Protein 1WVT (pdb70)

Sequence (438 aa):
KDSEIVKALGDLDELNSVLGVVSSLYPELSEVIQKLQNDIFSISSEIAGFDNFSDEKVKGIEELITNYSKELEPLRNFVLPGGHIASSFLHLARAVCRRAERSVVTLLKESKAKEVHAKYLNRLSSLLFVLALVVNKRTNNPNVIWRDSEIVKALGDLDELNSVLGVVSSLYPELSEVIQKLQNDIFSISSEIAGFDNFSDEKVKGIEELITNYSKELEPLRNFVLPGGHIASSFLHLARAVCRRAERSVVTLLKESKAKEVHAKYLNRLSSLLFVLALVVNKRTNNPNVIWRDSEIVKALGDLDELNSVLGVVSSLYPELSEVIQKLQNDIFSISSEIAGFDNFSDEKVKGIEELITNYSKELEPLRNFVLPGGHIASSFLHLARAVCRRAERSVVTLLKESKAKEVHAKYLNRLSSLLFVLALVVNKRTNNPNVIW

Nearest PDB structures (foldseek):
  1wvt-assembly1_C  TM=1.005E+00  e=2.723E-21  Sulfurisphaera tokodaii str. 7
  7ruu-assembly1_A  TM=9.583E-01  e=1.433E-10  Homo sapiens
  7ruu-assembly2_B-4  TM=9.432E-01  e=1.887E-10  Homo sapiens
  7ruu-assembly2_C  TM=9.432E-01  e=2.226E-10  Homo sapiens
  2idx-assembly1_A  TM=9.501E-01  e=3.460E-10  Homo sapiens

Radius of gyration: 20.82 Å; Cα contacts (8 Å, |Δi|>4): 671; chains: 3; bounding box: 57×56×57 Å

B-factor: mean 42.44, std 13.14, range [20.64, 98.21]

InterPro domains:
  IPR016030 Cobalamin adenosyltransferase-like [PF01923] (3-156)
  IPR029499 Corrinoid adenosyltransferase, PduO-type [PTHR12213] (2-169)
  IPR029499 Corrinoid adenosyltransferase, PduO-type [TIGR00636] (3-169)
  IPR036451 Cobalamin adenosyltransferase-like superfamily [G3DSA:1.20.1200.10] (22-172)
  IPR036451 Cobalamin adenosyltransferase-like superfamily [SSF89028] (2-169)

Secondary structure (DSSP, 8-state):
--HHHHHHHHHHHHHHHHHHHHHHH-GGGHHHHHHHHHHHHHHHHHHTT-----THHHHHHHHHHHHHHTTSPPP-S-EES-SSHHHHHHHHHHHHHHHHHHHHHHHHGGGSS-HHHHHHHHHHHHHHHHHHHHHHHHTT-PPEE--/-HHHHHHHHHHHHHHHHHHHHHHH-GGGHHHHHHHHHHHHHHHHHHTT-----HHHHHHHHHHHHHHHTTS----S-EES-SSHHHHHHHHHHHHHHHHHHHHHHHHTTTSS-HHHHHHHHHHHHHHHHHHHHHHHHHT-PPEE--/-HHHHHHHHHHHHHHHHHHHHHHH-GGGHHHHHHHHHHHHHHHHHHTT-----THHHHHHHHHHHHHHTT-----S-EES-SSHHHHHHHHHHHHHHHHHHHHHHHHTTTSS-HHHHHHHHHHHHHHHHHHHHHHHHTT-PPEE-

Foldseek 3Di:
DPVLLVVLLVLLVVLLVLLVVLCVQPVVCVVVSVVVSVLSVQQNCVLVPNHCNDLVLLVVLVVLLVVLCVLPDDDDFAFDQDWRPSLNSLLVSLVSLVVSLVSQVVCVVVPSGDPSSNSNSVSSSSSSNSVSVSVCVVVVTDTHGDD/DVLLVVLLVLLVVLLVLLVVLCVQPVVCVVVSVVVSVVSVQQNVVLVPDDPDDCVLLVVLVVLLVVLCVLDDDDDFAFDQDWRPSLNSLLVSLVSLVVSLVSQVVCVVVVSHDPSSNSSSVSSSSSSNSVSVSVCVVVVTDTHGDD/DVLLVVLLVLLVVLLVLLVVLCVQPVVCVVVSVVVSVVSVQQNVVLVPDDPDDCVLQVVLVVLLVVLCVLPDDPPADFDQDWRPSLNSLLVSLVSLVVSLVSQVVCVVVPSHDPSSSSSSVSSSSSSNSVSRSVCSVVVTDTDGD

Solvent-accessible surface area: 19934 Å² total

CATH classification: 1.20.1200.10

Structure (mmCIF, N/CA/C/O backbone):
data_1WVT
#
_entry.id   1WVT
#
_cell.length_a   117.577
_cell.length_b   117.577
_cell.length_c   79.049
_cell.angle_alpha   90.00
_cell.angle_beta   90.00
_cell.angle_gamma   90.00
#
_symmetry.space_group_name_H-M   'P 41 21 2'
#
loop_
_entity.id
_entity.type
_entity.pdbx_description
1 polymer 'hypothetical protein ST2180'
2 water water
#
loop_
_atom_site.group_PDB
_atom_site.id
_atom_site.type_symbol
_atom_site.label_atom_id
_atom_site.label_alt_id
_atom_site.label_comp_id
_atom_site.label_asym_id
_atom_site.label_entity_id
_atom_site.label_seq_id
_atom_site.pdbx_PDB_ins_code
_atom_site.Cartn_x
_atom_site.Cartn_y
_atom_site.Cartn_z
_atom_site.occupancy
_atom_site.B_iso_or_equiv
_atom_site.auth_seq_id
_atom_site.auth_comp_id
_atom_site.auth_asym_id
_atom_site.auth_atom_id
_atom_site.pdbx_PDB_model_num
ATOM 1 N N . LYS A 1 22 ? -6.141 90.989 -10.262 1.00 81.41 22 LYS A N 1
ATOM 2 C CA . LYS A 1 22 ? -6.518 90.072 -9.156 1.00 81.71 22 LYS A CA 1
ATOM 3 C C . LYS A 1 22 ? -6.893 88.676 -9.629 1.00 80.87 22 LYS A C 1
ATOM 4 O O . LYS A 1 22 ? -8.055 88.296 -9.763 1.00 80.93 22 LYS A O 1
ATOM 10 N N . ASP A 1 23 ? -5.837 87.944 -9.936 1.00 79.10 23 ASP A N 1
ATOM 11 C CA . ASP A 1 23 ? -5.864 86.562 -10.367 1.00 76.13 23 ASP A CA 1
ATOM 12 C C . ASP A 1 23 ? -5.040 86.059 -9.176 1.00 73.81 23 ASP A C 1
ATOM 13 O O . ASP A 1 23 ? -3.861 86.377 -9.054 1.00 72.54 23 ASP A O 1
ATOM 18 N N . SER A 1 24 ? -5.675 85.320 -8.274 1.00 71.19 24 SER A N 1
ATOM 19 C CA . SER A 1 24 ? -4.993 84.859 -7.068 1.00 68.99 24 SER A CA 1
ATOM 20 C C . SER A 1 24 ? -3.505 84.474 -7.172 1.00 66.26 24 SER A C 1
ATOM 21 O O . SER A 1 24 ? -2.741 84.727 -6.251 1.00 65.24 24 SER A O 1
ATOM 24 N N . GLU A 1 25 ? -3.089 83.875 -8.281 1.00 63.93 25 GLU A N 1
ATOM 25 C CA . GLU A 1 25 ? -1.691 83.485 -8.421 1.00 61.84 25 GLU A CA 1
ATOM 26 C C . GLU A 1 25 ? -0.776 84.687 -8.610 1.00 59.62 25 GLU A C 1
ATOM 27 O O . GLU A 1 25 ? 0.390 84.656 -8.215 1.00 57.61 25 GLU A O 1
ATOM 33 N N . ILE A 1 26 ? -1.307 85.744 -9.220 1.00 57.67 26 ILE A N 1
ATOM 34 C CA . ILE A 1 26 ? -0.533 86.958 -9.453 1.00 55.53 26 ILE A CA 1
ATOM 35 C C . ILE A 1 26 ? -0.454 87.800 -8.190 1.00 53.12 26 ILE A C 1
ATOM 36 O O . ILE A 1 26 ? 0.611 88.298 -7.846 1.00 51.29 26 ILE A O 1
ATOM 41 N N . VAL A 1 27 ? -1.580 87.961 -7.500 1.00 51.62 27 VAL A N 1
ATOM 42 C CA . VAL A 1 27 ? -1.576 88.755 -6.281 1.00 51.51 27 VAL A CA 1
ATOM 43 C C . VAL A 1 27 ? -0.734 88.055 -5.214 1.00 50.65 27 VAL A C 1
ATOM 44 O O . VAL A 1 27 ? -0.131 88.710 -4.359 1.00 50.23 27 VAL A O 1
ATOM 48 N N . LYS A 1 28 ? -0.670 86.729 -5.282 1.00 48.97 28 LYS A N 1
ATOM 49 C CA . LYS A 1 28 ? 0.116 85.975 -4.319 1.00 48.37 28 LYS A CA 1
ATOM 50 C C . LYS A 1 28 ? 1.600 86.242 -4.552 1.00 47.55 28 LYS A C 1
ATOM 51 O O . LYS A 1 28 ? 2.354 86.480 -3.602 1.00 46.69 28 LYS A O 1
ATOM 57 N N . ALA A 1 29 ? 2.008 86.196 -5.820 1.00 46.11 29 ALA A N 1
ATOM 58 C CA . ALA A 1 29 ? 3.397 86.438 -6.194 1.00 44.67 29 ALA A CA 1
ATOM 59 C C . ALA A 1 29 ? 3.764 87.859 -5.789 1.00 43.91 29 ALA A C 1
ATOM 60 O O . ALA A 1 29 ? 4.858 88.111 -5.279 1.00 42.84 29 ALA A O 1
ATOM 62 N N . LEU A 1 30 ? 2.840 88.787 -6.022 1.00 43.30 30 LEU A N 1
ATOM 63 C CA . LEU A 1 30 ? 3.064 90.183 -5.679 1.00 43.99 30 LEU A CA 1
ATOM 64 C C . LEU A 1 30 ? 3.125 90.398 -4.161 1.00 41.64 30 LEU A C 1
ATOM 65 O O . LEU A 1 30 ? 3.793 91.321 -3.694 1.00 41.32 30 LEU A O 1
ATOM 70 N N . GLY A 1 31 ? 2.424 89.552 -3.405 1.00 40.10 31 GLY A N 1
ATOM 71 C CA . GLY A 1 31 ? 2.417 89.670 -1.954 1.00 37.89 31 GLY A CA 1
ATOM 72 C C . GLY A 1 31 ? 3.779 89.256 -1.421 1.00 37.73 31 GLY A C 1
ATOM 73 O O . GLY A 1 31 ? 4.399 89.962 -0.616 1.00 35.52 31 GLY A O 1
ATOM 74 N N . ASP A 1 32 ? 4.259 88.112 -1.899 1.00 37.40 32 ASP A N 1
ATOM 75 C CA . ASP A 1 32 ? 5.566 87.613 -1.493 1.00 38.43 32 ASP A CA 1
ATOM 76 C C . ASP A 1 32 ? 6.665 88.637 -1.795 1.00 38.76 32 ASP A C 1
ATOM 77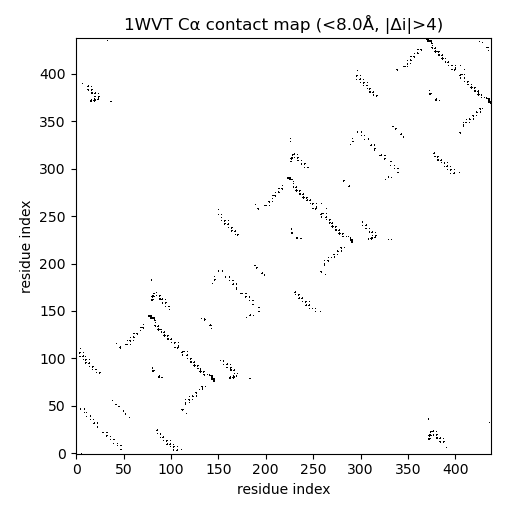 O O . ASP A 1 32 ? 7.605 88.803 -1.000 1.00 37.53 32 ASP A O 1
ATOM 82 N N . LEU A 1 33 ? 6.545 89.311 -2.944 1.00 38.13 33 LEU A N 1
ATOM 83 C CA . LEU A 1 33 ? 7.523 90.314 -3.359 1.00 37.22 33 LEU A CA 1
ATOM 84 C C . LEU A 1 33 ? 7.513 91.515 -2.414 1.00 36.65 33 LEU A C 1
ATOM 85 O O . LEU A 1 33 ? 8.571 92.048 -2.074 1.00 35.20 33 LEU A O 1
ATOM 90 N N . ASP A 1 34 ? 6.319 91.919 -1.986 1.00 36.49 34 ASP A N 1
ATOM 91 C CA . ASP A 1 34 ? 6.160 93.036 -1.056 1.00 37.95 34 ASP A CA 1
ATOM 92 C C . ASP A 1 34 ? 6.821 92.698 0.291 1.00 36.92 34 ASP A C 1
ATOM 93 O O . ASP A 1 34 ? 7.512 93.536 0.876 1.00 36.38 34 ASP A O 1
ATOM 98 N N . GLU A 1 35 ? 6.627 91.462 0.757 1.00 34.98 35 GLU A N 1
ATOM 99 C CA . GLU A 1 35 ? 7.204 91.000 2.016 1.00 35.92 35 GLU A CA 1
ATOM 100 C C . GLU A 1 35 ? 8.723 91.006 1.910 1.00 35.62 35 GLU A C 1
ATOM 101 O O . GLU A 1 35 ? 9.429 91.386 2.853 1.00 31.46 35 GLU A O 1
ATOM 107 N N . LEU A 1 36 ? 9.216 90.573 0.751 1.00 35.49 36 LEU A N 1
ATOM 108 C CA . LEU A 1 36 ? 10.647 90.537 0.498 1.00 35.03 36 LEU A CA 1
ATOM 109 C C . LEU A 1 36 ? 11.223 91.947 0.580 1.00 34.86 36 LEU A C 1
ATOM 110 O O . LEU A 1 36 ? 12.223 92.169 1.248 1.00 35.38 36 LEU A O 1
ATOM 115 N N . ASN A 1 37 ? 10.583 92.907 -0.081 1.00 34.68 37 ASN A N 1
ATOM 116 C CA . ASN A 1 37 ? 11.092 94.270 -0.042 1.00 35.97 37 ASN A CA 1
ATOM 117 C C . ASN A 1 37 ? 11.027 94.836 1.374 1.00 36.13 37 ASN A C 1
ATOM 118 O O . ASN A 1 37 ? 11.885 95.643 1.753 1.00 36.21 37 ASN A O 1
ATOM 123 N N . SER A 1 38 ? 10.020 94.423 2.155 1.00 34.45 38 SER A N 1
ATOM 124 C CA . SER A 1 38 ? 9.913 94.901 3.538 1.00 33.70 38 SER A CA 1
ATOM 125 C C . SER A 1 38 ? 11.043 94.329 4.414 1.00 31.34 38 SER A C 1
ATOM 126 O O . SER A 1 38 ? 11.639 95.065 5.200 1.00 30.98 38 SER A O 1
ATOM 129 N N . VAL A 1 39 ? 11.353 93.040 4.268 1.00 29.55 39 VAL A N 1
ATOM 130 C CA . VAL A 1 39 ? 12.440 92.435 5.055 1.00 30.99 39 VAL A CA 1
ATOM 131 C C . VAL A 1 39 ? 13.772 93.091 4.655 1.00 31.56 39 VAL A C 1
ATOM 132 O O . VAL A 1 39 ? 14.625 93.376 5.507 1.00 31.57 39 VAL A O 1
ATOM 136 N N . LEU A 1 40 ? 13.943 93.355 3.359 1.00 31.69 40 LEU A N 1
ATOM 137 C CA . LEU A 1 40 ? 15.161 94.020 2.885 1.00 31.15 40 LEU A CA 1
ATOM 138 C C . LEU A 1 40 ? 15.307 95.412 3.549 1.00 30.22 40 LEU A C 1
ATOM 139 O O . LEU A 1 40 ? 16.422 95.852 3.861 1.00 30.01 40 LEU A O 1
ATOM 144 N N . GLY A 1 41 ? 14.177 96.094 3.759 1.00 29.79 41 GLY A N 1
ATOM 145 C CA . GLY A 1 41 ? 14.188 97.395 4.402 1.00 26.26 41 GLY A CA 1
ATOM 146 C C . GLY A 1 41 ? 14.632 97.226 5.847 1.00 29.01 41 GLY A C 1
ATOM 147 O O . GLY A 1 41 ? 15.363 98.063 6.389 1.00 28.56 41 GLY A O 1
ATOM 148 N N . VAL A 1 42 ? 14.198 96.142 6.487 1.00 27.98 42 VAL A N 1
ATOM 149 C CA . VAL A 1 42 ? 14.616 95.889 7.860 1.00 29.05 42 VAL A CA 1
ATOM 150 C C . VAL A 1 42 ? 16.140 95.698 7.882 1.00 29.64 42 VAL A C 1
ATOM 151 O O . VAL A 1 42 ? 16.836 96.208 8.763 1.00 30.58 42 VAL A O 1
ATOM 155 N N . VAL A 1 43 ? 16.667 94.963 6.915 1.00 28.03 43 VAL A N 1
ATOM 156 C CA . VAL A 1 43 ? 18.096 94.767 6.891 1.00 28.11 43 VAL A CA 1
ATOM 157 C C . VAL A 1 43 ? 18.806 96.105 6.746 1.00 30.83 43 VAL A C 1
ATOM 158 O O . VAL A 1 43 ? 19.777 96.391 7.464 1.00 31.40 43 VAL A O 1
ATOM 162 N N . SER A 1 44 ? 18.320 96.926 5.823 1.00 30.55 44 SER A N 1
ATOM 163 C CA . SER A 1 44 ? 18.940 98.222 5.591 1.00 31.86 44 SER A CA 1
ATOM 164 C C . SER A 1 44 ? 18.939 99.074 6.859 1.00 31.05 44 SER A C 1
ATOM 165 O O . SER A 1 44 ? 19.902 99.793 7.128 1.00 31.62 44 SER A O 1
ATOM 168 N N . SER A 1 45 ? 17.859 98.993 7.635 1.00 32.69 45 SER A N 1
ATOM 169 C CA . SER A 1 45 ? 17.757 99.744 8.894 1.00 32.95 45 SER A CA 1
ATOM 170 C C . SER A 1 45 ? 18.822 99.253 9.870 1.00 33.08 45 SER A C 1
ATOM 171 O O . SER A 1 45 ? 19.426 100.031 10.592 1.00 34.36 45 SER A O 1
ATOM 174 N N . LEU A 1 46 ? 19.055 97.948 9.879 1.00 33.71 46 LEU A N 1
ATOM 175 C CA . LEU A 1 46 ? 19.990 97.356 10.822 1.00 33.23 46 LEU A CA 1
ATOM 176 C C . LEU A 1 46 ? 21.447 97.430 10.417 1.00 34.81 46 LEU A C 1
ATOM 177 O O . LEU A 1 46 ? 22.344 97.411 11.272 1.00 33.82 46 LEU A O 1
ATOM 182 N N . TYR A 1 47 ? 21.687 97.504 9.110 1.00 35.24 47 TYR A N 1
ATOM 183 C CA . TYR A 1 47 ? 23.049 97.560 8.609 1.00 35.00 47 TYR A CA 1
ATOM 184 C C . TYR A 1 47 ? 23.125 98.601 7.492 1.00 36.47 47 TYR A C 1
ATOM 185 O O . TYR A 1 47 ? 23.265 98.259 6.312 1.00 34.00 47 TYR A O 1
ATOM 194 N N . PRO A 1 48 ? 23.044 99.901 7.863 1.00 38.63 48 PRO A N 1
ATOM 195 C CA . PRO A 1 48 ? 23.089 101.025 6.915 1.00 37.92 48 PRO A CA 1
ATOM 196 C C . PRO A 1 48 ? 24.272 101.037 5.957 1.00 38.28 48 PRO A C 1
ATOM 197 O O . PRO A 1 48 ? 24.234 101.696 4.916 1.00 37.80 48 PRO A O 1
ATOM 201 N N . GLU A 1 49 ? 25.320 100.299 6.285 1.00 39.37 49 GLU A N 1
ATOM 202 C CA . GLU A 1 49 ? 26.473 100.262 5.402 1.00 41.31 49 GLU A CA 1
ATOM 203 C C . GLU A 1 49 ? 26.183 99.516 4.108 1.00 40.21 49 GLU A C 1
ATOM 204 O O . GLU A 1 49 ? 26.981 99.547 3.177 1.00 42.26 49 GLU A O 1
ATOM 210 N N . LEU A 1 50 ? 25.037 98.849 4.044 1.00 38.56 50 LEU A N 1
ATOM 211 C CA . LEU A 1 50 ? 24.648 98.127 2.837 1.00 36.26 50 LEU A CA 1
ATOM 212 C C . LEU A 1 50 ? 23.365 98.689 2.216 1.00 35.46 50 LEU A C 1
ATOM 213 O O . LEU A 1 50 ? 22.819 98.102 1.285 1.00 34.64 50 LEU A O 1
ATOM 218 N N . SER A 1 51 ? 22.905 99.835 2.721 1.00 35.94 51 SER A N 1
ATOM 219 C CA . SER A 1 51 ? 21.685 100.480 2.227 1.00 37.72 51 SER A CA 1
ATOM 220 C C . SER A 1 51 ? 21.704 100.764 0.728 1.00 39.05 51 SER A C 1
ATOM 221 O O . SER A 1 51 ? 20.697 100.549 0.037 1.00 40.46 51 SER A O 1
ATOM 224 N N . GLU A 1 52 ? 22.840 101.252 0.233 1.00 38.76 52 GLU A N 1
ATOM 225 C CA . GLU A 1 52 ? 22.989 101.580 -1.178 1.00 40.65 52 GLU A CA 1
ATOM 226 C C . GLU A 1 52 ? 22.761 100.343 -2.031 1.00 39.92 52 GLU A C 1
ATOM 227 O O . GLU A 1 52 ? 21.998 100.377 -3.003 1.00 40.55 52 GLU A O 1
ATOM 233 N N . VAL A 1 53 ? 23.424 99.249 -1.672 1.00 37.95 53 VAL A N 1
ATOM 234 C CA . VAL A 1 53 ? 23.249 98.001 -2.398 1.00 37.07 53 VAL A CA 1
ATOM 235 C C . VAL A 1 53 ? 21.824 97.485 -2.204 1.00 36.09 53 VAL A C 1
ATOM 236 O O . VAL A 1 53 ? 21.175 97.045 -3.156 1.00 36.78 53 VAL A O 1
ATOM 240 N N . ILE A 1 54 ? 21.324 97.548 -0.974 1.00 34.16 54 ILE A N 1
ATOM 241 C CA . ILE A 1 54 ? 19.982 97.046 -0.715 1.00 34.44 54 ILE A CA 1
ATOM 242 C C . ILE A 1 54 ? 18.881 97.821 -1.443 1.00 32.62 54 ILE A C 1
ATOM 243 O O . ILE A 1 54 ? 17.967 97.216 -2.006 1.00 31.18 54 ILE A O 1
ATOM 248 N N . GLN A 1 55 ? 18.961 99.147 -1.441 1.00 33.26 55 GLN A N 1
ATOM 249 C CA . GLN A 1 55 ? 17.947 99.947 -2.141 1.00 36.27 55 GLN A CA 1
ATOM 250 C C . GLN A 1 55 ? 17.904 99.603 -3.646 1.00 37.35 55 GLN A C 1
ATOM 251 O O . GLN A 1 55 ? 16.825 99.543 -4.243 1.00 38.13 55 GLN A O 1
ATOM 257 N N . LYS A 1 56 ? 19.062 99.352 -4.252 1.00 37.48 56 LYS A N 1
ATOM 258 C CA . LYS A 1 56 ? 19.088 98.974 -5.661 1.00 39.73 56 LYS A CA 1
ATOM 259 C C . LYS A 1 56 ? 18.347 97.648 -5.848 1.00 39.65 56 LYS A C 1
ATOM 260 O O . LYS A 1 56 ? 17.628 97.455 -6.843 1.00 40.90 56 LYS A O 1
ATOM 266 N N . LEU A 1 57 ? 18.514 96.732 -4.892 1.00 38.61 57 LEU A N 1
ATOM 267 C CA . LEU A 1 57 ? 17.830 95.447 -4.958 1.00 37.17 57 LEU A CA 1
ATOM 268 C C . LEU A 1 57 ? 16.319 95.701 -4.812 1.00 36.51 57 LEU A C 1
ATOM 269 O O . LEU A 1 57 ? 15.506 95.088 -5.493 1.00 36.30 57 LEU A O 1
ATOM 274 N N . GLN A 1 58 ? 15.953 96.613 -3.925 1.00 35.78 58 GLN A N 1
ATOM 275 C CA . GLN A 1 58 ? 14.550 96.927 -3.701 1.00 36.47 58 GLN A CA 1
ATOM 276 C C . GLN A 1 58 ? 13.952 97.551 -4.951 1.00 38.50 58 GLN A C 1
ATOM 277 O O . GLN A 1 58 ? 12.807 97.261 -5.315 1.00 37.07 58 GLN A O 1
ATOM 283 N N . ASN A 1 59 ? 14.727 98.408 -5.613 1.00 40.75 59 ASN A N 1
ATOM 284 C CA . ASN A 1 59 ? 14.252 99.040 -6.838 1.00 42.70 59 ASN A CA 1
ATOM 285 C C . ASN A 1 59 ? 13.988 97.951 -7.862 1.00 41.79 59 ASN A C 1
ATOM 286 O O . ASN A 1 59 ? 12.965 97.966 -8.547 1.00 43.32 59 ASN A O 1
ATOM 291 N N . ASP A 1 60 ? 14.903 96.998 -7.971 1.00 40.75 60 ASP A N 1
ATOM 292 C CA . ASP A 1 60 ? 14.699 95.921 -8.921 1.00 42.78 60 ASP A CA 1
ATOM 293 C C . ASP A 1 60 ? 13.458 95.090 -8.576 1.00 44.57 60 ASP A C 1
ATOM 294 O O . ASP A 1 60 ? 12.720 94.657 -9.476 1.00 44.92 60 ASP A O 1
ATOM 299 N N . ILE A 1 61 ? 13.213 94.873 -7.280 1.00 43.94 61 ILE A N 1
ATOM 300 C CA . ILE A 1 61 ? 12.047 94.085 -6.876 1.00 42.47 61 ILE A CA 1
ATOM 301 C C . ILE A 1 61 ? 10.772 94.815 -7.263 1.00 42.61 61 ILE A C 1
ATOM 302 O O . ILE A 1 61 ? 9.791 94.197 -7.677 1.00 41.63 61 ILE A O 1
ATOM 307 N N . PHE A 1 62 ? 10.789 96.131 -7.104 1.00 44.19 62 PHE A N 1
ATOM 308 C CA . PHE A 1 62 ? 9.635 96.941 -7.432 1.00 46.63 62 PHE A CA 1
ATOM 309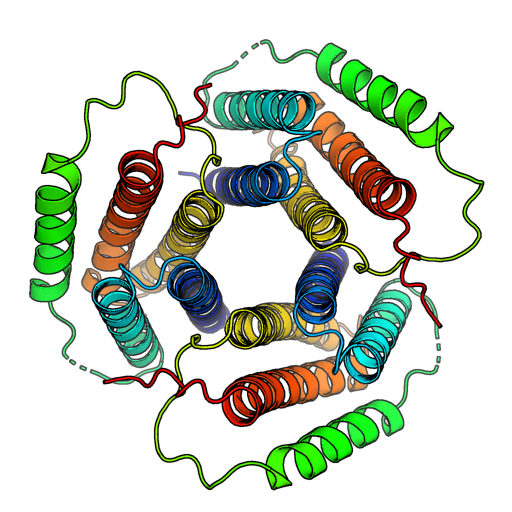 C C . PHE A 1 62 ? 9.394 96.921 -8.942 1.00 47.19 62 PHE A C 1
ATOM 310 O O . PHE A 1 62 ? 8.251 96.857 -9.384 1.00 46.96 62 PHE A O 1
ATOM 318 N N . SER A 1 63 ? 10.462 96.950 -9.736 1.00 48.00 63 SER A N 1
ATOM 319 C CA . SER A 1 63 ? 10.300 96.893 -11.186 1.00 48.08 63 SER A CA 1
ATOM 320 C C . SER A 1 63 ? 9.728 95.537 -11.577 1.00 49.12 63 SER A C 1
ATOM 321 O O . SER A 1 63 ? 8.779 95.466 -12.368 1.00 50.37 63 SER A O 1
ATOM 324 N N . ILE A 1 64 ? 10.297 94.459 -11.031 1.00 48.04 64 ILE A N 1
ATOM 325 C CA . ILE A 1 64 ? 9.798 93.111 -11.329 1.00 48.03 64 ILE A CA 1
ATOM 326 C C . ILE A 1 64 ? 8.311 93.046 -10.987 1.00 49.45 64 ILE A C 1
ATOM 327 O O . ILE A 1 64 ? 7.486 92.623 -11.795 1.00 50.04 64 ILE A O 1
ATOM 332 N N . SER A 1 65 ? 7.990 93.463 -9.767 1.00 50.13 65 SER A N 1
ATOM 333 C CA . SER A 1 65 ? 6.620 93.479 -9.261 1.00 49.99 65 SER A CA 1
ATOM 334 C C . SER A 1 65 ? 5.712 94.252 -10.232 1.00 50.70 65 SER A C 1
ATOM 335 O O . SER A 1 65 ? 4.641 93.789 -10.630 1.00 50.01 65 SER A O 1
ATOM 338 N N . SER A 1 66 ? 6.174 95.436 -10.608 1.00 51.06 66 SER A N 1
ATOM 339 C CA . SER A 1 66 ? 5.468 96.316 -11.512 1.00 51.46 66 SER A CA 1
ATOM 340 C C . SER A 1 66 ? 5.150 95.615 -12.845 1.00 52.90 66 SER A C 1
ATOM 341 O O . SER A 1 66 ? 3.998 95.615 -13.298 1.00 52.80 66 SER A O 1
ATOM 344 N N . GLU A 1 67 ? 6.158 95.005 -13.469 1.00 53.34 67 GLU A N 1
ATOM 345 C CA . GLU A 1 67 ? 5.936 94.299 -14.728 1.00 53.73 67 GLU A CA 1
ATOM 346 C C . GLU A 1 67 ? 4.912 93.189 -14.560 1.00 55.25 67 GLU A C 1
ATOM 347 O O . GLU A 1 67 ? 4.011 93.051 -15.385 1.00 57.01 67 GLU A O 1
ATOM 353 N N . ILE A 1 68 ? 5.039 92.399 -13.494 1.00 55.79 68 ILE A N 1
ATOM 354 C CA . ILE A 1 68 ? 4.100 91.311 -13.247 1.00 56.52 68 ILE A CA 1
ATOM 355 C C . ILE A 1 68 ? 2.684 91.860 -13.103 1.00 57.83 68 ILE A C 1
ATOM 356 O O . ILE A 1 68 ? 1.708 91.161 -13.376 1.00 56.92 68 ILE A O 1
ATOM 361 N N . ALA A 1 69 ? 2.576 93.114 -12.681 1.00 59.73 69 ALA A N 1
ATOM 362 C CA . ALA A 1 69 ? 1.27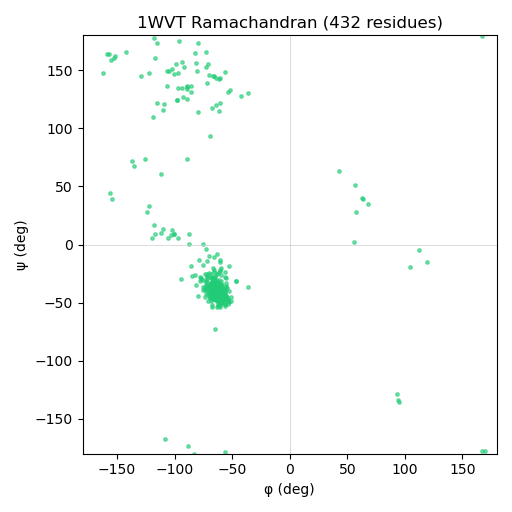7 93.749 -12.508 1.00 62.33 69 ALA A CA 1
ATOM 363 C C . ALA A 1 69 ? 0.785 94.396 -13.811 1.00 64.21 69 ALA A C 1
ATOM 364 O O . ALA A 1 69 ? -0.206 95.138 -13.814 1.00 63.41 69 ALA A O 1
ATOM 366 N N . GLY A 1 70 ? 1.493 94.120 -14.906 1.00 65.93 70 GLY A N 1
ATOM 367 C CA . GLY A 1 70 ? 1.104 94.650 -16.201 1.00 68.64 70 GLY A CA 1
ATOM 368 C C . GLY A 1 70 ? 1.911 95.807 -16.757 1.00 70.34 70 GLY A C 1
ATOM 369 O O . GLY A 1 70 ? 1.879 96.058 -17.962 1.00 70.81 70 GLY A O 1
ATOM 370 N N . PHE A 1 71 ? 2.633 96.512 -15.893 1.00 71.72 71 PHE A N 1
ATOM 371 C CA . PHE A 1 71 ? 3.435 97.657 -16.314 1.00 73.39 71 PHE A CA 1
ATOM 372 C C . PHE A 1 71 ? 4.863 97.279 -16.728 1.00 75.18 71 PHE A C 1
ATOM 373 O O . PHE A 1 71 ? 5.807 97.560 -15.992 1.00 75.30 71 PHE A O 1
ATOM 381 N N . ASP A 1 72 ? 5.033 96.658 -17.896 1.00 77.56 72 ASP A N 1
ATOM 382 C CA . ASP A 1 72 ? 6.376 96.276 -18.348 1.00 79.59 72 ASP A CA 1
ATOM 383 C C . ASP A 1 72 ? 7.304 97.483 -18.395 1.00 79.86 72 ASP A C 1
ATOM 384 O O . ASP A 1 72 ? 6.875 98.597 -18.682 1.00 78.90 72 ASP A O 1
ATOM 397 N N . ASN A 1 74 ? 10.888 96.983 -19.580 1.00 80.03 74 ASN A N 1
ATOM 398 C CA . ASN A 1 74 ? 12.114 96.467 -20.168 1.00 78.75 74 ASN A CA 1
ATOM 399 C C . ASN A 1 74 ? 13.129 96.112 -19.086 1.00 76.44 74 ASN A C 1
ATOM 400 O O . ASN A 1 74 ? 14.218 96.691 -19.017 1.00 76.05 74 ASN A O 1
ATOM 405 N N . PHE A 1 75 ? 12.747 95.174 -18.224 1.00 73.21 75 PHE A N 1
ATOM 406 C CA . PHE A 1 75 ? 13.628 94.708 -17.163 1.00 70.08 75 PHE A CA 1
ATOM 407 C C . PHE A 1 75 ? 14.534 93.735 -17.900 1.00 68.84 75 PHE A C 1
ATOM 408 O O . PHE A 1 75 ? 14.081 92.702 -18.383 1.00 68.11 75 PHE A O 1
ATOM 416 N N . SER A 1 76 ? 15.812 94.074 -17.998 1.00 68.72 76 SER A N 1
ATOM 417 C CA . SER A 1 76 ? 16.757 93.254 -18.748 1.00 69.45 76 SER A CA 1
ATOM 418 C C . SER A 1 76 ? 17.546 92.204 -17.988 1.00 68.77 76 SER A C 1
ATOM 419 O O . SER A 1 76 ? 17.755 92.312 -16.782 1.00 69.28 76 SER A O 1
ATOM 422 N N . ASP A 1 77 ? 18.003 91.196 -18.726 1.00 67.50 77 ASP A N 1
ATOM 423 C CA . ASP A 1 77 ? 18.806 90.119 -18.171 1.00 66.65 77 ASP A CA 1
ATOM 424 C C . ASP A 1 77 ? 20.102 90.707 -17.657 1.00 65.16 77 ASP A C 1
ATOM 425 O O . ASP A 1 77 ? 20.894 90.020 -17.023 1.00 65.81 77 ASP A O 1
ATOM 430 N N . GLU A 1 78 ? 20.319 91.986 -17.948 1.00 63.97 78 GLU A N 1
ATOM 431 C CA . GLU A 1 78 ? 21.513 92.682 -17.490 1.00 62.05 78 GLU A CA 1
ATOM 432 C C . GLU A 1 78 ? 21.410 92.758 -15.973 1.00 59.14 78 GLU A C 1
ATOM 433 O O . GLU A 1 78 ? 22.412 92.813 -15.265 1.00 58.99 78 GLU A O 1
ATOM 439 N N . LYS A 1 79 ? 20.174 92.779 -15.490 1.00 56.10 79 LYS A N 1
ATOM 440 C CA . LYS A 1 79 ? 19.905 92.832 -14.061 1.00 53.57 79 LYS A CA 1
ATOM 441 C C . LYS A 1 79 ? 20.461 91.580 -13.380 1.00 51.74 79 LYS A C 1
ATOM 442 O O . LYS A 1 79 ? 21.079 91.660 -12.317 1.00 50.33 79 LYS A O 1
ATOM 448 N N . VAL A 1 80 ? 20.232 90.427 -13.999 1.00 49.63 80 VAL A N 1
ATOM 449 C CA . VAL A 1 80 ? 20.713 89.179 -13.443 1.00 49.04 80 VAL A CA 1
ATOM 450 C C . VAL A 1 80 ? 22.239 89.210 -13.396 1.00 50.54 80 VAL A C 1
ATOM 451 O O . VAL A 1 80 ? 22.843 88.903 -12.361 1.00 50.19 80 VAL A O 1
ATOM 455 N N . LYS A 1 81 ? 22.860 89.595 -14.511 1.00 51.31 81 LYS A N 1
ATOM 456 C CA . LYS A 1 81 ? 24.313 89.691 -14.571 1.00 51.28 81 LYS A CA 1
ATOM 457 C C . LYS A 1 81 ? 24.784 90.592 -13.432 1.00 49.22 81 LYS A C 1
ATOM 458 O O . LYS A 1 81 ? 25.827 90.353 -12.831 1.00 48.02 81 LYS A O 1
ATOM 464 N N . GLY A 1 82 ? 24.016 91.638 -13.150 1.00 48.34 82 GLY A N 1
ATOM 465 C CA . GLY A 1 82 ? 24.394 92.553 -12.084 1.00 48.20 82 GLY A CA 1
ATOM 466 C C . GLY A 1 82 ? 24.509 91.868 -10.730 1.00 47.44 82 GLY A C 1
ATOM 467 O O . GLY A 1 82 ? 25.402 92.179 -9.941 1.00 47.54 82 GLY A O 1
ATOM 468 N N . ILE A 1 83 ? 23.604 90.928 -10.474 1.00 45.96 83 ILE A N 1
ATOM 469 C CA . ILE A 1 83 ? 23.575 90.186 -9.218 1.00 45.58 83 ILE A CA 1
ATOM 470 C C . ILE A 1 83 ? 24.716 89.174 -9.147 1.00 45.92 83 ILE A C 1
ATOM 471 O O . ILE A 1 83 ? 25.405 89.062 -8.120 1.00 46.02 83 ILE A O 1
ATOM 476 N N . GLU A 1 84 ? 24.922 88.443 -10.240 1.00 45.07 84 GLU A N 1
ATOM 477 C CA . GLU A 1 84 ? 25.984 87.444 -10.286 1.00 45.48 84 GLU A CA 1
ATOM 478 C C . GLU A 1 84 ? 27.304 88.131 -10.026 1.00 45.16 84 GLU A C 1
ATOM 479 O O . GLU A 1 84 ? 28.197 87.568 -9.379 1.00 46.16 84 GLU A O 1
ATOM 485 N N . GLU A 1 85 ? 27.419 89.364 -10.512 1.00 44.55 85 GLU A N 1
ATOM 486 C CA . GLU A 1 85 ? 28.636 90.129 -10.319 1.00 44.82 85 GLU A CA 1
ATOM 487 C C . GLU A 1 85 ? 28.814 90.458 -8.844 1.00 41.84 85 GLU A C 1
ATOM 488 O O . GLU A 1 85 ? 29.914 90.343 -8.306 1.00 40.21 85 GLU A O 1
ATOM 494 N N . LEU A 1 86 ? 27.728 90.882 -8.203 1.00 40.68 86 LEU A N 1
ATOM 495 C CA . LEU A 1 86 ? 27.765 91.215 -6.782 1.00 39.71 86 LEU A CA 1
ATOM 496 C C . LEU A 1 86 ? 28.117 89.939 -6.012 1.00 38.88 86 LEU A C 1
ATOM 497 O O . LEU A 1 86 ? 28.967 89.958 -5.129 1.00 36.61 86 LEU A O 1
ATOM 502 N N . ILE A 1 87 ? 27.498 88.820 -6.390 1.00 40.20 87 ILE A N 1
ATOM 503 C CA . ILE A 1 87 ? 27.780 87.544 -5.734 1.00 40.63 87 ILE A CA 1
ATOM 504 C C . ILE A 1 87 ? 29.276 87.260 -5.775 1.00 41.58 87 ILE A C 1
ATOM 505 O O . ILE A 1 87 ? 29.876 86.895 -4.761 1.00 43.18 87 ILE A O 1
ATOM 510 N N . THR A 1 88 ? 29.880 87.452 -6.945 1.00 42.67 88 THR A N 1
ATOM 511 C CA . THR A 1 88 ? 31.316 87.231 -7.131 1.00 40.86 88 THR A CA 1
ATOM 512 C C . THR A 1 88 ? 32.218 88.137 -6.276 1.00 39.54 88 THR A C 1
ATOM 513 O O . THR A 1 88 ? 33.097 87.661 -5.564 1.00 38.40 88 THR A O 1
ATOM 517 N N . ASN A 1 89 ? 32.012 89.444 -6.353 1.00 40.31 89 ASN A N 1
ATOM 518 C CA . ASN A 1 89 ? 32.846 90.371 -5.588 1.00 41.93 89 ASN A CA 1
ATOM 519 C C . ASN A 1 89 ? 32.719 90.234 -4.067 1.00 41.49 89 ASN A C 1
ATOM 520 O O . ASN A 1 89 ? 33.706 90.378 -3.343 1.00 42.40 89 ASN A O 1
ATOM 525 N N . TYR A 1 90 ? 31.514 89.956 -3.578 1.00 39.47 90 TYR A N 1
ATOM 526 C CA . TYR A 1 90 ? 31.334 89.783 -2.145 1.00 39.07 90 TYR A CA 1
ATOM 527 C C . TYR A 1 90 ? 31.939 88.473 -1.619 1.00 38.90 90 TYR A C 1
ATOM 528 O O . TYR A 1 90 ? 32.468 88.440 -0.503 1.00 36.71 90 TYR A O 1
ATOM 537 N N . SER A 1 91 ? 31.885 87.405 -2.414 1.00 38.80 91 SER A N 1
ATOM 538 C CA . SER A 1 91 ? 32.450 86.133 -1.970 1.00 40.62 91 SER A CA 1
ATOM 539 C C . SER A 1 91 ? 33.968 86.202 -1.814 1.00 41.55 91 SER A C 1
ATOM 540 O O . SER A 1 91 ? 34.556 85.408 -1.081 1.00 42.66 91 SER A O 1
ATOM 543 N N . LYS A 1 92 ? 34.596 87.164 -2.488 1.00 43.24 92 LYS A N 1
ATOM 544 C CA . LYS A 1 92 ? 36.046 87.342 -2.420 1.00 43.83 92 LYS A CA 1
ATOM 545 C C . LYS A 1 92 ? 36.517 87.622 -1.001 1.00 43.50 92 LYS A C 1
ATOM 546 O O . LYS A 1 92 ? 37.685 87.454 -0.687 1.00 45.51 92 LYS A O 1
ATOM 552 N N . GLU A 1 93 ? 35.598 88.061 -0.155 1.00 43.28 93 GLU A N 1
ATOM 553 C CA . GLU A 1 93 ? 35.871 88.375 1.247 1.00 43.14 93 GLU A CA 1
ATOM 554 C C . GLU A 1 93 ? 35.765 87.129 2.128 1.00 43.12 93 GLU A C 1
ATOM 555 O O . GLU A 1 93 ? 36.268 87.096 3.260 1.00 41.56 93 GLU A O 1
ATOM 561 N N . LEU A 1 94 ? 35.093 86.114 1.602 1.00 40.85 94 LEU A N 1
ATOM 562 C CA . LEU A 1 94 ? 34.836 84.908 2.352 1.00 41.33 94 LEU A CA 1
ATOM 563 C C . LEU A 1 94 ? 35.786 83.745 2.109 1.00 41.78 94 LEU A C 1
ATOM 564 O O . LEU A 1 94 ? 36.296 83.561 1.012 1.00 42.84 94 LEU A O 1
ATOM 569 N N . GLU A 1 95 ? 36.007 82.959 3.155 1.00 43.20 95 GLU A N 1
ATOM 570 C CA . GLU A 1 95 ? 36.857 81.778 3.078 1.00 44.49 95 GLU A CA 1
ATOM 571 C C . GLU A 1 95 ? 36.040 80.664 2.438 1.00 43.07 95 GLU A C 1
ATOM 572 O O . GLU A 1 95 ? 34.851 80.839 2.161 1.00 42.10 95 GLU A O 1
ATOM 578 N N . PRO A 1 96 ? 36.676 79.519 2.146 1.00 42.41 96 PRO A N 1
ATOM 579 C CA . PRO A 1 96 ? 35.899 78.426 1.553 1.00 41.97 96 PRO A CA 1
ATOM 580 C C . PRO A 1 96 ? 35.045 77.950 2.732 1.00 42.45 96 PRO A C 1
ATOM 581 O O . PRO A 1 96 ? 35.530 77.874 3.865 1.00 41.41 96 PRO A O 1
ATOM 585 N N . LEU A 1 97 ? 33.786 77.638 2.480 1.00 41.93 97 LEU A N 1
ATOM 586 C CA . LEU A 1 97 ? 32.908 77.194 3.550 1.00 41.60 97 LEU A CA 1
ATOM 587 C C . LEU A 1 97 ? 32.901 75.673 3.652 1.00 41.57 97 LEU A C 1
ATOM 588 O O . LEU A 1 97 ? 32.794 74.983 2.641 1.00 40.58 97 LEU A O 1
ATOM 593 N N . ARG A 1 98 ? 33.010 75.145 4.868 1.00 42.19 98 ARG A N 1
ATOM 594 C CA . ARG A 1 98 ? 33.011 73.686 5.062 1.00 43.33 98 ARG A CA 1
ATOM 595 C C . ARG A 1 98 ? 31.926 73.202 6.030 1.00 42.70 98 ARG A C 1
ATOM 596 O O . ARG A 1 98 ? 32.077 72.164 6.688 1.00 42.28 98 ARG A O 1
ATOM 604 N N . ASN A 1 99 ? 30.830 73.949 6.110 1.00 41.32 99 ASN A N 1
ATOM 605 C CA . ASN A 1 99 ? 29.740 73.602 7.012 1.00 38.95 99 ASN A CA 1
ATOM 606 C C . ASN A 1 99 ? 28.440 74.152 6.467 1.00 38.12 99 ASN A C 1
ATOM 607 O O . ASN A 1 99 ? 28.435 75.049 5.620 1.00 39.11 99 ASN A O 1
ATOM 612 N N . PHE A 1 100 ? 27.332 73.601 6.930 1.00 35.02 100 PHE A N 1
ATOM 613 C CA . PHE A 1 100 ? 26.045 74.147 6.547 1.00 34.83 100 PHE A CA 1
ATOM 614 C C . PHE A 1 100 ? 25.768 75.216 7.607 1.00 33.64 100 PHE A C 1
ATOM 615 O O . PHE A 1 100 ? 25.820 74.957 8.821 1.00 32.50 100 PHE A O 1
ATOM 623 N N . VAL A 1 101 ? 25.510 76.425 7.133 1.00 31.95 101 VAL A N 1
ATOM 624 C CA . VAL A 1 101 ? 25.287 77.567 8.005 1.00 30.94 101 VAL A CA 1
ATOM 625 C C . VAL A 1 101 ? 23.838 77.723 8.396 1.00 30.15 101 VAL A C 1
ATOM 626 O O . VAL A 1 101 ? 22.957 77.618 7.559 1.00 29.42 101 VAL A O 1
ATOM 630 N N . LEU A 1 102 ? 23.591 77.949 9.680 1.00 30.25 102 LEU A N 1
ATOM 631 C CA . LEU A 1 102 ? 22.230 78.178 10.142 1.00 29.20 102 LEU A CA 1
ATOM 632 C C . LEU A 1 102 ? 22.105 79.687 10.423 1.00 27.79 102 LEU A C 1
ATOM 633 O O . LEU A 1 102 ? 23.078 80.343 10.789 1.00 26.97 102 LEU A O 1
ATOM 638 N N . PRO A 1 103 ? 20.903 80.252 10.246 1.00 26.25 103 PRO A N 1
ATOM 639 C CA . PRO A 1 103 ? 20.706 81.685 10.502 1.00 26.17 103 PRO A CA 1
ATOM 640 C C . PRO A 1 103 ? 21.178 82.074 11.897 1.00 25.32 103 PRO A C 1
ATOM 641 O O . PRO A 1 103 ? 20.822 81.449 12.883 1.00 25.56 103 PRO A O 1
ATOM 645 N N . GLY A 1 104 ? 21.967 83.126 11.996 1.00 28.75 104 GLY A N 1
ATOM 646 C CA . GLY A 1 104 ? 22.435 83.527 13.306 1.00 27.10 104 GLY A CA 1
ATOM 647 C C . GLY A 1 104 ? 23.552 84.522 13.211 1.00 27.71 104 GLY A C 1
ATOM 648 O O . GLY A 1 104 ? 23.938 84.912 12.107 1.00 29.90 104 GLY A O 1
ATOM 649 N N . GLY A 1 105 ? 24.072 84.917 14.373 1.00 28.20 105 GLY A N 1
ATOM 650 C CA . GLY A 1 105 ? 25.143 85.886 14.457 1.00 26.48 105 GLY A CA 1
ATOM 651 C C . GLY A 1 105 ? 24.591 87.287 14.674 1.00 28.03 105 GLY A C 1
ATOM 652 O O . GLY A 1 105 ? 23.707 87.514 15.523 1.00 25.89 105 GLY A O 1
ATOM 653 N N . HIS A 1 106 ? 25.153 88.231 13.924 1.00 26.66 106 HIS A N 1
ATOM 654 C CA . HIS A 1 106 ? 24.735 89.625 13.951 1.00 25.93 106 HIS A CA 1
ATOM 655 C C . HIS A 1 106 ? 23.253 89.647 13.529 1.00 25.77 106 HIS A C 1
ATOM 656 O O . HIS A 1 106 ? 22.836 88.876 12.662 1.00 26.24 106 HIS A O 1
ATOM 663 N N . ILE A 1 107 ? 22.469 90.525 14.141 1.00 24.48 107 ILE A N 1
ATOM 664 C CA . ILE A 1 107 ? 21.043 90.631 13.847 1.00 26.39 107 ILE A CA 1
ATOM 665 C C . ILE A 1 107 ? 20.749 90.863 12.350 1.00 25.18 107 ILE A C 1
ATOM 666 O O . ILE A 1 107 ? 19.781 90.352 11.829 1.00 26.32 107 ILE A O 1
ATOM 671 N N . ALA A 1 108 ? 21.590 91.624 11.657 1.00 28.24 108 ALA A N 1
ATOM 672 C CA . ALA A 1 108 ? 21.369 91.872 10.229 1.00 28.29 108 ALA A CA 1
ATOM 673 C C . ALA A 1 108 ? 21.600 90.588 9.423 1.00 28.28 108 ALA A C 1
ATOM 674 O O . ALA A 1 108 ? 20.929 90.327 8.422 1.00 28.15 108 ALA A O 1
ATOM 676 N N . SER A 1 109 ? 22.560 89.780 9.866 1.00 29.43 109 SER A N 1
ATOM 677 C CA . SER A 1 109 ? 22.873 88.512 9.198 1.00 29.29 109 SER A CA 1
ATOM 678 C C . SER A 1 109 ? 21.636 87.586 9.269 1.00 30.26 109 SER A C 1
ATOM 679 O O . SER A 1 109 ? 21.209 87.006 8.257 1.00 29.20 109 SER A O 1
ATOM 682 N N . SER A 1 110 ? 21.038 87.478 10.461 1.00 30.46 110 SER A N 1
ATOM 683 C CA . SER A 1 110 ? 19.834 86.657 10.659 1.00 29.16 110 SER A CA 1
ATOM 684 C C . SER A 1 110 ? 18.677 87.157 9.761 1.00 28.89 110 SER A C 1
ATOM 685 O O . SER A 1 110 ? 17.939 86.362 9.168 1.00 27.53 110 SER A O 1
ATOM 688 N N . PHE A 1 111 ? 18.509 88.472 9.658 1.00 26.93 111 PHE A N 1
ATOM 689 C CA . PHE A 1 111 ? 17.449 88.992 8.795 1.00 26.89 111 PHE A CA 1
ATOM 690 C C . PHE A 1 111 ? 17.785 88.812 7.309 1.00 27.61 111 PHE A C 1
ATOM 691 O O . PHE A 1 111 ? 16.877 88.716 6.477 1.00 26.40 111 PHE A O 1
ATOM 699 N N . LEU A 1 112 ? 19.076 88.780 6.973 1.00 27.24 112 LEU A N 1
ATOM 700 C CA . LEU A 1 112 ? 19.450 88.549 5.587 1.00 28.79 112 LEU A CA 1
ATOM 701 C C . LEU A 1 112 ? 19.037 87.106 5.242 1.00 31.14 112 LEU A C 1
ATOM 702 O O . LEU A 1 112 ? 18.474 86.863 4.170 1.00 31.38 112 LEU A O 1
ATOM 707 N N . HIS A 1 113 ? 19.284 86.164 6.168 1.00 31.33 113 HIS A N 1
ATOM 708 C CA . HIS A 1 113 ? 18.902 84.757 5.971 1.00 31.05 113 HIS A CA 1
ATOM 709 C C . HIS A 1 113 ? 17.394 84.667 5.808 1.00 30.98 113 HIS A C 1
ATOM 710 O O . HIS A 1 113 ? 16.897 83.818 5.080 1.00 33.08 113 HIS A O 1
ATOM 717 N N . LEU A 1 114 ? 16.665 85.533 6.503 1.00 31.69 114 LEU A N 1
ATOM 718 C CA . LEU A 1 114 ? 15.200 85.546 6.409 1.00 31.75 114 LEU A CA 1
ATOM 719 C C . LEU A 1 114 ? 14.772 86.127 5.061 1.00 32.54 114 LEU A C 1
ATOM 720 O O . LEU A 1 114 ? 13.798 85.668 4.463 1.00 33.26 114 LEU A O 1
ATOM 725 N N . ALA A 1 115 ? 15.494 87.145 4.592 1.00 31.48 115 ALA A N 1
ATOM 726 C CA . ALA A 1 115 ? 15.173 87.772 3.315 1.00 32.08 115 ALA A CA 1
ATOM 727 C C . ALA A 1 115 ? 15.316 86.693 2.245 1.00 32.94 115 ALA A C 1
ATOM 728 O O . ALA A 1 115 ? 14.462 86.550 1.362 1.00 32.04 115 ALA A O 1
ATOM 730 N N . ARG A 1 116 ? 16.399 85.927 2.356 1.00 33.40 116 ARG A N 1
ATOM 731 C CA . ARG A 1 116 ? 16.674 84.841 1.433 1.00 36.12 116 ARG A CA 1
ATOM 732 C C . ARG A 1 116 ? 15.523 83.849 1.423 1.00 35.88 116 ARG A C 1
ATOM 733 O O . ARG A 1 116 ? 15.094 83.431 0.353 1.00 36.99 116 ARG A O 1
ATOM 741 N N . ALA A 1 117 ? 15.010 83.484 2.604 1.00 34.69 117 ALA A N 1
ATOM 742 C CA . ALA A 1 117 ? 13.898 82.531 2.684 1.00 33.57 117 ALA A CA 1
ATOM 743 C C . ALA A 1 117 ? 12.623 83.100 2.071 1.00 33.67 117 ALA A C 1
ATOM 744 O O . ALA A 1 117 ? 11.842 82.380 1.439 1.00 33.70 117 ALA A O 1
ATOM 746 N N . VAL A 1 118 ? 12.389 84.390 2.280 1.00 33.97 118 VAL A N 1
ATOM 747 C CA . VAL A 1 118 ? 11.211 85.006 1.712 1.00 34.35 118 VAL A CA 1
ATOM 748 C C . VAL A 1 118 ? 11.460 85.203 0.215 1.00 35.55 118 VAL A C 1
ATOM 749 O O . VAL A 1 118 ? 10.540 85.129 -0.592 1.00 36.75 118 VAL A O 1
ATOM 753 N N . CYS A 1 119 ? 12.715 85.409 -0.155 1.00 35.21 119 CYS A N 1
ATOM 754 C CA . CYS A 1 119 ? 13.044 85.573 -1.561 1.00 37.36 119 CYS A CA 1
ATOM 755 C C . CYS A 1 119 ? 12.787 84.235 -2.260 1.00 37.63 119 CYS A C 1
ATOM 756 O O . CYS A 1 119 ? 12.228 84.196 -3.354 1.00 36.42 119 CYS A O 1
ATOM 759 N N . ARG A 1 120 ? 13.188 83.134 -1.628 1.00 38.04 120 ARG A N 1
ATOM 760 C CA . ARG A 1 120 ? 12.950 81.826 -2.228 1.00 38.68 120 ARG A CA 1
ATOM 761 C C . ARG A 1 120 ? 11.453 81.536 -2.341 1.00 39.31 120 ARG A C 1
ATOM 762 O O . ARG A 1 120 ? 11.022 80.891 -3.296 1.00 40.17 120 ARG A O 1
ATOM 770 N N . ARG A 1 121 ? 10.656 82.006 -1.380 1.00 39.56 121 ARG A N 1
ATOM 771 C CA . ARG A 1 121 ? 9.202 81.809 -1.455 1.00 39.43 121 ARG A CA 1
ATOM 772 C C . ARG A 1 121 ? 8.648 82.664 -2.611 1.00 40.11 121 ARG A C 1
ATOM 773 O O . ARG A 1 121 ? 7.797 82.217 -3.385 1.00 38.74 121 ARG A O 1
ATOM 781 N N . ALA A 1 122 ? 9.121 83.899 -2.722 1.00 39.94 122 ALA A N 1
ATOM 782 C CA . ALA A 1 122 ? 8.662 84.749 -3.811 1.00 42.10 122 ALA A CA 1
ATOM 783 C C . ALA A 1 122 ? 9.101 84.102 -5.142 1.00 44.47 122 ALA A C 1
ATOM 784 O O . ALA A 1 122 ? 8.365 84.128 -6.125 1.00 45.05 122 ALA A O 1
ATOM 786 N N . GLU A 1 123 ? 10.291 83.512 -5.165 1.00 45.68 123 GLU A N 1
ATOM 787 C CA . GLU A 1 123 ? 10.775 82.868 -6.377 1.00 49.83 123 GLU A CA 1
ATOM 788 C C . GLU A 1 123 ? 9.770 81.803 -6.839 1.00 51.80 123 GLU A C 1
ATOM 789 O O . GLU A 1 123 ? 9.463 81.705 -8.032 1.00 52.92 123 GLU A O 1
ATOM 795 N N . ARG A 1 124 ? 9.255 81.020 -5.889 1.00 52.31 124 ARG A N 1
ATOM 796 C CA . ARG A 1 124 ? 8.281 79.965 -6.179 1.00 52.58 124 ARG A CA 1
ATOM 797 C C . ARG A 1 124 ? 6.992 80.491 -6.824 1.00 53.15 124 ARG A C 1
ATOM 798 O O . ARG A 1 124 ? 6.453 79.876 -7.746 1.00 52.83 124 ARG A O 1
ATOM 806 N N . SER A 1 125 ? 6.489 81.617 -6.329 1.00 53.12 125 SER A N 1
ATOM 807 C CA . SER A 1 125 ? 5.264 82.192 -6.875 1.00 53.41 125 SER A CA 1
ATOM 808 C C . SER A 1 125 ? 5.471 82.723 -8.293 1.00 53.51 125 SER A C 1
ATOM 809 O O . SER A 1 125 ? 4.575 82.632 -9.137 1.00 54.10 125 SER A O 1
ATOM 812 N N . VAL A 1 126 ? 6.648 83.275 -8.556 1.00 53.09 126 VAL A N 1
ATOM 813 C CA . VAL A 1 126 ? 6.928 83.799 -9.881 1.00 54.01 126 VAL A CA 1
ATOM 814 C C . VAL A 1 126 ? 7.145 82.641 -10.866 1.00 54.75 126 VAL A C 1
ATOM 815 O O . VAL A 1 126 ? 6.731 82.723 -12.022 1.00 53.82 126 VAL A O 1
ATOM 819 N N . VAL A 1 127 ? 7.767 81.558 -10.402 1.00 54.80 127 VAL A N 1
ATOM 820 C CA . VAL A 1 127 ? 8.001 80.404 -11.267 1.00 55.31 127 VAL A CA 1
ATOM 821 C C . VAL A 1 127 ? 6.657 79.848 -11.715 1.00 57.87 127 VAL A C 1
ATOM 822 O O . VAL A 1 127 ? 6.493 79.460 -12.870 1.00 59.67 127 VAL A O 1
ATOM 826 N N . THR A 1 128 ? 5.696 79.819 -10.795 1.00 58.68 128 THR A N 1
ATOM 827 C CA . THR A 1 128 ? 4.357 79.336 -11.099 1.00 59.13 128 THR A CA 1
ATOM 828 C C . THR A 1 128 ? 3.752 80.212 -12.186 1.00 60.16 128 THR A C 1
ATOM 829 O O . THR A 1 128 ? 3.052 79.728 -13.076 1.00 61.21 128 THR A O 1
ATOM 833 N N . LEU A 1 129 ? 4.022 81.507 -12.098 1.00 60.28 129 LEU A N 1
ATOM 834 C CA . LEU A 1 129 ? 3.519 82.458 -13.073 1.00 61.44 129 LEU A CA 1
ATOM 835 C C . LEU A 1 129 ? 4.261 82.287 -14.392 1.00 63.33 129 LEU A C 1
ATOM 836 O O . LEU A 1 129 ? 3.826 82.801 -15.419 1.00 62.56 129 LEU A O 1
ATOM 841 N N . LEU A 1 130 ? 5.384 81.571 -14.365 1.00 65.84 130 LEU A N 1
ATOM 842 C CA . LEU A 1 130 ? 6.160 81.373 -15.582 1.00 69.56 130 LEU A CA 1
ATOM 843 C C . LEU A 1 130 ? 5.339 80.585 -16.569 1.00 71.75 130 LEU A C 1
ATOM 844 O O . LEU A 1 130 ? 5.431 80.790 -17.783 1.00 71.80 130 LEU A O 1
ATOM 849 N N . LYS A 1 131 ? 4.538 79.663 -16.053 1.00 74.21 131 LYS A N 1
ATOM 850 C CA . LYS A 1 131 ? 3.647 78.914 -16.933 1.00 77.38 131 LYS A CA 1
ATOM 851 C C . LYS A 1 131 ? 2.600 79.965 -17.291 1.00 78.56 131 LYS A C 1
ATOM 852 O O . LYS A 1 131 ? 2.521 81.009 -16.631 1.00 79.88 131 LYS A O 1
ATOM 858 N N . GLU A 1 132 ? 1.790 79.706 -18.309 1.00 79.03 132 GLU A N 1
ATOM 859 C CA . GLU A 1 132 ? 0.775 80.677 -18.722 1.00 79.18 132 GLU A CA 1
ATOM 860 C C . GLU A 1 132 ? 1.396 82.035 -19.048 1.00 77.44 132 GLU A C 1
ATOM 861 O O . GLU A 1 132 ? 0.698 83.004 -19.377 1.00 77.23 132 GLU A O 1
ATOM 867 N N . SER A 1 133 ? 2.720 82.091 -18.947 1.00 74.92 133 SER A N 1
ATOM 868 C CA . SER A 1 133 ? 3.470 83.307 -19.209 1.00 73.40 133 SER A CA 1
ATOM 869 C C . SER A 1 133 ? 2.780 84.512 -18.585 1.00 72.93 133 SER A C 1
ATOM 870 O O . SER A 1 133 ? 2.297 85.421 -19.278 1.00 73.22 133 SER A O 1
ATOM 873 N N . LYS A 1 134 ? 2.695 84.485 -17.260 1.00 71.68 134 LYS A N 1
ATOM 874 C CA . LYS A 1 134 ? 2.103 85.576 -16.501 1.00 69.85 134 LYS A CA 1
ATOM 875 C C . LYS A 1 134 ? 3.245 86.338 -15.828 1.00 68.85 134 LYS A C 1
ATOM 876 O O . LYS A 1 134 ? 3.017 87.252 -15.040 1.00 68.19 134 LYS A O 1
ATOM 882 N N . ALA A 1 135 ? 4.471 85.936 -16.166 1.00 67.63 135 ALA A N 1
ATOM 883 C CA . ALA A 1 135 ? 5.690 86.536 -15.644 1.00 66.55 135 ALA A CA 1
ATOM 884 C C . ALA A 1 135 ? 6.856 86.152 -16.556 1.00 65.84 135 ALA A C 1
ATOM 885 O O . ALA A 1 135 ? 6.870 85.070 -17.145 1.00 64.27 135 ALA A O 1
ATOM 887 N N . LYS A 1 136 ? 7.823 87.058 -16.661 1.00 66.39 136 LYS A N 1
ATOM 888 C CA . LYS A 1 136 ? 9.003 86.890 -17.498 1.00 66.45 136 LYS A CA 1
ATOM 889 C C . LYS A 1 136 ? 9.976 85.852 -16.957 1.00 65.98 136 LYS A C 1
ATOM 890 O O . LYS A 1 136 ? 10.026 85.584 -15.759 1.00 66.45 136 LYS A O 1
ATOM 896 N N . GLU A 1 137 ? 10.777 85.281 -17.843 1.00 64.49 137 GLU A N 1
ATOM 897 C CA . GLU A 1 137 ? 11.748 84.279 -17.435 1.00 62.60 137 GLU A CA 1
ATOM 898 C C . GLU A 1 137 ? 12.908 84.986 -16.746 1.00 60.15 137 GLU A C 1
ATOM 899 O O . GLU A 1 137 ? 13.694 84.377 -16.034 1.00 59.14 137 GLU A O 1
ATOM 905 N N . VAL A 1 138 ? 13.017 86.288 -16.964 1.00 58.52 138 VAL A N 1
ATOM 906 C CA . VAL A 1 138 ? 14.089 87.057 -16.360 1.00 56.14 138 VAL A CA 1
ATOM 907 C C . VAL A 1 138 ? 13.768 87.335 -14.889 1.00 55.55 138 VAL A C 1
ATOM 908 O O . VAL A 1 138 ? 14.664 87.420 -14.055 1.00 54.52 138 VAL A O 1
ATOM 912 N N . HIS A 1 139 ? 12.480 87.459 -14.584 1.00 54.42 139 HIS A N 1
ATOM 913 C CA . HIS A 1 139 ? 12.023 87.699 -13.218 1.00 53.31 139 HIS A CA 1
ATOM 914 C C . HIS A 1 139 ? 12.468 86.536 -12.326 1.00 53.23 139 HIS A C 1
ATOM 915 O O . HIS A 1 139 ? 13.065 86.739 -11.271 1.00 53.93 139 HIS A O 1
ATOM 922 N N . ALA A 1 140 ? 12.170 85.317 -12.766 1.00 52.08 140 ALA A N 1
ATOM 923 C CA . ALA A 1 140 ? 12.530 84.119 -12.029 1.00 51.99 140 ALA A CA 1
ATOM 924 C C . ALA A 1 140 ? 14.044 83.954 -11.878 1.00 51.69 140 ALA A C 1
ATOM 925 O O . ALA A 1 140 ? 14.535 83.547 -10.821 1.00 51.83 140 ALA A O 1
ATOM 927 N N . LYS A 1 141 ? 14.781 84.262 -12.938 1.00 50.31 141 LYS A N 1
ATOM 928 C CA . LYS A 1 141 ? 16.232 84.132 -12.918 1.00 49.27 141 LYS A CA 1
ATOM 929 C C . LYS A 1 141 ? 16.821 85.069 -11.874 1.00 47.49 141 LYS A C 1
ATOM 930 O O . LYS A 1 141 ? 17.673 84.684 -11.075 1.00 47.78 141 LYS A O 1
ATOM 936 N N . TYR A 1 142 ? 16.363 86.313 -11.898 1.00 45.96 142 TYR A N 1
ATOM 937 C CA . TYR A 1 142 ? 16.821 87.322 -10.960 1.00 44.91 142 TYR A CA 1
ATOM 938 C C . TYR A 1 142 ? 16.609 86.884 -9.499 1.00 42.65 142 TYR A C 1
ATOM 939 O O . TYR A 1 142 ? 17.534 86.904 -8.691 1.00 40.88 142 TYR A O 1
ATOM 948 N N . LEU A 1 143 ? 15.381 86.491 -9.179 1.00 42.42 143 LEU A N 1
ATOM 949 C CA . LEU A 1 143 ? 15.024 86.076 -7.831 1.00 42.53 143 LEU A CA 1
ATOM 950 C C . LEU A 1 143 ? 15.912 84.957 -7.360 1.00 42.66 143 LEU A C 1
ATOM 951 O O . LEU A 1 143 ? 16.343 84.936 -6.200 1.00 42.61 143 LEU A O 1
ATOM 956 N N . ASN A 1 144 ? 16.222 84.048 -8.275 1.00 41.99 144 ASN A N 1
ATOM 957 C CA . ASN A 1 144 ? 17.073 82.922 -7.942 1.00 41.48 144 ASN A CA 1
ATOM 958 C C . ASN A 1 144 ? 18.460 83.388 -7.514 1.00 41.94 144 ASN A C 1
ATOM 959 O O . ASN A 1 144 ? 18.962 82.972 -6.456 1.00 42.27 144 ASN A O 1
ATOM 964 N N . ARG A 1 145 ? 19.080 84.241 -8.324 1.00 41.08 145 ARG A N 1
ATOM 965 C CA . ARG A 1 145 ? 20.413 84.754 -8.012 1.00 41.71 145 ARG A CA 1
ATOM 966 C C . ARG A 1 145 ? 20.380 85.623 -6.759 1.00 40.44 145 ARG A C 1
ATOM 967 O O . ARG A 1 145 ? 21.335 85.667 -5.987 1.00 42.23 145 ARG A O 1
ATOM 975 N N . LEU A 1 146 ? 19.271 86.314 -6.556 1.00 39.27 146 LEU A N 1
ATOM 976 C CA . LEU A 1 146 ? 19.131 87.192 -5.404 1.00 38.67 146 LEU A CA 1
ATOM 977 C C . LEU A 1 146 ? 19.219 86.432 -4.085 1.00 39.43 146 LEU A C 1
ATOM 978 O O . LEU A 1 146 ? 19.925 86.849 -3.157 1.00 37.75 146 LEU A O 1
ATOM 983 N N . SER A 1 147 ? 18.513 85.306 -4.011 1.00 39.07 147 SER A N 1
ATOM 984 C CA . SER A 1 147 ? 18.530 84.512 -2.795 1.00 40.22 147 SER A CA 1
ATOM 985 C C . SER A 1 147 ? 19.959 84.070 -2.471 1.00 38.40 147 SER A C 1
ATOM 986 O O . SER A 1 147 ? 20.339 83.953 -1.295 1.00 37.50 147 SER A O 1
ATOM 989 N N . SER A 1 148 ? 20.762 83.874 -3.510 1.00 36.95 148 SER A N 1
ATOM 990 C CA . SER A 1 148 ? 22.150 83.476 -3.326 1.00 35.66 148 SER A CA 1
ATOM 991 C C . SER A 1 148 ? 22.980 84.661 -2.856 1.00 35.41 148 SER A C 1
ATOM 992 O O . SER A 1 148 ? 23.909 84.522 -2.048 1.00 34.76 148 SER A O 1
ATOM 995 N N . LEU A 1 149 ? 22.653 85.839 -3.366 1.00 32.89 149 LEU A N 1
ATOM 996 C CA . LEU A 1 149 ? 23.373 87.021 -2.943 1.00 32.04 149 LEU A CA 1
ATOM 997 C C . LEU A 1 149 ? 23.102 87.285 -1.445 1.00 29.62 149 LEU A C 1
ATOM 998 O O . LEU A 1 149 ? 24.015 87.594 -0.679 1.00 27.56 149 LEU A O 1
ATOM 1003 N N . LEU A 1 150 ? 21.840 87.161 -1.041 1.00 29.03 150 LEU A N 1
ATOM 1004 C CA . LEU A 1 150 ? 21.463 87.432 0.336 1.00 28.62 150 LEU A CA 1
ATOM 1005 C C . LEU A 1 150 ? 22.221 86.519 1.292 1.00 29.52 150 LEU A C 1
ATOM 1006 O O . LEU A 1 150 ? 22.604 86.941 2.392 1.00 29.21 150 LEU A O 1
ATOM 1011 N N . PHE A 1 151 ? 22.471 85.282 0.859 1.00 30.70 151 PHE A N 1
ATOM 1012 C CA . PHE A 1 151 ? 23.224 84.317 1.666 1.00 29.32 151 PHE A CA 1
ATOM 1013 C C . PHE A 1 151 ? 24.653 84.830 1.809 1.00 29.84 151 PHE A C 1
ATOM 1014 O O . PHE A 1 151 ? 25.228 84.842 2.909 1.00 29.22 151 PHE A O 1
ATOM 1022 N N . VAL A 1 152 ? 25.235 85.270 0.697 1.00 29.08 152 VAL A N 1
ATOM 1023 C CA . VAL A 1 152 ? 26.600 85.782 0.762 1.00 28.32 152 VAL A CA 1
ATOM 1024 C C . VAL A 1 152 ? 26.678 87.005 1.668 1.00 27.46 152 VAL A C 1
ATOM 1025 O O . VAL A 1 152 ? 27.600 87.126 2.481 1.00 27.50 152 VAL A O 1
ATOM 1029 N N . LEU A 1 153 ? 25.717 87.916 1.519 1.00 25.95 153 LEU A N 1
ATOM 1030 C CA . LEU A 1 153 ? 25.699 89.119 2.333 1.00 26.30 153 LEU A CA 1
ATOM 1031 C C . LEU A 1 153 ? 25.536 88.776 3.823 1.00 28.40 153 LEU A C 1
ATOM 1032 O O . LEU A 1 153 ? 26.137 89.421 4.685 1.00 28.69 153 LEU A O 1
ATOM 1037 N N . ALA A 1 154 ? 24.741 87.755 4.133 1.00 28.68 154 ALA A N 1
ATOM 1038 C CA . ALA A 1 154 ? 24.573 87.381 5.536 1.00 29.55 154 ALA A CA 1
ATOM 1039 C C . ALA A 1 154 ? 25.934 86.966 6.101 1.00 28.95 154 ALA A C 1
ATOM 1040 O O . ALA A 1 154 ? 26.270 87.321 7.237 1.00 27.02 154 ALA A O 1
ATOM 1042 N N . LEU A 1 155 ? 26.732 86.249 5.300 1.00 28.36 155 LEU A N 1
ATOM 1043 C CA . LEU A 1 155 ? 28.053 85.801 5.757 1.00 29.22 155 LEU A CA 1
ATOM 1044 C C . LEU A 1 155 ? 29.043 86.956 5.820 1.00 29.70 155 LEU A C 1
ATOM 1045 O O . LEU A 1 155 ? 29.956 86.986 6.659 1.00 26.27 155 LEU A O 1
ATOM 1050 N N . VAL A 1 156 ? 28.852 87.911 4.923 1.00 30.35 156 VAL A N 1
ATOM 1051 C CA . VAL A 1 156 ? 29.716 89.062 4.880 1.00 31.79 156 VAL A CA 1
ATOM 1052 C C . VAL A 1 156 ? 29.490 89.882 6.131 1.00 31.23 156 VAL A C 1
ATOM 1053 O O . VAL A 1 156 ? 30.444 90.329 6.771 1.00 31.29 156 VAL A O 1
ATOM 1057 N N . VAL A 1 157 ? 28.226 90.076 6.492 1.00 31.56 157 VAL A N 1
ATOM 1058 C CA . VAL A 1 157 ? 27.930 90.857 7.681 1.00 30.10 157 VAL A CA 1
ATOM 1059 C C . VAL A 1 157 ? 28.566 90.210 8.900 1.00 30.02 157 VAL A C 1
ATOM 1060 O O . VAL A 1 157 ? 29.225 90.885 9.678 1.00 31.11 157 VAL A O 1
ATOM 1064 N N . ASN A 1 158 ? 28.396 88.900 9.068 1.00 31.76 158 ASN A N 1
ATOM 1065 C CA . ASN A 1 158 ? 28.994 88.239 10.227 1.00 30.90 158 ASN A CA 1
ATOM 1066 C C . ASN A 1 158 ? 30.511 88.344 10.216 1.00 31.58 158 ASN A C 1
ATOM 1067 O O . ASN A 1 158 ? 31.141 88.558 11.257 1.00 31.13 158 ASN A O 1
ATOM 1072 N N . LYS A 1 159 ? 31.119 88.194 9.045 1.00 33.24 159 LYS A N 1
ATOM 1073 C CA . LYS A 1 159 ? 32.566 88.316 8.980 1.00 33.28 159 LYS A CA 1
ATOM 1074 C C . LYS A 1 159 ? 33.034 89.737 9.326 1.00 32.00 159 LYS A C 1
ATOM 1075 O O . LYS A 1 159 ? 33.968 89.913 10.101 1.00 31.57 159 LYS A O 1
ATOM 1081 N N . ARG A 1 160 ? 32.390 90.764 8.787 1.00 31.27 160 ARG A N 1
ATOM 1082 C CA . ARG A 1 160 ? 32.847 92.134 9.104 1.00 31.95 160 ARG A CA 1
ATOM 1083 C C . ARG A 1 160 ? 32.613 92.564 10.562 1.00 32.16 160 ARG A C 1
ATOM 1084 O O . ARG A 1 160 ? 33.349 93.403 11.094 1.00 30.42 160 ARG A O 1
ATOM 1092 N N . THR A 1 161 ? 31.591 92.004 11.204 1.00 31.09 161 THR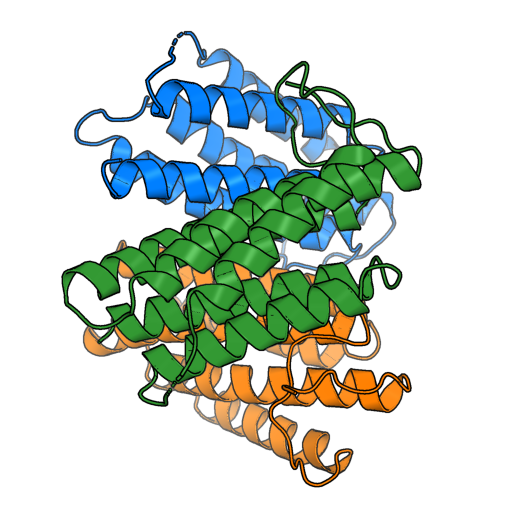 A N 1
ATOM 1093 C CA . THR A 1 161 ? 31.289 92.388 12.577 1.00 31.68 161 THR A CA 1
ATOM 1094 C C . THR A 1 161 ? 31.893 91.421 13.601 1.00 33.71 161 THR A C 1
ATOM 1095 O O . THR A 1 161 ? 31.630 91.526 14.810 1.00 32.35 161 THR A O 1
ATOM 1099 N N . ASN A 1 162 ? 32.689 90.470 13.107 1.00 34.33 162 ASN A N 1
ATOM 1100 C CA . ASN A 1 162 ? 33.354 89.482 13.959 1.00 35.20 162 ASN A CA 1
ATOM 1101 C C . ASN A 1 162 ? 32.379 88.572 14.708 1.00 34.69 162 ASN A C 1
ATOM 1102 O O . ASN A 1 162 ? 32.570 88.267 15.879 1.00 33.30 162 ASN A O 1
ATOM 1107 N N . ASN A 1 163 ? 31.323 88.158 14.026 1.00 34.61 163 ASN A N 1
ATOM 1108 C CA . ASN A 1 163 ? 30.330 87.269 14.603 1.00 33.35 163 ASN A CA 1
ATOM 1109 C C . ASN A 1 1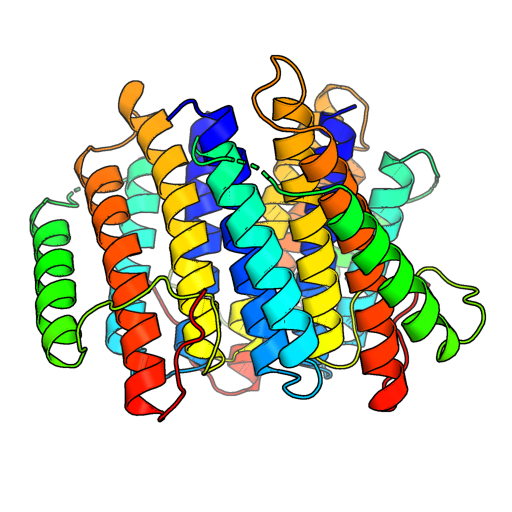63 ? 30.456 85.913 13.930 1.00 33.85 163 ASN A C 1
ATOM 1110 O O . ASN A 1 163 ? 30.237 85.789 12.723 1.00 34.15 163 ASN A O 1
ATOM 1115 N N . PRO A 1 164 ? 30.829 84.879 14.695 1.00 33.42 164 PRO A N 1
ATOM 1116 C CA . PRO A 1 164 ? 30.973 83.525 14.149 1.00 32.14 164 PRO A CA 1
ATOM 1117 C C . PRO A 1 164 ? 29.658 83.122 13.493 1.00 31.82 164 PRO A C 1
ATOM 1118 O O . PRO A 1 164 ? 28.602 83.545 13.943 1.00 31.50 164 PRO A O 1
ATOM 1122 N N . ASN A 1 165 ? 29.706 82.308 12.446 1.00 29.58 165 ASN A N 1
ATOM 1123 C CA . ASN A 1 165 ? 28.468 81.853 11.840 1.00 30.54 165 ASN A CA 1
ATOM 1124 C C . ASN A 1 165 ? 27.936 80.702 12.705 1.00 31.31 165 ASN A C 1
ATOM 1125 O O . ASN A 1 165 ? 28.714 79.983 13.320 1.00 33.70 165 ASN A O 1
ATOM 1130 N N . VAL A 1 166 ? 26.624 80.530 12.774 1.00 31.13 166 VAL A N 1
ATOM 1131 C CA . VAL A 1 166 ? 26.085 79.404 13.524 1.00 32.94 166 VAL A CA 1
ATOM 1132 C C . VAL A 1 166 ? 26.087 78.242 12.513 1.00 33.44 166 VAL A C 1
ATOM 1133 O O . VAL A 1 166 ? 25.641 78.404 11.380 1.00 34.13 166 VAL A O 1
ATOM 1137 N N . ILE A 1 167 ? 26.610 77.086 12.906 1.00 33.13 167 ILE A N 1
ATOM 1138 C CA . ILE A 1 167 ? 26.665 75.969 11.983 1.00 34.47 167 ILE A CA 1
ATOM 1139 C C . ILE A 1 167 ? 25.945 74.738 12.493 1.00 35.50 167 ILE A C 1
ATOM 1140 O O . ILE A 1 167 ? 25.900 74.481 13.698 1.00 35.56 167 ILE A O 1
ATOM 1145 N N . TRP A 1 168 ? 25.381 73.978 11.559 1.00 35.21 168 TRP A N 1
ATOM 1146 C CA . TRP A 1 168 ? 24.659 72.765 11.899 1.00 38.62 168 TRP A CA 1
ATOM 1147 C C . TRP A 1 168 ? 25.581 71.717 12.530 1.00 39.96 168 TRP A C 1
ATOM 1148 O O . TRP A 1 168 ? 26.565 71.297 11.933 1.00 38.43 168 TRP A O 1
ATOM 1159 N N . ARG A 1 169 ? 25.226 71.350 13.757 1.00 46.52 169 ARG A N 1
ATOM 1160 C CA . ARG A 1 169 ? 25.900 70.373 14.617 1.00 53.27 169 ARG A CA 1
ATOM 1161 C C . ARG A 1 169 ? 27.109 70.859 15.429 1.00 55.78 169 ARG A C 1
ATOM 1162 O O . ARG A 1 169 ? 27.355 70.262 16.512 1.00 58.04 169 ARG A O 1
ATOM 1170 N N . ASP B 1 23 ? 5.718 67.197 -4.492 1.00 68.37 23 ASP B N 1
ATOM 1171 C CA . ASP B 1 23 ? 7.031 67.883 -4.704 1.00 68.67 23 ASP B CA 1
ATOM 1172 C C . ASP B 1 23 ? 6.966 69.370 -4.398 1.00 66.88 23 ASP B C 1
ATOM 1173 O O . ASP B 1 23 ? 7.779 69.879 -3.626 1.00 68.10 23 ASP B O 1
ATOM 1178 N N . SER B 1 24 ? 6.029 70.079 -5.025 1.00 64.22 24 SER B N 1
ATOM 1179 C CA . SER B 1 24 ? 5.882 71.506 -4.758 1.00 61.57 24 SER B CA 1
ATOM 1180 C C . SER B 1 24 ? 5.485 71.587 -3.285 1.00 59.44 24 SER B C 1
ATOM 1181 O O . SER B 1 24 ? 5.714 72.589 -2.618 1.00 59.07 24 SER B O 1
ATOM 1184 N N . GLU B 1 25 ? 4.879 70.501 -2.807 1.00 57.28 25 GLU B N 1
ATOM 1185 C CA . GLU B 1 25 ? 4.446 70.336 -1.425 1.00 54.12 25 GLU B CA 1
ATOM 1186 C C . GLU B 1 25 ? 5.712 70.266 -0.581 1.00 51.75 25 GLU B C 1
ATOM 1187 O O . GLU B 1 25 ? 5.829 70.912 0.465 1.00 49.74 25 GLU B O 1
ATOM 1193 N N . ILE B 1 26 ? 6.655 69.452 -1.041 1.00 48.42 26 ILE B N 1
ATOM 1194 C CA . ILE B 1 26 ? 7.925 69.305 -0.351 1.00 47.05 26 ILE B CA 1
ATOM 1195 C C . ILE B 1 26 ? 8.635 70.663 -0.293 1.00 45.48 26 ILE B C 1
ATOM 1196 O O . ILE B 1 26 ? 9.001 71.144 0.779 1.00 42.80 26 ILE B O 1
ATOM 1201 N N . VAL B 1 27 ? 8.797 71.291 -1.452 1.00 45.66 27 VAL B N 1
ATOM 1202 C CA . VAL B 1 27 ? 9.464 72.587 -1.527 1.00 45.88 27 VAL B CA 1
ATOM 1203 C C . VAL B 1 27 ? 8.855 73.639 -0.586 1.00 45.01 27 VAL B C 1
ATOM 1204 O O . VAL B 1 27 ? 9.576 74.340 0.135 1.00 45.43 27 VAL B O 1
ATOM 1208 N N . LYS B 1 28 ? 7.531 73.741 -0.599 1.00 43.24 28 LYS B N 1
ATOM 1209 C CA . LYS B 1 28 ? 6.814 74.686 0.249 1.00 42.77 28 LYS B CA 1
ATOM 1210 C C . LYS B 1 28 ? 7.075 74.357 1.731 1.00 40.22 28 LYS B C 1
ATOM 1211 O O . LYS B 1 28 ? 7.239 75.250 2.562 1.00 37.18 28 LYS B O 1
ATOM 1217 N N . ALA B 1 29 ? 7.089 73.069 2.056 1.00 38.42 29 ALA B N 1
ATOM 1218 C CA . ALA B 1 29 ? 7.356 72.653 3.421 1.00 38.23 29 ALA B CA 1
ATOM 1219 C C . ALA B 1 29 ? 8.802 73.071 3.768 1.00 38.26 29 ALA B C 1
ATOM 1220 O O . ALA B 1 29 ? 9.060 73.682 4.810 1.00 36.35 29 ALA B O 1
ATOM 1222 N N . LEU B 1 30 ? 9.744 72.765 2.880 1.00 38.23 30 LEU B N 1
ATOM 1223 C CA . LEU B 1 30 ? 11.131 73.139 3.132 1.00 37.64 30 LEU B CA 1
ATOM 1224 C C . LEU B 1 30 ? 11.269 74.656 3.299 1.00 35.96 30 LEU B C 1
ATOM 1225 O O . LEU B 1 30 ? 11.995 75.130 4.183 1.00 36.31 30 LEU B O 1
ATOM 1230 N N . GLY B 1 31 ? 10.553 75.414 2.476 1.00 34.17 31 GLY B N 1
ATOM 1231 C CA . GLY B 1 31 ? 10.612 76.862 2.590 1.00 31.22 31 GLY B CA 1
ATOM 1232 C C . GLY B 1 31 ? 10.078 77.375 3.929 1.00 30.95 31 GLY B C 1
ATOM 1233 O O . GLY B 1 31 ? 10.647 78.300 4.528 1.00 29.27 31 GLY B O 1
ATOM 1234 N N . ASP B 1 32 ? 8.996 76.780 4.420 1.00 29.82 32 ASP B N 1
ATOM 1235 C CA . ASP B 1 32 ? 8.431 77.231 5.690 1.00 32.96 32 ASP B CA 1
ATOM 1236 C C . ASP B 1 32 ? 9.390 76.915 6.837 1.00 32.83 32 ASP B C 1
ATOM 1237 O O . ASP B 1 32 ? 9.519 77.707 7.764 1.00 33.24 32 ASP B O 1
ATOM 1242 N N . LEU B 1 33 ? 10.061 75.765 6.760 1.00 33.09 33 LEU B N 1
ATOM 1243 C CA . LEU B 1 33 ? 11.034 75.357 7.773 1.00 32.36 33 LEU B CA 1
ATOM 1244 C C . LEU B 1 33 ? 12.239 76.290 7.738 1.00 34.07 33 LEU B C 1
ATOM 1245 O O . LEU B 1 33 ? 12.834 76.585 8.775 1.00 35.40 33 LEU B O 1
ATOM 1250 N N . ASP B 1 34 ? 12.578 76.776 6.540 1.00 33.91 34 ASP B N 1
ATOM 1251 C CA . ASP B 1 34 ? 13.704 77.690 6.359 1.00 32.08 34 ASP B CA 1
ATOM 1252 C C . ASP B 1 34 ? 13.358 79.081 6.910 1.00 30.86 34 ASP B C 1
ATOM 1253 O O . ASP B 1 34 ? 14.203 79.763 7.505 1.00 28.58 34 ASP B O 1
ATOM 1258 N N . GLU B 1 35 ? 12.111 79.506 6.720 1.00 30.40 35 GLU B N 1
ATOM 1259 C CA . GLU B 1 35 ? 11.687 80.792 7.261 1.00 30.47 35 GLU B CA 1
ATOM 1260 C C . GLU B 1 35 ? 11.699 80.672 8.789 1.00 30.95 35 GLU B C 1
ATOM 1261 O O . GLU B 1 35 ? 12.174 81.558 9.495 1.00 29.83 35 GLU B O 1
ATOM 1267 N N . LEU B 1 36 ? 11.184 79.556 9.291 1.00 30.86 36 LEU B N 1
ATOM 1268 C CA . LEU B 1 36 ? 11.156 79.321 10.720 1.00 29.78 36 LEU B CA 1
ATOM 1269 C C . LEU B 1 36 ? 12.572 79.389 11.311 1.00 31.10 36 LEU B C 1
ATOM 1270 O O . LEU B 1 36 ? 12.804 80.048 12.334 1.00 31.07 36 LEU B O 1
ATOM 1275 N N . ASN B 1 37 ? 13.529 78.723 10.660 1.00 29.12 37 ASN B N 1
ATOM 1276 C CA . ASN B 1 37 ? 14.891 78.719 11.177 1.00 28.04 37 ASN B CA 1
ATOM 1277 C C . ASN B 1 37 ? 15.495 80.127 11.204 1.00 27.10 37 ASN B C 1
ATOM 1278 O O . ASN B 1 37 ? 16.322 80.445 12.065 1.00 24.75 37 ASN B O 1
ATOM 1283 N N . SER B 1 38 ? 15.097 80.966 10.253 1.00 28.24 38 SER B N 1
ATOM 1284 C CA . SER B 1 38 ? 15.606 82.338 10.199 1.00 28.76 38 SER B CA 1
ATOM 1285 C C . SER B 1 38 ? 15.000 83.209 11.310 1.00 28.12 38 SER B C 1
ATOM 1286 O O . SER B 1 38 ? 15.682 84.046 11.883 1.00 28.41 38 SER B O 1
ATOM 1289 N N . VAL B 1 39 ? 13.718 83.038 11.602 1.00 28.60 39 VAL B N 1
ATOM 1290 C CA . VAL B 1 39 ? 13.118 83.831 12.668 1.00 28.82 39 VAL B CA 1
ATOM 1291 C C . VAL B 1 39 ? 13.773 83.357 13.973 1.00 28.84 39 VAL B C 1
ATOM 1292 O O . VAL B 1 39 ? 14.058 84.153 14.861 1.00 27.52 39 VAL B O 1
ATOM 1296 N N . LEU B 1 40 ? 14.049 82.061 14.081 1.00 28.40 40 LEU B N 1
ATOM 1297 C CA . LEU B 1 40 ? 14.723 81.573 15.284 1.00 28.29 40 LEU B CA 1
ATOM 1298 C C . LEU B 1 40 ? 16.118 82.216 15.376 1.00 27.62 40 LEU B C 1
ATOM 1299 O O . LEU B 1 40 ? 16.576 82.600 16.461 1.00 27.84 40 LEU B O 1
ATOM 1304 N N . GLY B 1 41 ? 16.788 82.363 14.237 1.00 27.36 41 GLY B N 1
ATOM 1305 C CA . GLY B 1 41 ? 18.099 82.999 14.258 1.00 25.22 41 GLY B CA 1
ATOM 1306 C C . GLY B 1 41 ? 17.999 84.430 14.765 1.00 24.46 41 GLY B C 1
ATOM 1307 O O . GLY B 1 41 ? 18.867 84.919 15.497 1.00 25.48 41 GLY B O 1
ATOM 1308 N N . VAL B 1 42 ? 16.934 85.114 14.366 1.00 23.89 42 VAL B N 1
ATOM 1309 C CA . VAL B 1 42 ? 16.717 86.492 14.804 1.00 25.73 42 VAL B CA 1
ATOM 1310 C C . VAL B 1 42 ? 16.515 86.532 16.324 1.00 26.16 42 VAL B C 1
ATOM 1311 O O . VAL B 1 42 ? 17.001 87.424 16.995 1.00 28.12 42 VAL B O 1
ATOM 1315 N N . VAL B 1 43 ? 15.794 85.560 16.862 1.00 25.99 43 VAL B N 1
ATOM 1316 C CA . VAL B 1 43 ? 15.553 85.517 18.293 1.00 27.48 43 VAL B CA 1
ATOM 1317 C C . VAL B 1 43 ? 16.851 85.319 19.047 1.00 27.54 43 VAL B C 1
ATOM 1318 O O . VAL B 1 43 ? 17.087 85.959 20.059 1.00 29.29 43 VAL B O 1
ATOM 1322 N N . SER B 1 44 ? 17.686 84.423 18.546 1.00 28.91 44 SER B N 1
ATOM 1323 C CA . SER B 1 44 ? 18.955 84.129 19.183 1.00 29.12 44 SER B CA 1
ATOM 1324 C C . SER B 1 44 ? 19.847 85.369 19.222 1.00 30.67 44 SER B C 1
ATOM 1325 O O . SER B 1 44 ? 20.504 85.644 20.240 1.00 31.37 44 SER B O 1
ATOM 1328 N N . SER B 1 45 ? 19.875 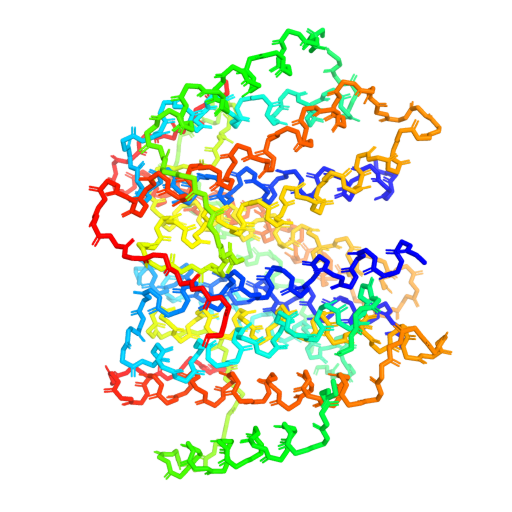86.119 18.124 1.00 29.00 45 SER B N 1
ATOM 1329 C CA . SER B 1 45 ? 20.694 87.332 18.078 1.00 30.45 45 SER B CA 1
ATOM 1330 C C . SER B 1 45 ? 20.172 88.363 19.091 1.00 31.97 45 SER B C 1
ATOM 1331 O O . SER B 1 45 ? 20.944 89.125 19.667 1.00 32.87 45 SER B O 1
ATOM 1334 N N . LEU B 1 46 ? 18.860 88.371 19.325 1.00 32.60 46 LEU B N 1
ATOM 1335 C CA . LEU B 1 46 ? 18.258 89.329 20.245 1.00 31.32 46 LEU B CA 1
ATOM 1336 C C . LEU B 1 46 ? 18.281 88.920 21.703 1.00 33.27 46 LEU B C 1
ATOM 1337 O O . LEU B 1 46 ? 18.241 89.781 22.591 1.00 33.22 46 LEU B O 1
ATOM 1342 N N . TYR B 1 47 ? 18.304 87.616 21.964 1.00 31.07 47 TYR B N 1
ATOM 1343 C CA . TYR B 1 47 ? 18.320 87.148 23.346 1.00 30.22 47 TYR B CA 1
ATOM 1344 C C . TYR B 1 47 ? 19.359 86.030 23.472 1.00 30.38 47 TYR B C 1
ATOM 1345 O O . TYR B 1 47 ? 19.013 84.878 23.689 1.00 29.59 47 TYR B O 1
ATOM 1354 N N . PRO B 1 48 ? 20.653 86.375 23.324 1.00 30.33 48 PRO B N 1
ATOM 1355 C CA . PRO B 1 48 ? 21.807 85.464 23.393 1.00 30.81 48 PRO B CA 1
ATOM 1356 C C . PRO B 1 48 ? 21.768 84.504 24.583 1.00 31.17 48 PRO B C 1
ATOM 1357 O O . PRO B 1 48 ? 22.267 83.381 24.501 1.00 30.28 48 PRO B O 1
ATOM 1361 N N . GLU B 1 49 ? 21.184 84.941 25.689 1.00 31.41 49 GLU B N 1
ATOM 1362 C CA . GLU B 1 49 ? 21.114 84.058 26.842 1.00 35.05 49 GLU B CA 1
ATOM 1363 C C . GLU B 1 49 ? 20.343 82.759 26.564 1.00 34.58 49 GLU B C 1
ATOM 1364 O O . GLU B 1 49 ? 20.437 81.818 27.347 1.00 34.78 49 GLU B O 1
ATOM 1370 N N . LEU B 1 50 ? 19.589 82.708 25.458 1.00 32.84 50 LEU B N 1
ATOM 1371 C CA . LEU B 1 50 ? 18.853 81.494 25.060 1.00 32.03 50 LEU B CA 1
ATOM 1372 C C . LEU B 1 50 ? 19.434 80.875 23.768 1.00 30.24 50 LEU B C 1
ATOM 1373 O O . LEU B 1 50 ? 18.850 79.973 23.177 1.00 28.95 50 LEU B O 1
ATOM 1378 N N . SER B 1 51 ? 20.588 81.369 23.343 1.00 31.11 51 SER B N 1
ATOM 1379 C CA . SER B 1 51 ? 21.253 80.878 22.131 1.00 32.87 51 SER B CA 1
ATOM 1380 C C . SER B 1 51 ? 21.518 79.372 22.109 1.00 34.06 51 SER B C 1
ATOM 1381 O O . SER B 1 51 ? 21.283 78.705 21.089 1.00 31.33 51 SER B O 1
ATOM 1384 N N . GLU B 1 52 ? 22.011 78.840 23.224 1.00 32.75 52 GLU B N 1
ATOM 1385 C CA . GLU B 1 52 ? 22.306 77.422 23.289 1.00 36.29 52 GLU B CA 1
ATOM 1386 C C . GLU B 1 52 ? 21.072 76.576 23.036 1.00 34.28 52 GLU B C 1
ATOM 1387 O O . GLU B 1 52 ? 21.117 75.676 22.211 1.00 35.61 52 GLU B O 1
ATOM 1393 N N . VAL B 1 53 ? 19.961 76.853 23.718 1.00 32.32 53 VAL B N 1
ATOM 1394 C CA . VAL B 1 53 ? 18.783 76.042 23.462 1.00 31.08 53 VAL B CA 1
ATOM 1395 C C . VAL B 1 53 ? 18.148 76.327 22.089 1.00 29.17 53 VAL B C 1
ATOM 1396 O O . VAL B 1 53 ? 17.663 75.404 21.445 1.00 28.47 53 VAL B O 1
ATOM 1400 N N . ILE B 1 54 ? 18.153 77.585 21.638 1.00 30.01 54 ILE B N 1
ATOM 1401 C CA . ILE B 1 54 ? 17.563 77.918 20.330 1.00 30.62 54 ILE B CA 1
ATOM 1402 C C . ILE B 1 54 ? 18.356 77.301 19.165 1.00 29.21 54 ILE B C 1
ATOM 1403 O O . ILE B 1 54 ? 17.784 76.861 18.158 1.00 29.48 54 ILE B O 1
ATOM 1408 N N . GLN B 1 55 ? 19.668 77.247 19.311 1.00 27.40 55 GLN B N 1
ATOM 1409 C CA . GLN B 1 55 ? 20.502 76.660 18.268 1.00 27.33 55 GLN B CA 1
ATOM 1410 C C . GLN B 1 55 ? 20.264 75.149 18.128 1.00 27.10 55 GLN B C 1
ATOM 1411 O O . GLN B 1 55 ? 20.390 74.595 17.027 1.00 25.73 55 GLN B O 1
ATOM 1417 N N . LYS B 1 56 ? 19.911 74.493 19.236 1.00 27.28 56 LYS B N 1
ATOM 1418 C CA . LYS B 1 56 ? 19.585 73.059 19.223 1.00 29.21 56 LYS B CA 1
ATOM 1419 C C . LYS B 1 56 ? 18.289 72.864 18.427 1.00 26.80 56 LYS B C 1
ATOM 1420 O O . LYS B 1 56 ? 18.174 71.942 17.631 1.00 27.01 56 LYS B O 1
ATOM 1426 N N . LEU B 1 57 ? 17.315 73.739 18.651 1.00 25.56 57 LEU B N 1
ATOM 1427 C CA . LEU B 1 57 ? 16.057 73.660 17.910 1.00 27.49 57 LEU B CA 1
ATOM 1428 C C . LEU B 1 57 ? 16.377 73.924 16.424 1.00 27.63 57 LEU B C 1
ATOM 1429 O O . LEU B 1 57 ? 15.826 73.278 15.527 1.00 28.06 57 LEU B O 1
ATOM 1434 N N . GLN B 1 58 ? 17.276 74.864 16.164 1.00 28.11 58 GLN B N 1
ATOM 1435 C CA . GLN B 1 58 ? 17.647 75.162 14.775 1.00 29.25 58 GLN B CA 1
ATOM 1436 C C . GLN B 1 58 ? 18.345 73.966 14.166 1.00 28.64 58 GLN B C 1
ATOM 1437 O O . GLN B 1 58 ? 18.190 73.665 12.976 1.00 27.11 58 GLN B O 1
ATOM 1443 N N . ASN B 1 59 ? 19.128 73.288 14.985 1.00 28.94 59 ASN B N 1
ATOM 1444 C CA . ASN B 1 59 ? 19.831 72.112 14.511 1.00 31.42 59 ASN B CA 1
ATOM 1445 C C . ASN B 1 59 ? 18.800 71.020 14.125 1.00 31.22 59 ASN B C 1
ATOM 1446 O O . ASN B 1 59 ? 18.905 70.408 13.052 1.00 30.16 59 ASN B O 1
ATOM 1451 N N . ASP B 1 60 ? 17.786 70.807 14.965 1.00 29.62 60 ASP B N 1
ATOM 1452 C CA . ASP B 1 60 ? 16.756 69.811 14.648 1.00 31.17 60 ASP B CA 1
ATOM 1453 C C . ASP B 1 60 ? 15.918 70.182 13.410 1.00 31.74 60 ASP B C 1
ATOM 1454 O O . ASP B 1 60 ? 15.583 69.309 12.604 1.00 32.20 60 ASP B O 1
ATOM 1459 N N . ILE B 1 61 ? 15.560 71.462 13.271 1.00 31.76 61 ILE B N 1
ATOM 1460 C CA . ILE B 1 61 ? 14.771 71.922 12.122 1.00 30.42 61 ILE B CA 1
ATOM 1461 C C . ILE B 1 61 ? 15.568 71.588 10.847 1.00 31.99 61 ILE B C 1
ATOM 1462 O O . ILE B 1 61 ? 15.013 71.142 9.847 1.00 31.12 61 ILE B O 1
ATOM 1467 N N . PHE B 1 62 ? 16.877 71.807 10.888 1.00 31.92 62 PHE B N 1
ATOM 1468 C CA . PHE B 1 62 ? 17.702 71.500 9.739 1.00 33.31 62 PHE B CA 1
ATOM 1469 C C . PHE B 1 62 ? 17.746 69.965 9.510 1.00 33.58 62 PHE B C 1
ATOM 1470 O O . PHE B 1 62 ? 17.668 69.486 8.373 1.00 32.24 62 PHE B O 1
ATOM 1478 N N . SER B 1 63 ? 17.866 69.196 10.587 1.00 33.15 63 SER B N 1
ATOM 1479 C CA . SER B 1 63 ? 17.893 67.748 10.426 1.00 34.14 63 SER B CA 1
ATOM 1480 C C . SER B 1 63 ? 16.568 67.256 9.870 1.00 34.08 63 SER B C 1
ATOM 1481 O O . SER B 1 63 ? 16.551 66.356 9.033 1.00 34.67 63 SER B O 1
ATOM 1484 N N . ILE B 1 64 ? 15.467 67.860 10.327 1.00 32.95 64 ILE B N 1
ATOM 1485 C CA . ILE B 1 64 ? 14.136 67.493 9.861 1.00 33.06 64 ILE B CA 1
ATOM 1486 C C . ILE B 1 64 ? 13.992 67.826 8.374 1.00 35.07 64 ILE B C 1
ATOM 1487 O O . ILE B 1 64 ? 13.458 67.025 7.597 1.00 35.45 64 ILE B O 1
ATOM 1492 N N . SER B 1 65 ? 14.450 69.017 7.994 1.00 34.37 65 SER B N 1
ATOM 1493 C CA . SER B 1 65 ? 14.401 69.445 6.605 1.00 34.94 65 SER B CA 1
ATOM 1494 C C . SER B 1 65 ? 15.208 68.466 5.757 1.00 34.17 65 SER B C 1
ATOM 1495 O O . SER B 1 65 ? 14.779 68.078 4.681 1.00 34.08 65 SER B O 1
ATOM 1498 N N . SER B 1 66 ? 16.378 68.071 6.250 1.00 35.00 66 SER B N 1
ATOM 1499 C CA . SER B 1 66 ? 17.230 67.129 5.529 1.00 35.41 66 SER B CA 1
ATOM 1500 C C . SER B 1 66 ? 16.497 65.814 5.257 1.00 36.42 66 SER B C 1
ATOM 1501 O O . SER B 1 66 ? 16.547 65.277 4.145 1.00 35.38 66 SER B O 1
ATOM 1504 N N . GLU B 1 67 ? 15.795 65.310 6.273 1.00 36.56 67 GLU B N 1
ATOM 1505 C CA . GLU B 1 67 ? 15.057 64.060 6.121 1.00 37.04 67 GLU B CA 1
ATOM 1506 C C . GLU B 1 67 ? 13.945 64.206 5.107 1.00 37.26 67 GLU B C 1
ATOM 1507 O O . GLU B 1 67 ? 13.671 63.285 4.354 1.00 35.33 67 GLU B O 1
ATOM 1513 N N . ILE B 1 68 ? 13.303 65.366 5.070 1.00 38.93 68 ILE B N 1
ATOM 1514 C CA . ILE B 1 68 ? 12.233 65.575 4.096 1.00 39.64 68 ILE B CA 1
ATOM 1515 C C . ILE B 1 68 ? 12.832 65.706 2.679 1.00 41.41 68 ILE B C 1
ATOM 1516 O O . ILE B 1 68 ? 12.164 65.416 1.684 1.00 41.43 68 ILE B O 1
ATOM 1521 N N . ALA B 1 69 ? 14.097 66.127 2.601 1.00 40.70 69 ALA B N 1
ATOM 1522 C CA . ALA B 1 69 ? 14.771 66.292 1.320 1.00 40.05 69 ALA B CA 1
ATOM 1523 C C . ALA B 1 69 ? 15.434 64.983 0.855 1.00 41.30 69 ALA B C 1
ATOM 1524 O O . ALA B 1 69 ? 16.065 64.942 -0.204 1.00 41.09 69 ALA B O 1
ATOM 1526 N N . GLY B 1 70 ? 15.299 63.925 1.656 1.00 40.49 70 GLY B N 1
ATOM 1527 C CA . GLY B 1 70 ? 15.872 62.643 1.282 1.00 39.11 70 GLY B CA 1
ATOM 1528 C C . GLY B 1 70 ? 16.932 62.029 2.187 1.00 38.59 70 GLY B C 1
ATOM 1529 O O . GLY B 1 70 ? 17.236 60.846 2.066 1.00 40.16 70 GLY B O 1
ATOM 1530 N N . PHE B 1 71 ? 17.516 62.794 3.093 1.00 36.14 71 PHE B N 1
ATOM 1531 C CA . PHE B 1 71 ? 18.523 62.195 3.941 1.00 36.44 71 PHE B CA 1
ATOM 1532 C C . PHE B 1 71 ? 17.901 61.464 5.127 1.00 37.66 71 PHE B C 1
ATOM 1533 O O . PHE B 1 71 ? 16.672 61.389 5.261 1.00 35.19 71 PHE B O 1
ATOM 1541 N N . ASP B 1 72 ? 18.745 60.881 5.964 1.00 37.86 72 ASP B N 1
ATOM 1542 C CA . ASP B 1 72 ? 18.248 60.175 7.117 1.00 39.87 72 ASP B CA 1
ATOM 1543 C C . ASP B 1 72 ? 19.187 60.419 8.281 1.00 40.58 72 ASP B C 1
ATOM 1544 O O . ASP B 1 72 ? 20.341 60.018 8.247 1.00 43.73 72 ASP B O 1
ATOM 1557 N N . ASN B 1 74 ? 18.098 59.616 11.310 1.00 36.71 74 ASN B N 1
ATOM 1558 C CA . ASN B 1 74 ? 17.532 58.725 12.293 1.00 34.91 74 ASN B CA 1
ATOM 1559 C C . ASN B 1 74 ? 16.895 59.628 13.354 1.00 35.90 74 ASN B C 1
ATOM 1560 O O . ASN B 1 74 ? 17.080 59.422 14.558 1.00 35.98 74 ASN B O 1
ATOM 1565 N N . PHE B 1 75 ? 16.177 60.651 12.893 1.00 34.75 75 PHE B N 1
ATOM 1566 C CA . PHE B 1 75 ? 15.498 61.589 13.790 1.00 35.82 75 PHE B CA 1
ATOM 1567 C C . PHE B 1 75 ? 14.384 60.779 14.470 1.00 37.69 75 PHE B C 1
ATOM 1568 O O . PHE B 1 75 ? 13.463 60.314 13.795 1.00 36.30 75 PHE B O 1
ATOM 1576 N N . SER B 1 76 ? 14.452 60.631 15.794 1.00 39.30 76 SER B N 1
ATOM 1577 C CA . SER B 1 76 ? 13.462 59.810 16.501 1.00 41.90 76 SER B CA 1
ATOM 1578 C C . SER B 1 76 ? 12.571 60.511 17.532 1.00 42.35 76 SER B C 1
ATOM 1579 O O . SER B 1 76 ? 12.726 61.698 17.823 1.00 42.99 76 SER B O 1
ATOM 1582 N N . ASP B 1 77 ? 11.659 59.739 18.112 1.00 43.19 77 ASP B N 1
ATOM 1583 C CA . ASP B 1 77 ? 10.718 60.259 19.083 1.00 45.01 77 ASP B CA 1
ATOM 1584 C C . ASP B 1 77 ? 11.433 60.829 20.291 1.00 42.82 77 ASP B C 1
ATOM 1585 O O . ASP B 1 77 ? 10.888 61.657 21.010 1.00 43.31 77 ASP B O 1
ATOM 1590 N N . GLU B 1 78 ? 12.662 60.387 20.505 1.00 42.52 78 GLU B N 1
ATOM 1591 C CA . GLU B 1 78 ? 13.488 60.889 21.598 1.00 42.84 78 GLU B CA 1
ATOM 1592 C C . GLU B 1 78 ? 13.578 62.423 21.478 1.00 41.01 78 GLU B C 1
ATOM 1593 O O . GLU B 1 78 ? 13.595 63.129 22.481 1.00 40.18 78 GLU B O 1
ATOM 1599 N N . LYS B 1 79 ? 13.635 62.928 20.244 1.00 39.21 79 LYS B N 1
ATOM 1600 C CA . LYS B 1 79 ? 13.690 64.375 19.988 1.00 38.44 79 LYS B CA 1
ATOM 1601 C C . LYS B 1 79 ? 12.447 65.042 20.570 1.00 38.04 79 LYS B C 1
ATOM 1602 O O . LYS B 1 79 ? 12.538 66.012 21.307 1.00 36.90 79 LYS B O 1
ATOM 1608 N N . VAL B 1 80 ? 11.284 64.505 20.214 1.00 38.33 80 VAL B N 1
ATOM 1609 C CA . VAL B 1 80 ? 10.012 65.008 20.692 1.00 38.78 80 VAL B CA 1
ATOM 1610 C C . VAL B 1 80 ? 9.989 65.044 22.226 1.00 41.01 80 VAL B C 1
ATOM 1611 O O . VAL B 1 80 ? 9.564 66.034 22.841 1.00 41.37 80 VAL B O 1
ATOM 1615 N N . LYS B 1 81 ? 10.454 63.967 22.845 1.00 41.20 81 LYS B N 1
ATOM 1616 C CA . LYS B 1 81 ? 10.457 63.892 24.294 1.00 41.89 81 LYS B CA 1
ATOM 1617 C C . LYS B 1 81 ? 11.371 64.972 24.865 1.00 41.21 81 LYS B C 1
ATOM 1618 O O . LYS B 1 81 ? 11.107 65.519 25.942 1.00 40.65 81 LYS B O 1
ATOM 1624 N N . GLY B 1 82 ? 12.443 65.288 24.138 1.00 40.40 82 GLY B N 1
ATOM 1625 C CA . GLY B 1 82 ? 13.355 66.324 24.590 1.00 36.87 82 GLY B CA 1
ATOM 1626 C C . GLY B 1 82 ? 12.632 67.665 24.633 1.00 36.70 82 GLY B C 1
ATOM 1627 O O . GLY B 1 82 ? 12.850 68.473 25.544 1.00 37.14 82 GLY B O 1
ATOM 1628 N N . ILE B 1 83 ? 11.764 67.906 23.652 1.00 35.15 83 ILE B N 1
ATOM 1629 C CA . ILE B 1 83 ? 11.013 69.157 23.601 1.00 37.08 83 ILE B CA 1
ATOM 1630 C C . ILE B 1 83 ? 9.991 69.286 24.745 1.00 37.39 83 ILE B C 1
ATOM 1631 O O . ILE B 1 83 ? 9.851 70.356 25.346 1.00 35.90 83 ILE B O 1
ATOM 1636 N N . GLU B 1 84 ? 9.281 68.192 25.030 1.00 38.17 84 GLU B N 1
ATOM 1637 C CA . GLU B 1 84 ? 8.285 68.166 26.092 1.00 39.12 84 GLU B CA 1
ATOM 1638 C C . GLU B 1 84 ? 8.957 68.426 27.433 1.00 39.03 84 GLU B C 1
ATOM 1639 O O . GLU B 1 84 ? 8.384 69.075 28.322 1.00 39.79 84 GLU B O 1
ATOM 1645 N N . GLU B 1 85 ? 10.193 67.964 27.564 1.00 39.04 85 GLU B N 1
ATOM 1646 C CA . GLU B 1 85 ? 10.940 68.170 28.800 1.00 40.28 85 GLU B CA 1
ATOM 1647 C C . GLU B 1 85 ? 11.253 69.658 28.943 1.00 38.72 85 GLU B C 1
ATOM 1648 O O . GLU B 1 85 ? 11.182 70.225 30.039 1.00 39.12 85 GLU B O 1
ATOM 1654 N N . LEU B 1 86 ? 11.602 70.290 27.828 1.00 37.09 86 LEU B N 1
ATOM 1655 C CA . LEU B 1 86 ? 11.907 71.722 27.836 1.00 36.07 86 LEU B CA 1
ATOM 1656 C C . LEU B 1 86 ? 10.634 72.522 28.129 1.00 33.64 86 LEU B C 1
ATOM 1657 O O . LEU B 1 86 ? 10.674 73.509 28.862 1.00 31.50 86 LEU B O 1
ATOM 1662 N N . ILE B 1 87 ? 9.511 72.096 27.560 1.00 33.31 87 ILE B N 1
ATOM 1663 C CA . ILE B 1 87 ? 8.241 72.785 27.804 1.00 33.41 87 ILE B CA 1
ATOM 1664 C C . ILE B 1 87 ? 7.941 72.731 29.318 1.00 34.83 87 ILE B C 1
ATOM 1665 O O . ILE B 1 87 ? 7.609 73.744 29.958 1.00 33.91 87 ILE B O 1
ATOM 1670 N N . THR B 1 88 ? 8.095 71.541 29.889 1.00 36.01 88 THR B N 1
ATOM 1671 C CA . THR B 1 88 ? 7.847 71.324 31.310 1.00 35.86 88 THR B CA 1
ATOM 1672 C C . THR B 1 88 ? 8.763 72.166 32.198 1.00 36.06 88 THR B C 1
ATOM 1673 O O . THR B 1 88 ? 8.298 72.881 33.090 1.00 36.47 88 THR B O 1
ATOM 1677 N N . ASN B 1 89 ? 10.064 72.086 31.952 1.00 35.57 89 ASN B N 1
ATOM 1678 C CA . ASN B 1 89 ? 11.015 72.813 32.780 1.00 37.05 89 ASN B CA 1
ATOM 1679 C C . ASN B 1 89 ? 10.912 74.323 32.707 1.00 37.03 89 ASN B C 1
ATOM 1680 O O . ASN B 1 89 ? 11.019 74.999 33.735 1.00 37.75 89 ASN B O 1
ATOM 1685 N N . TYR B 1 90 ? 10.723 74.864 31.508 1.00 34.27 90 TYR B N 1
ATOM 1686 C CA . TYR B 1 90 ? 10.586 76.311 31.366 1.00 35.06 90 TYR B CA 1
ATOM 1687 C C . TYR B 1 90 ? 9.284 76.809 31.984 1.00 35.23 90 TYR B C 1
ATOM 1688 O O . TYR B 1 90 ? 9.258 77.890 32.574 1.00 36.57 90 TYR B O 1
ATOM 1697 N N . SER B 1 91 ? 8.213 76.028 31.841 1.00 35.30 91 SER B N 1
ATOM 1698 C CA . SER B 1 91 ? 6.917 76.410 32.402 1.00 37.33 91 SER B CA 1
ATOM 1699 C C . SER B 1 91 ? 6.993 76.568 33.916 1.00 37.83 91 SER B C 1
ATOM 1700 O O . SER B 1 91 ? 6.188 77.282 34.490 1.00 38.53 91 SER B O 1
ATOM 1703 N N . LYS B 1 92 ? 7.968 75.924 34.556 1.00 38.74 92 LYS B N 1
ATOM 1704 C CA . LYS B 1 92 ? 8.097 76.046 36.005 1.00 39.85 92 LYS B CA 1
ATOM 1705 C C . LYS B 1 92 ? 8.371 77.478 36.447 1.00 40.08 92 LYS B C 1
ATOM 1706 O O . LYS B 1 92 ? 8.067 77.832 37.578 1.00 39.47 92 LYS B O 1
ATOM 1712 N N . GLU B 1 93 ? 8.944 78.306 35.570 1.00 40.96 93 GLU B N 1
ATOM 1713 C CA . GLU B 1 93 ? 9.211 79.711 35.922 1.00 42.23 93 GLU B CA 1
ATOM 1714 C C . GLU B 1 93 ? 7.952 80.547 35.816 1.00 41.64 93 GLU B C 1
ATOM 1715 O O . GLU B 1 93 ? 7.918 81.682 36.273 1.00 41.18 93 GLU B O 1
ATOM 1721 N N . LEU B 1 94 ? 6.929 79.985 35.183 1.00 42.90 94 LEU B N 1
ATOM 1722 C CA . LEU B 1 94 ? 5.687 80.701 34.943 1.00 44.10 94 LEU B CA 1
ATOM 1723 C C . LEU B 1 94 ? 4.568 80.408 35.934 1.00 46.13 94 LEU B C 1
ATOM 1724 O O . LEU B 1 94 ? 4.533 79.359 36.572 1.00 46.58 94 LEU B O 1
ATOM 1729 N N . GLU B 1 95 ? 3.654 81.359 36.061 1.00 47.92 95 GLU B N 1
ATOM 1730 C CA . GLU B 1 95 ? 2.503 81.197 36.930 1.00 49.07 95 GLU B CA 1
ATOM 1731 C C . GLU B 1 95 ? 1.337 80.716 36.078 1.00 47.32 95 GLU B C 1
ATOM 1732 O O . GLU B 1 95 ? 1.447 80.590 34.853 1.00 45.05 95 GLU B O 1
ATOM 1738 N N . PRO B 1 96 ? 0.206 80.410 36.721 1.00 46.06 96 PRO B N 1
ATOM 1739 C CA . PRO B 1 96 ? -0.931 79.958 35.917 1.00 44.55 96 PRO B CA 1
ATOM 1740 C C . PRO B 1 96 ? -1.339 81.134 35.022 1.00 43.21 96 PRO B C 1
ATOM 1741 O O . PRO B 1 96 ? -1.283 82.296 35.437 1.00 39.27 96 PRO B O 1
ATOM 1745 N N . LEU B 1 97 ? -1.743 80.822 33.798 1.00 41.84 97 LEU B N 1
ATOM 1746 C CA . LEU B 1 97 ? -2.134 81.838 32.835 1.00 41.38 97 LEU B CA 1
ATOM 1747 C C . LEU B 1 97 ? -3.654 81.999 32.802 1.00 41.02 97 LEU B C 1
ATOM 1748 O O . LEU B 1 97 ? -4.372 81.030 32.559 1.00 40.68 97 LEU B O 1
ATOM 1753 N N . ARG B 1 98 ? -4.142 83.218 33.013 1.00 39.67 98 ARG B N 1
ATOM 1754 C CA . ARG B 1 98 ? -5.582 83.454 33.028 1.00 40.04 98 ARG B CA 1
ATOM 1755 C C . ARG B 1 98 ? -6.062 84.489 32.013 1.00 38.96 98 ARG B C 1
ATOM 1756 O O . ARG B 1 98 ? -7.014 85.220 32.268 1.00 38.42 98 ARG B O 1
ATOM 1764 N N . ASN B 1 99 ? -5.392 84.549 30.867 1.00 36.94 99 ASN B N 1
ATOM 1765 C CA . ASN B 1 99 ? -5.744 85.480 29.789 1.00 35.48 99 ASN B CA 1
ATOM 1766 C C . ASN B 1 99 ? -5.161 84.944 28.492 1.00 33.68 99 ASN B C 1
ATOM 1767 O O . ASN B 1 99 ? -4.314 84.049 28.515 1.00 31.76 99 ASN B O 1
ATOM 1772 N N . PHE B 1 100 ? -5.637 85.468 27.368 1.00 29.13 100 PHE B N 1
ATOM 1773 C CA . PHE B 1 100 ? -5.074 85.077 26.086 1.00 29.68 100 PHE B CA 1
ATOM 1774 C C . PHE B 1 100 ? -4.008 86.131 25.870 1.00 28.73 100 PHE B C 1
ATOM 1775 O O . PHE B 1 100 ? -4.272 87.335 25.973 1.00 28.40 100 PHE B O 1
ATOM 1783 N N . VAL B 1 101 ? -2.795 85.669 25.620 1.00 29.00 101 VAL B N 1
ATOM 1784 C CA . VAL B 1 101 ? -1.668 86.553 25.411 1.00 28.59 101 VAL B CA 1
ATOM 1785 C C . VAL B 1 101 ? -1.509 86.939 23.936 1.00 30.34 101 VAL B C 1
ATOM 1786 O O . VAL B 1 101 ? -1.614 86.089 23.060 1.00 31.24 101 VAL B O 1
ATOM 1790 N N . LEU B 1 102 ? -1.268 88.224 23.672 1.00 29.25 102 LEU B N 1
ATOM 1791 C CA . LEU B 1 102 ? -1.038 88.709 22.315 1.00 30.28 102 LEU B CA 1
ATOM 1792 C C . LEU B 1 102 ? 0.461 89.022 22.221 1.00 31.11 102 LEU B C 1
ATOM 1793 O O . LEU B 1 102 ? 1.097 89.403 23.221 1.00 31.52 102 LEU B O 1
ATOM 1798 N N . PRO B 1 103 ? 1.047 88.874 21.018 1.00 29.69 103 PRO B N 1
ATOM 1799 C CA . PRO B 1 103 ? 2.478 89.157 20.851 1.00 28.20 103 PRO B CA 1
ATOM 1800 C C . PRO B 1 103 ? 2.833 90.547 21.388 1.00 28.49 103 PRO B C 1
ATOM 1801 O O . PRO B 1 103 ? 2.148 91.553 21.104 1.00 27.44 103 PRO B O 1
ATOM 1805 N N . GLY B 1 104 ? 3.907 90.619 22.163 1.00 27.02 104 GLY B N 1
ATOM 1806 C CA . GLY B 1 104 ? 4.303 91.913 22.685 1.00 26.42 104 GLY B CA 1
ATOM 1807 C C . GLY B 1 104 ? 5.334 91.827 23.787 1.00 27.36 104 GLY B C 1
ATOM 1808 O O . GLY B 1 104 ? 5.776 90.745 24.157 1.00 26.60 104 GLY B O 1
ATOM 1809 N N . GLY B 1 105 ? 5.734 92.990 24.289 1.00 29.05 105 GLY B N 1
ATOM 1810 C CA . GLY B 1 105 ? 6.690 93.044 25.368 1.00 27.58 105 GLY B CA 1
ATOM 1811 C C . GLY B 1 105 ? 8.091 93.201 24.852 1.00 28.20 105 GLY B C 1
ATOM 1812 O O . GLY B 1 105 ? 8.362 94.049 23.990 1.00 27.45 105 GLY B O 1
ATOM 1813 N N . HIS B 1 106 ? 8.989 92.390 25.400 1.00 27.38 106 HIS B N 1
ATOM 1814 C CA . HIS B 1 106 ? 10.381 92.425 24.992 1.00 28.59 106 HIS B CA 1
ATOM 1815 C C . HIS B 1 106 ? 10.462 92.063 23.510 1.00 26.70 106 HIS B C 1
ATOM 1816 O O . HIS B 1 106 ? 9.727 91.204 23.049 1.00 27.17 106 HIS B O 1
ATOM 1823 N N . ILE B 1 107 ? 11.358 92.708 22.774 1.00 26.72 107 ILE B N 1
ATOM 1824 C CA . ILE B 1 107 ? 11.502 92.454 21.338 1.00 26.68 107 ILE B CA 1
ATOM 1825 C C . ILE B 1 107 ? 11.698 90.967 21.008 1.00 26.52 107 ILE B C 1
ATOM 1826 O O . ILE B 1 107 ? 11.114 90.444 20.048 1.00 24.38 107 ILE B O 1
ATOM 1831 N N . ALA B 1 108 ? 12.479 90.260 21.819 1.00 26.06 108 ALA B N 1
ATOM 1832 C CA . ALA B 1 108 ? 12.720 88.839 21.541 1.00 24.67 108 ALA B CA 1
ATOM 1833 C C . ALA B 1 108 ? 11.465 88.001 21.824 1.00 26.25 108 ALA B C 1
ATOM 1834 O O . ALA B 1 108 ? 11.256 86.941 21.216 1.00 24.92 108 ALA B O 1
ATOM 1836 N N . SER B 1 109 ? 10.617 88.488 22.732 1.00 25.88 109 SER B N 1
ATOM 1837 C CA . SER B 1 109 ? 9.370 87.794 23.065 1.00 26.81 109 SER B CA 1
ATOM 1838 C C . SER B 1 109 ? 8.430 87.916 21.852 1.00 25.80 109 SER B C 1
ATOM 1839 O O . SER B 1 109 ? 7.796 86.951 21.430 1.00 25.48 109 SER B O 1
ATOM 1842 N N . SER B 1 110 ? 8.352 89.110 21.286 1.00 27.60 110 SER B N 1
ATOM 1843 C CA . SER B 1 110 ? 7.510 89.326 20.104 1.00 28.57 110 SER B CA 1
ATOM 1844 C C . SER B 1 110 ? 8.000 88.442 18.964 1.00 27.80 110 SER B C 1
ATOM 1845 O O . SER B 1 110 ? 7.196 87.856 18.240 1.00 28.95 110 SER B O 1
ATOM 1848 N N . PHE B 1 111 ? 9.319 88.339 18.791 1.00 27.32 111 PHE B N 1
ATOM 1849 C CA . PHE B 1 111 ? 9.827 87.486 17.725 1.00 27.73 111 PHE B CA 1
ATOM 1850 C C . PHE B 1 111 ? 9.614 85.979 17.982 1.00 28.20 111 PHE B C 1
ATOM 1851 O O . PHE B 1 111 ? 9.552 85.189 17.032 1.00 26.63 111 PHE B O 1
ATOM 1859 N N . LEU B 1 112 ? 9.492 85.574 19.249 1.00 28.16 112 LEU B N 1
ATOM 1860 C CA . LEU B 1 112 ? 9.257 84.147 19.536 1.00 28.79 112 LEU B CA 1
ATOM 1861 C C . LEU B 1 112 ? 7.817 83.793 19.136 1.00 28.42 112 LEU B C 1
ATOM 1862 O O . LEU B 1 112 ? 7.536 82.680 18.651 1.00 28.18 112 LEU B O 1
ATOM 1867 N N . HIS B 1 113 ? 6.914 84.755 19.324 1.00 28.71 113 HIS B N 1
ATOM 1868 C CA . HIS B 1 113 ? 5.516 84.588 18.922 1.00 28.02 113 HIS B CA 1
ATOM 1869 C C . HIS B 1 113 ? 5.464 84.448 17.417 1.00 27.60 113 HIS B C 1
ATOM 1870 O O . HIS B 1 113 ? 4.665 83.684 16.902 1.00 28.18 113 HIS B O 1
ATOM 1877 N N . LEU B 1 114 ? 6.300 85.217 16.716 1.00 29.10 114 LEU B N 1
ATOM 1878 C CA . LEU B 1 114 ? 6.357 85.150 15.256 1.00 29.98 114 LEU B CA 1
ATOM 1879 C C . LEU B 1 114 ? 6.877 83.770 14.912 1.00 30.80 114 LEU B C 1
ATOM 1880 O O . LEU B 1 114 ? 6.362 83.103 14.010 1.00 34.52 114 LEU B O 1
ATOM 1885 N N . ALA B 1 115 ? 7.914 83.340 15.632 1.00 29.71 115 ALA B N 1
ATOM 1886 C CA . ALA B 1 115 ? 8.487 82.026 15.397 1.00 27.77 115 ALA B CA 1
ATOM 1887 C C . ALA B 1 115 ? 7.377 80.983 15.559 1.00 28.25 115 ALA B C 1
ATOM 1888 O O . ALA B 1 115 ? 7.249 80.068 14.739 1.00 27.78 115 ALA B O 1
ATOM 1890 N N . ARG B 1 116 ? 6.570 81.127 16.615 1.00 29.16 116 ARG B N 1
ATOM 1891 C CA . ARG B 1 116 ? 5.471 80.196 16.854 1.00 30.56 116 ARG B CA 1
ATOM 1892 C C . ARG B 1 116 ? 4.518 80.188 15.653 1.00 32.01 116 ARG B C 1
ATOM 1893 O O . ARG B 1 116 ? 4.130 79.125 15.177 1.00 32.27 116 ARG B O 1
ATOM 1901 N N . ALA B 1 117 ? 4.154 81.371 15.156 1.00 29.95 117 ALA B N 1
ATOM 1902 C CA . ALA B 1 117 ? 3.240 81.459 14.024 1.00 30.77 117 ALA B CA 1
ATOM 1903 C C . ALA B 1 117 ? 3.816 80.811 12.762 1.00 31.13 117 ALA B C 1
ATOM 1904 O O . ALA B 1 117 ? 3.130 80.048 12.080 1.00 33.16 117 ALA B O 1
ATOM 1906 N N . VAL B 1 118 ? 5.076 81.097 12.458 1.00 30.92 118 VAL B N 1
ATOM 1907 C CA . VAL B 1 118 ? 5.699 80.516 11.283 1.00 30.29 118 VAL B CA 1
ATOM 1908 C C . VAL B 1 118 ? 5.881 79.014 11.497 1.00 30.90 118 VAL B C 1
ATOM 1909 O O . VAL B 1 118 ? 5.779 78.236 10.550 1.00 31.13 118 VAL B O 1
ATOM 1913 N N . CYS B 1 119 ? 6.123 78.604 12.744 1.00 32.03 119 CYS B N 1
ATOM 1914 C CA . CYS B 1 119 ? 6.297 77.191 13.052 1.00 31.93 119 CYS B CA 1
ATOM 1915 C C . CYS B 1 119 ? 4.995 76.440 12.806 1.00 33.67 119 CYS B C 1
ATOM 1916 O O . CYS B 1 119 ? 4.999 75.288 12.345 1.00 34.31 119 CYS B O 1
ATOM 1919 N N . ARG B 1 120 ? 3.874 77.092 13.119 1.00 35.26 120 ARG B N 1
ATOM 1920 C CA . ARG B 1 120 ? 2.558 76.488 12.905 1.00 33.85 120 ARG B CA 1
ATOM 1921 C C . ARG B 1 120 ? 2.304 76.381 11.403 1.00 33.12 120 ARG B C 1
ATOM 1922 O O . ARG B 1 120 ? 1.654 75.448 10.953 1.00 34.65 120 ARG B O 1
ATOM 1930 N N . ARG B 1 121 ? 2.816 77.336 10.636 1.00 32.92 121 ARG B N 1
ATOM 1931 C CA . ARG B 1 121 ? 2.662 77.307 9.194 1.00 32.97 121 ARG B CA 1
ATOM 1932 C C . ARG B 1 121 ? 3.498 76.136 8.685 1.00 35.02 121 ARG B C 1
ATOM 1933 O O . ARG B 1 121 ? 3.045 75.364 7.842 1.00 33.89 121 ARG B O 1
ATOM 1941 N N . ALA B 1 122 ? 4.715 75.992 9.209 1.00 35.05 122 ALA B N 1
ATOM 1942 C CA . ALA B 1 122 ? 5.572 74.899 8.764 1.00 37.10 122 ALA B CA 1
ATOM 1943 C C . ALA B 1 122 ? 4.920 73.562 9.121 1.00 38.57 122 ALA B C 1
ATOM 1944 O O . ALA B 1 122 ? 4.992 72.597 8.361 1.00 38.81 122 ALA B O 1
ATOM 1946 N N . GLU B 1 123 ? 4.279 73.512 10.282 1.00 40.03 123 GLU B N 1
ATOM 1947 C CA . GLU B 1 123 ? 3.606 72.288 10.724 1.00 41.71 123 GLU B CA 1
ATOM 1948 C C . GLU B 1 123 ? 2.526 71.884 9.720 1.00 42.13 123 GLU B C 1
ATOM 1949 O O . GLU B 1 123 ? 2.446 70.722 9.328 1.00 43.79 123 GLU B O 1
ATOM 1955 N N . ARG B 1 124 ? 1.699 72.843 9.314 1.00 42.23 124 ARG B N 1
ATOM 1956 C CA . ARG B 1 124 ? 0.626 72.591 8.346 1.00 42.98 124 ARG B CA 1
ATOM 1957 C C . ARG B 1 124 ? 1.191 71.973 7.067 1.00 42.20 124 ARG B C 1
ATOM 1958 O O . ARG B 1 124 ? 0.631 71.020 6.537 1.00 41.74 124 ARG B O 1
ATOM 1966 N N . SER B 1 125 ? 2.298 72.522 6.578 1.00 41.20 125 SER B N 1
ATOM 1967 C CA . SER B 1 125 ? 2.929 72.009 5.370 1.00 41.90 125 SER B CA 1
ATOM 1968 C C . SER B 1 125 ? 3.479 70.595 5.559 1.00 41.40 125 SER B C 1
ATOM 1969 O O . SER B 1 125 ? 3.337 69.750 4.676 1.00 40.79 125 SER B O 1
ATOM 1972 N N . VAL B 1 126 ? 4.113 70.339 6.701 1.00 40.51 126 VAL B N 1
ATOM 1973 C CA . VAL B 1 126 ? 4.678 69.015 6.968 1.00 40.48 126 VAL B CA 1
ATOM 1974 C C . VAL B 1 126 ? 3.566 67.983 7.173 1.00 42.63 126 VAL B C 1
ATOM 1975 O O . VAL B 1 126 ? 3.695 66.827 6.770 1.00 43.00 126 VAL B O 1
ATOM 1979 N N . VAL B 1 127 ? 2.480 68.392 7.818 1.00 44.16 127 VAL B N 1
ATOM 1980 C CA . VAL B 1 127 ? 1.373 67.475 8.028 1.00 46.46 127 VAL B CA 1
ATOM 1981 C C . VAL B 1 127 ? 0.771 67.114 6.663 1.00 47.79 127 VAL B C 1
ATOM 1982 O O . VAL B 1 127 ? 0.319 65.986 6.446 1.00 48.58 127 VAL B O 1
ATOM 1986 N N . THR B 1 128 ? 0.783 68.068 5.739 1.00 47.64 128 THR B N 1
ATOM 1987 C CA . THR B 1 128 ? 0.276 67.820 4.394 1.00 48.58 128 THR B CA 1
ATOM 1988 C C . THR B 1 128 ? 1.135 66.751 3.709 1.00 50.19 128 THR B C 1
ATOM 1989 O O . THR B 1 128 ? 0.637 65.958 2.913 1.00 51.41 128 THR B O 1
ATOM 1993 N N . LEU B 1 129 ? 2.426 66.733 4.024 1.00 50.77 129 LEU B N 1
ATOM 1994 C CA . LEU B 1 129 ? 3.331 65.746 3.439 1.00 52.10 129 LEU B CA 1
ATOM 1995 C C . LEU B 1 129 ? 3.166 64.392 4.117 1.00 52.72 129 LEU B C 1
ATOM 1996 O O . LEU B 1 129 ? 3.418 63.355 3.511 1.00 53.25 129 LEU B O 1
ATOM 2001 N N . LEU B 1 130 ? 2.753 64.416 5.379 1.00 53.82 130 LEU B N 1
ATOM 2002 C CA . LEU B 1 130 ? 2.570 63.202 6.165 1.00 55.85 130 LEU B CA 1
ATOM 2003 C C . LEU B 1 130 ? 1.547 62.299 5.501 1.00 57.30 130 LEU B C 1
ATOM 2004 O O . LEU B 1 130 ? 1.764 61.095 5.330 1.00 56.88 130 LEU B O 1
ATOM 2009 N N . LYS B 1 131 ? 0.433 62.907 5.117 1.00 59.28 131 LYS B N 1
ATOM 2010 C CA . LYS B 1 131 ? -0.667 62.190 4.493 1.00 61.90 131 LYS B CA 1
ATOM 2011 C C . LYS B 1 131 ? -0.311 61.510 3.185 1.00 62.10 131 LYS B C 1
ATOM 2012 O O . LYS B 1 131 ? -1.065 60.673 2.695 1.00 63.56 131 LYS B O 1
ATOM 2018 N N . GLU B 1 132 ? 0.843 61.859 2.629 1.00 62.67 132 GLU B N 1
ATOM 2019 C CA . GLU B 1 132 ? 1.311 61.268 1.377 1.00 62.73 132 GLU B CA 1
ATOM 2020 C C . GLU B 1 132 ? 2.614 60.522 1.604 1.00 61.09 132 GLU B C 1
ATOM 2021 O O . GLU B 1 132 ? 3.341 60.219 0.658 1.00 60.72 132 GLU B O 1
ATOM 2027 N N . SER B 1 133 ? 2.897 60.236 2.870 1.00 59.77 133 SER B N 1
ATOM 2028 C CA . SER B 1 133 ? 4.108 59.530 3.271 1.00 59.28 133 SER B CA 1
ATOM 2029 C C . SER B 1 133 ? 5.385 60.230 2.822 1.00 58.06 133 SER B C 1
ATOM 2030 O O . SER B 1 133 ? 6.419 59.586 2.627 1.00 58.39 133 SER B O 1
ATOM 2033 N N . LYS B 1 134 ? 5.320 61.549 2.670 1.00 56.04 134 LYS B N 1
ATOM 2034 C CA . LYS B 1 134 ? 6.487 62.309 2.251 1.00 54.51 134 LYS B CA 1
ATOM 2035 C C . LYS B 1 134 ? 7.159 62.980 3.448 1.00 52.26 134 LYS B C 1
ATOM 2036 O O . LYS B 1 134 ? 8.073 63.790 3.298 1.00 50.46 134 LYS B O 1
ATOM 2042 N N . ALA B 1 135 ? 6.698 62.611 4.639 1.00 50.35 135 ALA B N 1
ATOM 2043 C CA . ALA B 1 135 ? 7.245 63.126 5.893 1.00 48.62 135 ALA B CA 1
ATOM 2044 C C . ALA B 1 135 ? 6.969 62.100 6.987 1.00 46.95 135 ALA B C 1
ATOM 2045 O O . ALA B 1 135 ? 6.078 61.272 6.851 1.00 46.17 135 ALA B O 1
ATOM 2047 N N . LYS B 1 136 ? 7.740 62.157 8.061 1.00 46.79 136 LYS B N 1
ATOM 2048 C CA . LYS B 1 136 ? 7.577 61.235 9.171 1.00 47.18 136 LYS B CA 1
ATOM 2049 C C . LYS B 1 136 ? 6.633 61.834 10.198 1.00 47.63 136 LYS B C 1
ATOM 2050 O O . LYS B 1 136 ? 6.530 63.057 10.332 1.00 46.24 136 LYS B O 1
ATOM 2056 N N . GLU B 1 137 ? 5.959 60.966 10.940 1.00 46.99 137 GLU B N 1
ATOM 2057 C CA . GLU B 1 137 ? 5.042 61.418 11.955 1.00 48.20 137 GLU B CA 1
ATOM 2058 C C . GLU B 1 137 ? 5.831 62.185 13.011 1.00 45.09 137 GLU B C 1
ATOM 2059 O O . GLU B 1 137 ? 5.329 63.159 13.571 1.00 42.31 137 GLU B O 1
ATOM 2065 N N . VAL B 1 138 ? 7.073 61.771 13.266 1.00 42.51 138 VAL B N 1
ATOM 2066 C CA . VAL B 1 138 ? 7.881 62.445 14.280 1.00 40.42 138 VAL B CA 1
ATOM 2067 C C . VAL B 1 138 ? 8.182 63.900 13.885 1.00 40.46 138 VAL B C 1
ATOM 2068 O O . VAL B 1 138 ? 8.313 64.771 14.745 1.00 39.02 138 VAL B O 1
ATOM 2072 N N . HIS B 1 139 ? 8.229 64.173 12.584 1.00 38.88 139 HIS B N 1
ATOM 2073 C CA . HIS B 1 139 ? 8.469 65.535 12.128 1.00 38.54 139 HIS B CA 1
ATOM 2074 C C . HIS B 1 139 ? 7.316 66.434 12.578 1.00 38.12 139 HIS B C 1
ATOM 2075 O O . HIS B 1 139 ? 7.530 67.473 13.213 1.00 37.23 139 HIS B O 1
ATOM 2082 N N . ALA B 1 140 ? 6.100 66.019 12.227 1.00 36.67 140 ALA B N 1
ATOM 2083 C CA . ALA B 1 140 ? 4.900 66.752 12.563 1.00 36.61 140 ALA B CA 1
ATOM 2084 C C . ALA B 1 140 ? 4.782 66.954 14.066 1.00 36.54 140 ALA B C 1
ATOM 2085 O O . ALA B 1 140 ? 4.509 68.068 14.520 1.00 38.12 140 ALA B O 1
ATOM 2087 N N . LYS B 1 141 ? 4.999 65.890 14.833 1.00 36.09 141 LYS B N 1
ATOM 2088 C CA . LYS B 1 141 ? 4.884 65.977 16.277 1.00 37.92 141 LYS B CA 1
ATOM 2089 C C . LYS B 1 141 ? 5.955 66.885 16.872 1.00 37.22 141 LYS B C 1
ATOM 2090 O O . LYS B 1 141 ? 5.685 67.658 17.806 1.00 37.62 141 LYS B O 1
ATOM 2096 N N . TYR B 1 142 ? 7.169 66.796 16.342 1.00 35.18 142 TYR B N 1
ATOM 2097 C CA . TYR B 1 142 ? 8.247 67.653 16.830 1.00 35.15 142 TYR B CA 1
ATOM 2098 C C . TYR B 1 142 ? 7.843 69.132 16.651 1.00 34.66 142 TYR B C 1
ATOM 2099 O O . TYR B 1 142 ? 7.941 69.937 17.588 1.00 33.72 142 TYR B O 1
ATOM 2108 N N . LEU B 1 143 ? 7.376 69.472 15.447 1.00 33.75 143 LEU B N 1
ATOM 2109 C CA . LEU B 1 143 ? 6.970 70.842 15.132 1.00 35.45 143 LEU B CA 1
ATOM 2110 C C . LEU B 1 143 ? 5.767 71.315 15.962 1.00 36.34 143 LEU B C 1
ATOM 2111 O O . LEU B 1 143 ? 5.664 72.490 16.316 1.00 35.55 143 LEU B O 1
ATOM 2116 N N . ASN B 1 144 ? 4.858 70.396 16.268 1.00 37.37 144 ASN B N 1
ATOM 2117 C CA . ASN B 1 144 ? 3.692 70.732 17.073 1.00 36.38 144 ASN B CA 1
ATOM 2118 C C . ASN B 1 144 ? 4.185 71.080 18.476 1.00 36.08 144 ASN B C 1
ATOM 2119 O O . ASN B 1 144 ? 3.761 72.066 19.051 1.00 36.68 144 ASN B O 1
ATOM 2124 N N . ARG B 1 145 ? 5.088 70.276 19.028 1.00 37.18 145 ARG B N 1
ATOM 2125 C CA . ARG B 1 145 ? 5.601 70.546 20.369 1.00 37.12 145 ARG B CA 1
ATOM 2126 C C . ARG B 1 145 ? 6.411 71.835 20.367 1.00 35.65 145 ARG B C 1
ATOM 2127 O O . ARG B 1 145 ? 6.358 72.624 21.314 1.00 34.40 145 ARG B O 1
ATOM 2135 N N . LEU B 1 146 ? 7.167 72.037 19.294 1.00 34.43 146 LEU B N 1
ATOM 2136 C CA . LEU B 1 146 ? 7.990 73.225 19.172 1.00 33.50 146 LEU B CA 1
ATOM 2137 C C . LEU B 1 146 ? 7.183 74.528 19.279 1.00 33.75 146 LEU B C 1
ATOM 2138 O O . LEU B 1 146 ? 7.612 75.463 19.975 1.00 32.75 146 LEU B O 1
ATOM 2143 N N . SER B 1 147 ? 6.023 74.609 18.628 1.00 32.40 147 SER B N 1
ATOM 2144 C CA . SER B 1 147 ? 5.266 75.859 18.723 1.00 33.99 147 SER B CA 1
ATOM 2145 C C . SER B 1 147 ? 4.841 76.119 20.162 1.00 33.76 147 SER B C 1
ATOM 2146 O O . SER B 1 147 ? 4.773 77.271 20.599 1.00 34.25 147 SER B O 1
ATOM 2149 N N . SER B 1 148 ? 4.565 75.056 20.909 1.00 32.89 148 SER B N 1
ATOM 2150 C CA . SER B 1 148 ? 4.170 75.236 22.304 1.00 33.30 148 SER B CA 1
ATOM 2151 C C . SER B 1 148 ? 5.379 75.729 23.080 1.00 30.06 148 SER B C 1
ATOM 2152 O O . SER B 1 148 ? 5.254 76.599 23.935 1.00 30.50 148 SER B O 1
ATOM 2155 N N . LEU B 1 149 ? 6.551 75.173 22.785 1.00 29.07 149 LEU B N 1
ATOM 2156 C CA . LEU B 1 149 ? 7.765 75.614 23.487 1.00 29.60 149 LEU B CA 1
ATOM 2157 C C . LEU B 1 149 ? 8.065 77.079 23.194 1.00 27.80 149 LEU B C 1
ATOM 2158 O O . LEU B 1 149 ? 8.443 77.841 24.090 1.00 27.82 149 LEU B O 1
ATOM 2163 N N . LEU B 1 150 ? 7.864 77.484 21.943 1.00 26.93 150 LEU B N 1
ATOM 2164 C CA . LEU B 1 150 ? 8.151 78.861 21.561 1.00 27.49 150 LEU B CA 1
ATOM 2165 C C . LEU B 1 150 ? 7.291 79.856 22.338 1.00 27.55 150 LEU B C 1
ATOM 2166 O O . LEU B 1 150 ? 7.785 80.905 22.752 1.00 25.10 150 LEU B O 1
ATOM 2171 N N . PHE B 1 151 ? 6.011 79.515 22.523 1.00 28.11 151 PHE B N 1
ATOM 2172 C CA . PHE B 1 151 ? 5.075 80.359 23.252 1.00 27.88 151 PHE B CA 1
ATOM 2173 C C . PHE B 1 151 ? 5.587 80.485 24.670 1.00 28.54 151 PHE B C 1
ATOM 2174 O O . PHE B 1 151 ? 5.657 81.590 25.192 1.00 29.14 151 PHE B O 1
ATOM 2182 N N . VAL B 1 152 ? 5.986 79.362 25.278 1.00 28.57 152 VAL B N 1
ATOM 2183 C CA . VAL B 1 152 ? 6.489 79.380 26.654 1.00 27.30 152 VAL B CA 1
ATOM 2184 C C . VAL B 1 152 ? 7.753 80.213 26.786 1.00 27.89 152 VAL B C 1
ATOM 2185 O O . VAL B 1 152 ? 7.953 80.909 27.785 1.00 29.15 152 VAL B O 1
ATOM 2189 N N . LEU B 1 153 ? 8.610 80.152 25.775 1.00 27.35 153 LEU B N 1
ATOM 2190 C CA . LEU B 1 153 ? 9.866 80.896 25.813 1.00 27.07 153 LEU B CA 1
ATOM 2191 C C . LEU B 1 153 ? 9.572 82.383 25.702 1.00 28.53 153 LEU B C 1
ATOM 2192 O O . LEU B 1 153 ? 10.264 83.228 26.285 1.00 28.72 153 LEU B O 1
ATOM 2197 N N . ALA B 1 154 ? 8.528 82.710 24.959 1.00 28.17 154 ALA B N 1
ATOM 2198 C CA . ALA B 1 154 ? 8.153 84.108 24.825 1.00 27.58 154 ALA B CA 1
ATOM 2199 C C . ALA B 1 154 ? 7.755 84.672 26.204 1.00 27.81 154 ALA B C 1
ATOM 2200 O O . ALA B 1 154 ? 8.143 85.798 26.558 1.00 27.51 154 ALA B O 1
ATOM 2202 N N . LEU B 1 155 ? 6.985 83.897 26.980 1.00 27.79 155 LEU B N 1
ATOM 2203 C CA . LEU B 1 155 ? 6.541 84.372 28.295 1.00 28.53 155 LEU B CA 1
ATOM 2204 C C . LEU B 1 155 ? 7.716 84.418 29.249 1.00 26.49 155 LEU B C 1
ATOM 2205 O O . LEU B 1 155 ? 7.849 85.356 30.010 1.00 27.32 155 LEU B O 1
ATOM 2210 N N . VAL B 1 156 ? 8.579 83.410 29.186 1.00 27.54 156 VAL B N 1
ATOM 2211 C CA . VAL B 1 156 ? 9.766 83.358 30.034 1.00 27.16 156 VAL B CA 1
ATOM 2212 C C . VAL B 1 156 ? 10.662 84.593 29.818 1.00 28.83 156 VAL B C 1
ATOM 2213 O O . VAL B 1 156 ? 11.226 85.154 30.774 1.00 29.82 156 VAL B O 1
ATOM 2217 N N . VAL B 1 157 ? 10.795 85.016 28.562 1.00 27.92 157 VAL B N 1
ATOM 2218 C CA . VAL B 1 157 ? 11.629 86.171 28.248 1.00 26.19 157 VAL B CA 1
ATOM 2219 C C . VAL B 1 157 ? 11.021 87.417 28.862 1.00 27.06 157 VAL B C 1
ATOM 2220 O O . VAL B 1 157 ? 11.722 88.237 29.447 1.00 27.63 157 VAL B O 1
ATOM 2224 N N . ASN B 1 158 ? 9.712 87.572 28.733 1.00 27.78 158 ASN B N 1
ATOM 2225 C CA . ASN B 1 158 ? 9.087 88.748 29.305 1.00 29.29 158 ASN B CA 1
ATOM 2226 C C . ASN B 1 158 ? 9.187 88.696 30.826 1.00 30.06 158 ASN B C 1
ATOM 2227 O O . ASN B 1 158 ? 9.454 89.706 31.477 1.00 29.60 158 ASN B O 1
ATOM 2232 N N . LYS B 1 159 ? 8.987 87.512 31.384 1.00 31.19 159 LYS B N 1
ATOM 2233 C CA . LYS B 1 159 ? 9.075 87.365 32.810 1.00 34.88 159 LYS B CA 1
ATOM 2234 C C . LYS B 1 159 ? 10.467 87.712 33.305 1.00 35.85 159 LYS B C 1
ATOM 2235 O O . LYS B 1 159 ? 10.611 88.455 34.277 1.00 36.93 159 LYS B O 1
ATOM 2241 N N . ARG B 1 160 ? 11.496 87.185 32.645 1.00 35.51 160 ARG B N 1
ATOM 2242 C CA . ARG B 1 160 ? 12.871 87.471 33.084 1.00 34.43 160 ARG B CA 1
ATOM 2243 C C . ARG B 1 160 ? 13.328 88.913 32.873 1.00 33.71 160 ARG B C 1
ATOM 2244 O O . ARG B 1 160 ? 14.205 89.412 33.588 1.00 34.45 160 ARG B O 1
ATOM 2252 N N . THR B 1 161 ? 12.735 89.602 31.908 1.00 32.18 161 THR B N 1
ATOM 2253 C CA . THR B 1 161 ? 13.154 90.970 31.644 1.00 31.86 161 THR B CA 1
ATOM 2254 C C . THR B 1 161 ? 12.184 92.008 32.188 1.00 31.42 161 THR B C 1
ATOM 2255 O O . THR B 1 161 ? 12.323 93.193 31.910 1.00 31.04 161 THR B O 1
ATOM 2259 N N . ASN B 1 162 ? 11.196 91.548 32.957 1.00 33.34 162 ASN B N 1
ATOM 2260 C CA . ASN B 1 162 ? 10.207 92.411 33.587 1.00 34.31 162 ASN B CA 1
ATOM 2261 C C . ASN B 1 162 ? 9.313 93.177 32.619 1.00 35.15 162 ASN B C 1
ATOM 2262 O O . ASN B 1 162 ? 8.987 94.343 32.837 1.00 33.46 162 ASN B O 1
ATOM 2267 N N . ASN B 1 163 ? 8.917 92.509 31.543 1.00 36.12 163 ASN B N 1
ATOM 2268 C CA . ASN B 1 163 ? 8.014 93.085 30.556 1.00 34.80 163 ASN B CA 1
ATOM 2269 C C . ASN B 1 163 ? 6.681 92.361 30.714 1.00 36.22 163 ASN B C 1
ATOM 2270 O O . ASN B 1 163 ? 6.598 91.130 30.568 1.00 35.35 163 ASN B O 1
ATOM 2275 N N . PRO B 1 164 ? 5.611 93.115 31.013 1.00 36.34 164 PRO B N 1
ATOM 2276 C CA . PRO B 1 164 ? 4.290 92.503 31.172 1.00 34.80 164 PRO B CA 1
ATOM 2277 C C . PRO B 1 164 ? 3.855 91.964 29.812 1.00 34.15 164 PRO B C 1
ATOM 2278 O O . PRO B 1 164 ? 4.171 92.542 28.771 1.00 34.84 164 PRO B O 1
ATOM 2282 N N . ASN B 1 165 ? 3.157 90.846 29.812 1.00 33.21 165 ASN B N 1
ATOM 2283 C CA . ASN B 1 165 ? 2.655 90.308 28.557 1.00 33.85 165 ASN B CA 1
ATOM 2284 C C . ASN B 1 165 ? 1.509 91.192 28.110 1.00 32.22 165 ASN B C 1
ATOM 2285 O O . ASN B 1 165 ? 0.858 91.827 28.931 1.00 32.66 165 ASN B O 1
ATOM 2290 N N . VAL B 1 166 ? 1.274 91.255 26.809 1.00 31.87 166 VAL B N 1
ATOM 2291 C CA . VAL B 1 166 ? 0.143 92.014 26.294 1.00 31.54 166 VAL B CA 1
ATOM 2292 C C . VAL B 1 166 ? -1.000 90.995 26.292 1.00 31.17 166 VAL B C 1
ATOM 2293 O O . VAL B 1 166 ? -0.820 89.859 25.883 1.00 30.60 166 VAL B O 1
ATOM 2297 N N . ILE B 1 167 ? -2.181 91.392 26.734 1.00 33.88 167 ILE B N 1
ATOM 2298 C CA . ILE B 1 167 ? -3.292 90.441 26.798 1.00 34.51 167 ILE B CA 1
ATOM 2299 C C . ILE B 1 167 ? -4.548 90.959 26.130 1.00 34.12 167 ILE B C 1
ATOM 2300 O O . ILE B 1 167 ? -4.850 92.144 26.204 1.00 32.41 167 ILE B O 1
ATOM 2305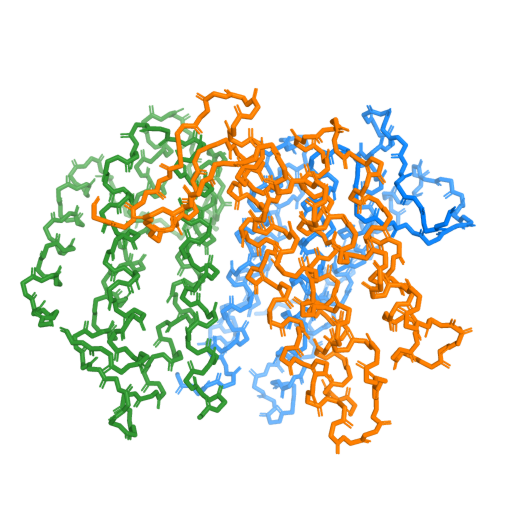 N N . TRP B 1 168 ? -5.293 90.056 25.500 1.00 35.87 168 TRP B N 1
ATOM 2306 C CA . TRP B 1 168 ? -6.525 90.429 24.824 1.00 37.42 168 TRP B CA 1
ATOM 2307 C C . TRP B 1 168 ? -7.504 91.034 25.817 1.00 41.69 168 TRP B C 1
ATOM 2308 O O . TRP B 1 168 ? -7.891 90.409 26.807 1.00 40.89 168 TRP B O 1
ATOM 2319 N N . ARG B 1 169 ? -7.880 92.270 25.512 1.00 48.79 169 ARG B N 1
ATOM 2320 C CA . ARG B 1 169 ? -8.774 93.100 26.310 1.00 56.31 169 ARG B CA 1
ATOM 2321 C C . ARG B 1 169 ? -8.031 93.653 27.539 1.00 58.56 169 ARG B C 1
ATOM 2322 O O . ARG B 1 169 ? -6.984 94.316 27.308 1.00 59.37 169 ARG B O 1
ATOM 2330 N N . ASP C 1 23 ? -11.701 73.290 7.780 1.00 65.35 23 ASP C N 1
ATOM 2331 C CA . ASP C 1 23 ? -11.252 73.985 6.537 1.00 65.82 23 ASP C CA 1
ATOM 2332 C C . ASP C 1 23 ? -9.773 74.327 6.550 1.00 63.88 23 ASP C C 1
ATOM 2333 O O . ASP C 1 23 ? -9.309 75.038 7.432 1.00 63.10 23 ASP C O 1
ATOM 2338 N N . SER C 1 24 ? -9.033 73.825 5.570 1.00 62.44 24 SER C N 1
ATOM 2339 C CA . SER C 1 24 ? -7.617 74.148 5.494 1.00 61.59 24 SER C CA 1
ATOM 2340 C C . SER C 1 24 ? -7.562 75.644 5.173 1.00 60.29 24 SER C C 1
ATOM 2341 O O . SER C 1 24 ? -6.554 76.314 5.410 1.00 59.97 24 SER C O 1
ATOM 2344 N N . GLU C 1 25 ? -8.667 76.162 4.639 1.00 58.60 25 GLU C N 1
ATOM 2345 C CA . GLU C 1 25 ? -8.754 77.573 4.289 1.00 56.86 25 GLU C CA 1
ATOM 2346 C C . GLU C 1 25 ? -8.915 78.405 5.559 1.00 53.68 25 GLU C C 1
ATOM 2347 O O . GLU C 1 25 ? -8.337 79.486 5.679 1.00 52.51 25 GLU C O 1
ATOM 2353 N N . ILE C 1 26 ? -9.700 77.893 6.503 1.00 50.45 26 ILE C N 1
ATOM 2354 C CA . ILE C 1 26 ? -9.905 78.587 7.763 1.00 48.64 26 ILE C CA 1
ATOM 2355 C C . ILE C 1 26 ? -8.600 78.638 8.546 1.00 45.58 26 ILE C C 1
ATOM 2356 O O . ILE C 1 26 ? -8.225 79.696 9.039 1.00 44.12 26 ILE C O 1
ATOM 2361 N N . VAL C 1 27 ? -7.907 77.505 8.644 1.00 44.70 27 VAL C N 1
ATOM 2362 C CA . VAL C 1 27 ? -6.653 77.464 9.383 1.00 45.05 27 VAL C CA 1
ATOM 2363 C C . VAL C 1 27 ? -5.602 78.362 8.728 1.00 44.27 27 VAL C C 1
ATOM 2364 O O . VAL C 1 27 ? -4.754 78.929 9.418 1.00 43.51 27 VAL C O 1
ATOM 2368 N N . LYS C 1 28 ? -5.669 78.514 7.403 1.00 44.02 28 LYS C N 1
ATOM 2369 C CA . LYS C 1 28 ? -4.708 79.372 6.710 1.00 43.47 28 LYS C CA 1
ATOM 2370 C C . LYS C 1 28 ? -4.965 80.817 7.136 1.00 40.88 28 LYS C C 1
ATOM 2371 O O . LYS C 1 28 ? -4.061 81.522 7.573 1.00 39.57 28 LYS C O 1
ATOM 2377 N N . ALA C 1 29 ? -6.217 81.238 7.010 1.00 39.04 29 ALA C N 1
ATOM 2378 C CA . ALA C 1 29 ? -6.625 82.584 7.395 1.00 37.92 29 ALA C CA 1
ATOM 2379 C C . ALA C 1 29 ? -6.188 82.876 8.838 1.00 37.40 29 ALA C C 1
ATOM 2380 O O . ALA C 1 29 ? -5.592 83.926 9.110 1.00 37.39 29 ALA C O 1
ATOM 2382 N N . LEU C 1 30 ? -6.495 81.954 9.758 1.00 35.28 30 LEU C N 1
ATOM 2383 C CA . LEU C 1 30 ? -6.124 82.121 11.165 1.00 34.26 30 LEU C CA 1
ATOM 2384 C C . LEU C 1 30 ? -4.613 82.244 11.298 1.00 30.99 30 LEU C C 1
ATOM 2385 O O . LEU C 1 30 ? -4.111 83.061 12.077 1.00 30.69 30 LEU C O 1
ATOM 2390 N N . GLY C 1 31 ? -3.896 81.447 10.515 1.00 30.48 31 GLY C N 1
ATOM 2391 C CA . GLY C 1 31 ? -2.443 81.486 10.543 1.00 29.98 31 GLY C CA 1
ATOM 2392 C C . GLY C 1 31 ? -1.902 82.817 10.038 1.00 30.02 31 GLY C C 1
ATOM 2393 O O . GLY C 1 31 ? -0.963 83.361 10.608 1.00 28.58 31 GLY C O 1
ATOM 2394 N N . ASP C 1 32 ? -2.486 83.353 8.971 1.00 30.44 32 ASP C N 1
ATOM 2395 C CA . ASP C 1 32 ? -2.013 84.632 8.455 1.00 33.84 32 ASP C CA 1
ATOM 2396 C C . ASP C 1 32 ? -2.278 85.735 9.480 1.00 33.94 32 ASP C C 1
ATOM 2397 O O . ASP C 1 32 ? -1.477 86.673 9.638 1.00 34.65 32 ASP C O 1
ATOM 2402 N N . LEU C 1 33 ? -3.405 85.610 10.177 1.00 32.94 33 LEU C N 1
ATOM 2403 C CA . LEU C 1 33 ? -3.803 86.568 11.197 1.00 32.77 33 LEU C CA 1
ATOM 2404 C C . LEU C 1 33 ? -2.847 86.541 12.398 1.00 32.76 33 LEU C C 1
ATOM 2405 O O . LEU C 1 33 ? -2.516 87.587 12.943 1.00 34.56 33 LEU C O 1
ATOM 2410 N N . ASP C 1 34 ? -2.398 85.347 12.788 1.00 33.21 34 ASP C N 1
ATOM 2411 C CA . ASP C 1 34 ? -1.458 85.171 13.897 1.00 32.30 34 ASP C CA 1
ATOM 2412 C C . ASP C 1 34 ? -0.076 85.783 13.537 1.00 31.82 34 ASP C C 1
ATOM 2413 O O . ASP C 1 34 ? 0.575 86.431 14.363 1.00 30.48 34 ASP C O 1
ATOM 2418 N N . GLU C 1 35 ? 0.370 85.592 12.300 1.00 32.22 35 GLU C N 1
ATOM 2419 C CA . GLU C 1 35 ? 1.639 86.177 11.864 1.00 32.36 35 GLU C CA 1
ATOM 2420 C C . GLU C 1 35 ? 1.520 87.707 11.891 1.00 32.71 35 GLU C C 1
ATOM 2421 O O . GLU C 1 35 ? 2.443 88.422 12.329 1.00 30.38 35 GLU C O 1
ATOM 2427 N N . LEU C 1 36 ? 0.384 88.210 11.409 1.00 30.39 36 LEU C N 1
ATOM 2428 C CA . LEU C 1 36 ? 0.160 89.641 11.397 1.00 28.57 36 LEU C CA 1
ATOM 2429 C C . LEU C 1 36 ? 0.215 90.205 12.818 1.00 30.16 36 LEU C C 1
ATOM 2430 O O . LEU C 1 36 ? 0.885 91.221 13.073 1.00 31.55 36 LEU C O 1
ATOM 2435 N N . ASN C 1 37 ? -0.499 89.564 13.747 1.00 28.88 37 ASN C N 1
ATOM 2436 C CA . ASN C 1 37 ? -0.506 90.055 15.116 1.00 28.92 37 ASN C CA 1
ATOM 2437 C C . ASN C 1 37 ? 0.885 90.029 15.712 1.00 27.38 37 ASN C C 1
ATOM 2438 O O . ASN C 1 37 ? 1.208 90.841 16.570 1.00 27.05 37 ASN C O 1
ATOM 2443 N N . SER C 1 38 ? 1.698 89.078 15.262 1.00 26.65 38 SER C N 1
ATOM 2444 C CA . SER C 1 38 ? 3.073 88.943 15.730 1.00 26.65 38 SER C CA 1
ATOM 2445 C C . SER C 1 38 ? 3.997 90.046 15.185 1.00 27.08 38 SER C C 1
ATOM 2446 O O . SER C 1 38 ? 4.827 90.590 15.909 1.00 25.79 38 SER C O 1
ATOM 2449 N N . VAL C 1 39 ? 3.871 90.384 13.909 1.00 28.29 39 VAL C N 1
ATOM 2450 C CA . VAL C 1 39 ? 4.716 91.453 13.385 1.00 29.02 39 VAL C CA 1
ATOM 2451 C C . VAL C 1 39 ? 4.255 92.733 14.093 1.00 30.09 39 VAL C C 1
ATOM 2452 O O . VAL C 1 39 ? 5.064 93.603 14.441 1.00 30.36 39 VAL C O 1
ATOM 2456 N N . LEU C 1 40 ? 2.950 92.839 14.335 1.00 28.38 40 LEU C N 1
ATOM 2457 C CA . LEU C 1 40 ? 2.441 94.022 15.009 1.00 28.60 40 LEU C CA 1
ATOM 2458 C C . LEU C 1 40 ? 3.077 94.172 16.397 1.00 28.07 40 LEU C C 1
ATOM 2459 O O . LEU C 1 40 ? 3.411 95.279 16.819 1.00 29.28 40 LEU C O 1
ATOM 2464 N N . GLY C 1 41 ? 3.259 93.057 17.093 1.00 27.93 41 GLY C N 1
ATOM 2465 C CA . GLY C 1 41 ? 3.894 93.104 18.397 1.00 28.75 41 GLY C CA 1
ATOM 2466 C C . GLY C 1 41 ? 5.334 93.549 18.265 1.00 27.67 41 GLY C C 1
ATOM 2467 O O . GLY C 1 41 ? 5.868 94.247 19.122 1.00 28.57 41 GLY C O 1
ATOM 2468 N N . VAL C 1 42 ? 5.984 93.134 17.187 1.00 29.41 42 VAL C N 1
ATOM 2469 C CA . VAL C 1 42 ? 7.362 93.537 16.951 1.00 29.28 42 VAL C CA 1
ATOM 2470 C C . VAL C 1 42 ? 7.371 95.078 16.816 1.00 30.41 42 VAL C C 1
ATOM 2471 O O . VAL C 1 42 ? 8.156 95.779 17.480 1.00 29.45 42 VAL C O 1
ATOM 2475 N N . VAL C 1 43 ? 6.474 95.605 15.990 1.00 28.87 43 VAL C N 1
ATOM 2476 C CA . VAL C 1 43 ? 6.413 97.050 15.802 1.00 30.10 43 VAL C CA 1
ATOM 2477 C C . VAL C 1 43 ? 6.243 97.743 17.142 1.00 31.25 43 VAL C C 1
ATOM 2478 O O . VAL C 1 43 ? 6.940 98.712 17.458 1.00 32.31 43 VAL C O 1
ATOM 2482 N N . SER C 1 44 ? 5.320 97.226 17.939 1.00 31.97 44 SER C N 1
ATOM 2483 C CA . SER C 1 44 ? 5.047 97.811 19.234 1.00 32.16 44 SER C CA 1
ATOM 2484 C C . SER C 1 44 ? 6.281 97.825 20.106 1.00 30.94 44 SER C C 1
ATOM 2485 O O . SER C 1 44 ? 6.587 98.839 20.752 1.00 31.31 44 SER C O 1
ATOM 2488 N N . SER C 1 45 ? 6.981 96.698 20.139 1.00 30.26 45 SER C N 1
ATOM 2489 C CA . SER C 1 45 ? 8.196 96.595 20.943 1.00 31.13 45 SER C CA 1
ATOM 2490 C C . SER C 1 45 ? 9.274 97.601 20.489 1.00 32.20 45 SER C C 1
ATOM 2491 O O . SER C 1 45 ? 10.007 98.144 21.318 1.00 31.38 45 SER C O 1
ATOM 2494 N N . LEU C 1 46 ? 9.360 97.859 19.182 1.00 32.38 46 LEU C N 1
ATOM 2495 C CA . LEU C 1 46 ? 10.369 98.784 18.646 1.00 33.50 46 LEU C CA 1
ATOM 2496 C C . LEU C 1 46 ? 9.984 100.255 18.769 1.00 36.42 46 LEU C C 1
ATOM 2497 O O . LEU C 1 46 ? 10.847 101.120 18.983 1.00 37.72 46 LEU C O 1
ATOM 2502 N N . TYR C 1 47 ? 8.692 100.542 18.635 1.00 36.90 47 TYR C N 1
ATOM 2503 C CA . TYR C 1 47 ? 8.223 101.910 18.744 1.00 36.30 47 TYR C CA 1
ATOM 2504 C C . TYR C 1 47 ? 7.100 102.012 19.804 1.00 37.41 47 TYR C C 1
ATOM 2505 O O . TYR C 1 47 ? 5.934 102.185 19.458 1.00 37.25 47 TYR C O 1
ATOM 2514 N N . PRO C 1 48 ? 7.452 101.919 21.112 1.00 38.51 48 PRO C N 1
ATOM 2515 C CA . PRO C 1 48 ? 6.530 101.984 22.267 1.00 38.71 48 PRO C CA 1
ATOM 2516 C C . PRO C 1 48 ? 5.500 103.130 22.220 1.00 39.90 48 PRO C C 1
ATOM 2517 O O . PRO C 1 48 ? 4.385 103.010 22.752 1.00 37.70 48 PRO C O 1
ATOM 2521 N N . GLU C 1 49 ? 5.888 104.243 21.601 1.00 40.02 49 GLU C N 1
ATOM 2522 C CA . GLU C 1 49 ? 5.010 105.403 21.495 1.00 40.53 49 GLU C CA 1
ATOM 2523 C C . GLU C 1 49 ? 3.681 105.042 20.819 1.00 38.86 49 GLU C C 1
ATOM 2524 O O . GLU C 1 49 ? 2.667 105.672 21.066 1.00 38.89 49 GLU C O 1
ATOM 2530 N N . LEU C 1 50 ? 3.690 104.027 19.963 1.00 37.72 50 LEU C N 1
ATOM 2531 C CA . LEU C 1 50 ? 2.474 103.599 19.289 1.00 35.65 50 LEU C CA 1
ATOM 2532 C C . LEU C 1 50 ? 1.872 102.327 19.923 1.00 35.11 50 LEU C C 1
ATOM 2533 O O . LEU C 1 50 ? 0.971 101.715 19.352 1.00 33.39 50 LEU C O 1
ATOM 2538 N N . SER C 1 51 ? 2.362 101.946 21.099 1.00 35.31 51 SER C N 1
ATOM 2539 C CA . SER C 1 51 ? 1.867 100.749 21.795 1.00 37.84 51 SER C CA 1
ATOM 2540 C C . SER C 1 51 ? 0.354 100.727 21.988 1.00 38.51 51 SER C C 1
ATOM 2541 O O . SER C 1 51 ? -0.315 99.738 21.658 1.00 38.27 51 SER C O 1
ATOM 2544 N N . GLU C 1 52 ? -0.177 101.822 22.526 1.00 38.94 52 GLU C N 1
ATOM 2545 C CA . GLU C 1 52 ? -1.598 101.947 22.776 1.00 40.90 52 GLU C CA 1
ATOM 2546 C C . GLU C 1 52 ? -2.436 101.714 21.525 1.00 38.77 52 GLU C C 1
ATOM 2547 O O . GLU C 1 52 ? -3.399 100.963 21.558 1.00 40.10 52 GLU C O 1
ATOM 2553 N N . VAL C 1 53 ? -2.075 102.345 20.416 1.00 37.65 53 VAL C N 1
ATOM 2554 C CA . VAL C 1 53 ? -2.837 102.169 19.186 1.00 35.76 53 VAL C CA 1
ATOM 2555 C C . VAL C 1 53 ? -2.649 100.780 18.583 1.00 33.68 53 VAL C C 1
ATOM 2556 O O . VAL C 1 53 ? -3.600 100.172 18.113 1.00 33.36 53 VAL C O 1
ATOM 2560 N N . ILE C 1 54 ? -1.424 100.277 18.588 1.00 31.83 54 ILE C N 1
ATOM 2561 C CA . ILE C 1 54 ? -1.164 98.960 18.015 1.00 31.80 54 ILE C CA 1
ATOM 2562 C C . ILE C 1 54 ? -1.826 97.825 18.815 1.00 30.94 54 ILE C C 1
ATOM 2563 O O . ILE C 1 54 ? -2.321 96.851 18.241 1.00 28.91 54 ILE C O 1
ATOM 2568 N N . GLN C 1 55 ? -1.861 97.955 20.136 1.00 30.94 55 GLN C N 1
ATOM 2569 C CA . GLN C 1 55 ? -2.497 96.924 20.949 1.00 31.47 55 GLN C CA 1
ATOM 2570 C C . GLN C 1 55 ? -4.000 96.871 20.689 1.00 31.66 55 GLN C C 1
ATOM 2571 O O . GLN C 1 55 ? -4.617 95.806 20.753 1.00 31.95 55 GLN C O 1
ATOM 2577 N N . LYS C 1 56 ? -4.589 98.009 20.343 1.00 32.12 56 LYS C N 1
ATOM 2578 C CA . LYS C 1 56 ? -6.007 98.025 20.014 1.00 32.13 56 LYS C CA 1
ATOM 2579 C C . LYS C 1 56 ? -6.235 97.285 18.696 1.00 31.20 56 LYS C C 1
ATOM 2580 O O . LYS C 1 56 ? -7.214 96.554 18.544 1.00 31.47 56 LYS C O 1
ATOM 2586 N N . LEU C 1 57 ? -5.334 97.474 17.738 1.00 31.40 57 LEU C N 1
ATOM 2587 C CA . LEU C 1 57 ? -5.471 96.791 16.456 1.00 33.76 57 LEU C CA 1
ATOM 2588 C C . LEU C 1 57 ? -5.271 95.281 16.677 1.00 33.25 57 LEU C C 1
ATOM 2589 O O . LEU C 1 57 ? -5.954 94.451 16.071 1.00 33.25 57 LEU C O 1
ATOM 2594 N N . GLN C 1 58 ? -4.334 94.932 17.558 1.00 33.59 58 GLN C N 1
ATOM 2595 C CA . GLN C 1 58 ? -4.057 93.524 17.855 1.00 33.05 58 GLN C CA 1
ATOM 2596 C C . GLN C 1 58 ? -5.271 92.909 18.524 1.00 32.74 58 GLN C C 1
ATOM 2597 O O . GLN C 1 58 ? -5.637 91.762 18.260 1.00 30.12 58 GLN C O 1
ATOM 2603 N N . ASN C 1 59 ? -5.891 93.677 19.407 1.00 33.62 59 ASN C N 1
ATOM 2604 C CA . ASN C 1 59 ? -7.078 93.207 20.081 1.00 33.87 59 ASN C CA 1
ATOM 2605 C C . ASN C 1 59 ? -8.134 92.903 19.019 1.00 33.76 59 ASN C C 1
ATOM 2606 O O . ASN C 1 59 ? -8.757 91.830 19.021 1.00 31.70 59 ASN C O 1
ATOM 2611 N N . ASP C 1 60 ? -8.335 93.831 18.089 1.00 32.34 60 ASP C N 1
ATOM 2612 C CA . ASP C 1 60 ? -9.332 93.581 17.050 1.00 34.55 60 ASP C CA 1
ATOM 2613 C C . ASP C 1 60 ? -9.013 92.328 16.211 1.00 34.41 60 ASP C C 1
ATOM 2614 O O . ASP C 1 60 ? -9.919 91.565 15.831 1.00 33.75 60 ASP C O 1
ATOM 2619 N N . ILE C 1 61 ? -7.731 92.112 15.934 1.00 33.15 61 ILE C N 1
ATOM 2620 C CA . ILE C 1 61 ? -7.346 90.972 15.126 1.00 32.69 61 ILE C CA 1
ATOM 2621 C C . ILE C 1 61 ? -7.625 89.679 15.843 1.00 32.00 61 ILE C C 1
ATOM 2622 O O . ILE C 1 61 ? -8.029 88.688 15.227 1.00 34.06 61 ILE C O 1
ATOM 2627 N N . PHE C 1 62 ? -7.438 89.678 17.149 1.00 31.76 62 PHE C N 1
ATOM 2628 C CA . PHE C 1 62 ? -7.706 88.471 17.918 1.00 31.87 62 PHE C CA 1
ATOM 2629 C C . PHE C 1 62 ? -9.222 88.218 17.903 1.00 31.35 62 PHE C C 1
ATOM 2630 O O . PHE C 1 62 ? -9.669 87.073 17.747 1.00 33.57 62 PHE C O 1
ATOM 2638 N N . SER C 1 63 ? -10.006 89.287 18.070 1.00 30.97 63 SER C N 1
ATOM 2639 C CA . SER C 1 63 ? -11.462 89.186 18.054 1.00 31.58 63 SER C CA 1
ATOM 2640 C C . SER C 1 63 ? -11.940 88.669 16.694 1.00 32.06 63 SER C C 1
ATOM 2641 O O . SER C 1 63 ? -12.825 87.822 16.625 1.00 32.03 63 SER C O 1
ATOM 2644 N N . ILE C 1 64 ? -11.349 89.175 15.616 1.00 32.50 64 ILE C N 1
ATOM 2645 C CA . ILE C 1 64 ? -11.709 88.717 14.281 1.00 32.58 64 ILE C CA 1
ATOM 2646 C C . ILE C 1 64 ? -11.336 87.244 14.182 1.00 33.76 64 ILE C C 1
ATOM 2647 O O . ILE C 1 64 ? -12.101 86.428 13.671 1.00 35.21 64 ILE C O 1
ATOM 2652 N N . SER C 1 65 ? -10.152 86.905 14.678 1.00 33.46 65 SER C N 1
ATOM 2653 C CA . SER C 1 65 ? -9.708 85.523 14.642 1.00 33.54 65 SER C CA 1
ATOM 2654 C C . SER C 1 65 ? -10.679 84.631 15.411 1.00 32.86 65 SER C C 1
ATOM 2655 O O . SER C 1 65 ? -11.011 83.535 14.965 1.00 31.50 65 SER C O 1
ATOM 2658 N N . SER C 1 66 ? -11.149 85.109 16.562 1.00 32.95 66 SER C N 1
ATOM 2659 C CA . SER C 1 66 ? -12.086 84.328 17.353 1.00 33.74 66 SER C CA 1
ATOM 2660 C C . SER C 1 66 ? -13.423 84.115 16.617 1.00 33.44 66 SER C C 1
ATOM 2661 O O . SER C 1 66 ? -14.032 83.043 16.715 1.00 32.10 66 SER C O 1
ATOM 2664 N N . GLU C 1 67 ? -13.884 85.116 15.869 1.00 34.82 67 GLU C N 1
ATOM 2665 C CA . GLU C 1 67 ? -15.155 84.944 15.161 1.00 35.93 67 GLU C CA 1
ATOM 2666 C C . GLU C 1 67 ? -15.003 83.928 14.042 1.00 37.19 67 GLU C C 1
ATOM 2667 O O . GLU C 1 67 ? -15.846 83.041 13.894 1.00 36.07 67 GLU C O 1
ATOM 2673 N N . ILE C 1 68 ? -13.925 84.032 13.270 1.00 37.66 68 ILE C N 1
ATOM 2674 C CA . ILE C 1 68 ? -13.688 83.056 12.204 1.00 39.28 68 ILE C CA 1
ATOM 2675 C C . ILE C 1 68 ? -13.595 81.665 12.842 1.00 40.53 68 ILE C C 1
ATOM 2676 O O . ILE C 1 68 ? -14.017 80.676 12.246 1.00 42.21 68 ILE C O 1
ATOM 2681 N N . ALA C 1 69 ? -13.049 81.585 14.054 1.00 40.15 69 ALA C N 1
ATOM 2682 C CA . ALA C 1 69 ? -12.925 80.289 14.725 1.00 40.61 69 ALA C CA 1
ATOM 2683 C C . ALA C 1 69 ? -14.256 79.774 15.296 1.00 39.74 69 ALA C C 1
ATOM 2684 O O . ALA C 1 69 ? -14.294 78.702 15.901 1.00 39.92 69 ALA C O 1
ATOM 2686 N N . GLY C 1 70 ? -15.335 80.535 15.123 1.00 39.29 70 GLY C N 1
ATOM 2687 C CA . GLY C 1 70 ? -16.628 80.099 15.630 1.00 39.32 70 GLY C CA 1
ATOM 2688 C C . GLY C 1 70 ? -17.238 80.902 16.778 1.00 40.46 70 GLY C C 1
ATOM 2689 O O . GLY C 1 70 ? -18.371 80.632 17.209 1.00 41.34 70 GLY C O 1
ATOM 2690 N N . PHE C 1 71 ? -16.512 81.882 17.297 1.00 38.78 71 PHE C N 1
ATOM 2691 C CA . PHE C 1 71 ? -17.079 82.673 18.375 1.00 40.33 71 PHE C CA 1
ATOM 2692 C C . PHE C 1 71 ? -17.862 83.843 17.785 1.00 41.69 71 PHE C C 1
ATOM 2693 O O . PHE C 1 71 ? -18.064 83.930 16.555 1.00 43.33 71 PHE C O 1
ATOM 2701 N N . ASP C 1 72 ? -18.326 84.735 18.638 1.00 39.22 72 ASP C N 1
ATOM 2702 C CA . ASP C 1 72 ? -19.101 85.856 18.149 1.00 38.38 72 ASP C CA 1
ATOM 2703 C C . ASP C 1 72 ? -18.910 87.001 19.116 1.00 38.76 72 ASP C C 1
ATOM 2704 O O . ASP C 1 72 ? -19.451 86.996 20.209 1.00 42.02 72 ASP C O 1
ATOM 2717 N N . ASN C 1 74 ? -19.649 89.987 18.217 1.00 37.15 74 ASN C N 1
ATOM 2718 C CA . ASN C 1 74 ? -20.526 91.015 17.689 1.00 38.64 74 ASN C CA 1
ATOM 2719 C C . ASN C 1 74 ? -19.658 92.131 17.068 1.00 38.33 74 ASN C C 1
ATOM 2720 O O . ASN C 1 74 ? -19.956 93.320 17.212 1.00 37.30 74 ASN C O 1
ATOM 2725 N N . PHE C 1 75 ? -18.583 91.731 16.393 1.00 37.86 75 PHE C N 1
ATOM 2726 C CA . PHE C 1 75 ? -17.661 92.662 15.729 1.00 40.93 75 PHE C CA 1
ATOM 2727 C C . PHE C 1 75 ? -18.444 93.441 14.655 1.00 41.87 75 PHE C C 1
ATOM 2728 O O . PHE C 1 75 ? -18.880 92.853 13.676 1.00 44.50 75 PHE C O 1
ATOM 2736 N N . SER C 1 76 ? -18.590 94.752 14.804 1.00 44.83 76 SER C N 1
ATOM 2737 C CA . SER C 1 76 ? -19.376 95.525 13.833 1.00 47.77 76 SER C CA 1
ATOM 2738 C C . SER C 1 76 ? -18.622 96.574 13.007 1.00 47.43 76 SER C C 1
ATOM 2739 O O . SER C 1 76 ? -17.454 96.866 13.267 1.00 43.38 76 SER C O 1
ATOM 2742 N N . ASP C 1 77 ? -19.339 97.153 12.036 1.00 48.23 77 ASP C N 1
ATOM 2743 C CA . ASP C 1 77 ? -18.804 98.166 11.135 1.00 49.65 77 ASP C CA 1
ATOM 2744 C C . ASP C 1 77 ? -18.228 99.351 11.880 1.00 48.63 77 ASP C C 1
ATOM 2745 O O . ASP C 1 77 ? -17.389 100.067 11.345 1.00 47.93 77 ASP C O 1
ATOM 2750 N N . GLU C 1 78 ? -18.676 99.574 13.108 1.00 47.94 78 GLU C N 1
ATOM 2751 C CA . GLU C 1 78 ? -18.135 100.685 13.889 1.00 48.69 78 GLU C CA 1
ATOM 2752 C C . GLU C 1 78 ? -16.607 100.544 13.973 1.00 46.93 78 GLU C C 1
ATOM 2753 O O . GLU C 1 78 ? -15.876 101.533 14.092 1.00 44.83 78 GLU C O 1
ATOM 2759 N N . LYS C 1 79 ? -16.141 99.300 13.906 1.00 44.59 79 LYS C N 1
ATOM 2760 C CA . LYS C 1 79 ? -14.722 99.000 13.964 1.00 44.60 79 LYS C CA 1
ATOM 2761 C C . LYS C 1 79 ? -14.001 99.556 12.755 1.00 43.18 79 LYS C C 1
ATOM 2762 O O . LYS C 1 79 ? -12.944 100.166 12.885 1.00 43.19 79 LYS C O 1
ATOM 2768 N N . VAL C 1 80 ? -14.577 99.343 11.579 1.00 43.00 80 VAL C N 1
ATOM 2769 C CA . VAL C 1 80 ? -13.985 99.837 10.348 1.00 44.84 80 VAL C CA 1
ATOM 2770 C C . VAL C 1 80 ? -13.894 101.367 10.327 1.00 47.47 80 VAL C C 1
ATOM 2771 O O . VAL C 1 80 ? -12.862 101.929 9.936 1.00 47.72 80 VAL C O 1
ATOM 2775 N N . LYS C 1 81 ? -14.967 102.035 10.751 1.00 47.68 81 LYS C N 1
ATOM 2776 C CA . LYS C 1 81 ? -14.980 103.489 10.772 1.00 49.03 81 LYS C CA 1
ATOM 2777 C C . LYS C 1 81 ? -13.875 103.974 11.690 1.00 48.57 81 LYS C C 1
ATOM 2778 O O . LYS C 1 81 ? -13.241 105.006 11.423 1.00 46.79 81 LYS C O 1
ATOM 2784 N N . GLY C 1 82 ? -13.637 103.211 12.758 1.00 46.82 82 GLY C N 1
ATOM 2785 C CA . GLY C 1 82 ? -12.588 103.552 13.703 1.00 44.57 82 GLY C CA 1
ATOM 2786 C C . GLY C 1 82 ? -11.230 103.559 13.025 1.00 43.49 82 GLY C C 1
ATOM 2787 O O . GLY C 1 82 ? -10.376 104.379 13.341 1.00 42.78 82 GLY C O 1
ATOM 2788 N N . ILE C 1 83 ? -11.025 102.638 12.092 1.00 44.73 83 ILE C N 1
ATOM 2789 C CA . ILE C 1 83 ? -9.760 102.571 11.360 1.00 45.71 83 ILE C CA 1
ATOM 2790 C C . ILE C 1 83 ? -9.685 103.826 10.475 1.00 47.26 83 ILE C C 1
ATOM 2791 O O . ILE C 1 83 ? -8.672 104.546 10.466 1.00 47.34 83 ILE C O 1
ATOM 2796 N N . GLU C 1 84 ? -10.778 104.089 9.758 1.00 48.10 84 GLU C N 1
ATOM 2797 C CA . GLU C 1 84 ? -10.885 105.246 8.865 1.00 48.62 84 GLU C CA 1
ATOM 2798 C C . GLU C 1 84 ? -10.490 106.521 9.591 1.00 47.31 84 GLU C C 1
ATOM 2799 O O . GLU C 1 84 ? -9.764 107.351 9.057 1.00 48.36 84 GLU C O 1
ATOM 2805 N N . GLU C 1 85 ? -10.991 106.676 10.808 1.00 46.64 85 GLU C N 1
ATOM 2806 C CA . GLU C 1 85 ? -10.697 107.850 11.613 1.00 47.35 85 GLU C CA 1
ATOM 2807 C C . GLU C 1 85 ? -9.204 107.960 11.905 1.00 45.56 85 GLU C C 1
ATOM 2808 O O . GLU C 1 85 ? -8.623 109.044 11.844 1.00 46.25 85 GLU C O 1
ATOM 2814 N N . LEU C 1 86 ? -8.584 106.832 12.233 1.00 44.65 86 LEU C N 1
ATOM 2815 C CA . LEU C 1 86 ? -7.163 106.815 12.538 1.00 42.64 86 LEU C CA 1
ATOM 2816 C C . LEU C 1 86 ? -6.367 107.166 11.280 1.00 41.58 86 LEU C C 1
ATOM 2817 O O . LEU C 1 86 ? -5.433 107.965 11.321 1.00 39.73 86 LEU C O 1
ATOM 2822 N N . ILE C 1 87 ? -6.745 106.564 10.163 1.00 40.76 87 ILE C N 1
ATOM 2823 C CA . ILE C 1 87 ? -6.082 106.854 8.906 1.00 42.67 87 ILE C CA 1
ATOM 2824 C C . ILE C 1 87 ? -6.053 108.383 8.708 1.00 44.40 87 ILE C C 1
ATOM 2825 O O . ILE C 1 87 ? -4.996 108.981 8.450 1.00 44.62 87 ILE C O 1
ATOM 2830 N N . THR C 1 88 ? -7.212 109.013 8.893 1.00 45.06 88 THR C N 1
ATOM 2831 C CA . THR C 1 88 ? -7.359 110.456 8.722 1.00 44.88 88 THR C CA 1
ATOM 2832 C C . THR C 1 88 ? -6.554 111.291 9.704 1.00 45.45 88 THR C C 1
ATOM 2833 O O . THR C 1 88 ? -5.867 112.235 9.304 1.00 44.94 88 THR C O 1
ATOM 2837 N N . ASN C 1 89 ? -6.634 110.960 10.988 1.00 44.97 89 ASN C N 1
ATOM 2838 C CA . ASN C 1 89 ? -5.907 111.729 11.981 1.00 46.12 89 ASN C CA 1
ATOM 2839 C C . ASN C 1 89 ? -4.386 111.634 11.860 1.00 46.37 89 ASN C C 1
ATOM 2840 O O . ASN C 1 89 ? -3.681 112.619 12.093 1.00 45.10 89 ASN C O 1
ATOM 2845 N N . TYR C 1 90 ? -3.878 110.457 11.502 1.00 46.74 90 TYR C N 1
ATOM 2846 C CA . TYR C 1 90 ? -2.434 110.272 11.359 1.00 47.11 90 TYR C CA 1
ATOM 2847 C C . TYR C 1 90 ? -1.941 110.871 10.045 1.00 49.11 90 TYR C C 1
ATOM 2848 O O . TYR C 1 90 ? -0.787 111.299 9.952 1.00 49.43 90 TYR C O 1
ATOM 2857 N N . SER C 1 91 ? -2.812 110.905 9.035 1.00 49.34 91 SER C N 1
ATOM 2858 C CA . SER C 1 91 ? -2.440 111.472 7.746 1.00 50.22 91 SER C CA 1
ATOM 2859 C C . SER C 1 91 ? -2.180 112.978 7.837 1.00 52.01 91 SER C C 1
ATOM 2860 O O . SER C 1 91 ? -1.447 113.538 7.020 1.00 52.24 91 SER C O 1
ATOM 2863 N N . LYS C 1 92 ? -2.767 113.617 8.847 1.00 53.77 92 LYS C N 1
ATOM 2864 C CA . LYS C 1 92 ? -2.624 115.053 9.065 1.00 55.70 92 LYS C CA 1
ATOM 2865 C C . LYS C 1 92 ? -1.208 115.443 9.424 1.00 56.66 92 LYS C C 1
ATOM 2866 O O . LYS C 1 92 ? -0.881 116.628 9.482 1.00 55.50 92 LYS C O 1
ATOM 2872 N N . GLU C 1 93 ? -0.382 114.439 9.694 1.00 58.28 93 GLU C N 1
ATOM 2873 C CA . GLU C 1 93 ? 1.021 114.658 10.023 1.00 59.97 93 GLU C CA 1
ATOM 2874 C C . GLU C 1 93 ? 1.838 114.521 8.755 1.00 60.63 93 GLU C C 1
ATOM 2875 O O . GLU C 1 93 ? 2.882 115.142 8.598 1.00 59.74 93 GLU C O 1
ATOM 2881 N N . LEU C 1 94 ? 1.353 113.692 7.848 1.00 62.21 94 LEU C N 1
ATOM 2882 C CA . LEU C 1 94 ? 2.070 113.437 6.616 1.00 64.53 94 LEU C CA 1
ATOM 2883 C C . LEU C 1 94 ? 1.876 114.459 5.516 1.00 68.06 94 LEU C C 1
ATOM 2884 O O . LEU C 1 94 ? 0.980 115.293 5.546 1.00 67.50 94 LEU C O 1
ATOM 2889 N N . GLU C 1 95 ? 2.773 114.376 4.549 1.00 71.69 95 GLU C N 1
ATOM 2890 C CA . GLU C 1 95 ? 2.703 115.199 3.374 1.00 75.06 95 GLU C CA 1
ATOM 2891 C C . GLU C 1 95 ? 2.508 114.236 2.246 1.00 77.14 95 GLU C C 1
ATOM 2892 O O . GLU C 1 95 ? 2.781 113.047 2.403 1.00 77.98 95 GLU C O 1
ATOM 2898 N N . PRO C 1 96 ? 2.019 114.738 1.104 1.00 79.03 96 PRO C N 1
ATOM 2899 C CA . PRO C 1 96 ? 1.731 114.033 -0.147 1.00 80.34 96 PRO C CA 1
ATOM 2900 C C . PRO C 1 96 ? 2.644 112.906 -0.602 1.00 81.14 96 PRO C C 1
ATOM 2901 O O . PRO C 1 96 ? 3.869 113.049 -0.655 1.00 81.81 96 PRO C O 1
ATOM 2905 N N . LEU C 1 97 ? 2.021 111.782 -0.952 1.00 82.12 97 LEU C N 1
ATOM 2906 C CA . LEU C 1 97 ? 2.790 110.659 -1.476 1.00 83.55 97 LEU C CA 1
ATOM 2907 C C . LEU C 1 97 ? 3.251 111.149 -2.831 1.00 84.02 97 LEU C C 1
ATOM 2908 O O . LEU C 1 97 ? 2.540 111.016 -3.833 1.00 83.56 97 LEU C O 1
ATOM 2913 N N . ARG C 1 98 ? 4.447 111.726 -2.854 1.00 84.57 98 ARG C N 1
ATOM 2914 C CA . ARG C 1 98 ? 5.007 112.240 -4.093 1.00 85.07 98 ARG C CA 1
ATOM 2915 C C . ARG C 1 98 ? 5.210 111.023 -4.977 1.00 83.70 98 ARG C C 1
ATOM 2916 O O . ARG C 1 98 ? 4.447 110.793 -5.913 1.00 84.14 98 ARG C O 1
ATOM 2924 N N . ASN C 1 99 ? 6.213 110.225 -4.630 1.00 81.30 99 ASN C N 1
ATOM 2925 C CA . ASN C 1 99 ? 6.517 109.024 -5.383 1.00 78.24 99 ASN C CA 1
ATOM 2926 C C . ASN C 1 99 ? 6.135 107.764 -4.603 1.00 75.53 99 ASN C C 1
ATOM 2927 O O . ASN C 1 99 ? 5.416 107.830 -3.595 1.00 74.50 99 ASN C O 1
ATOM 2932 N N . PHE C 1 100 ? 6.609 106.618 -5.092 1.00 71.65 100 PHE C N 1
ATOM 2933 C CA . PHE C 1 100 ? 6.345 105.335 -4.453 1.00 67.60 100 PHE C CA 1
ATOM 2934 C C . PHE C 1 100 ? 7.385 105.110 -3.363 1.00 63.61 100 PHE C C 1
ATOM 2935 O O . PHE C 1 100 ? 8.574 105.353 -3.569 1.00 62.14 100 PHE C O 1
ATOM 2943 N N . VAL C 1 101 ? 6.936 104.630 -2.210 1.00 59.46 101 VAL C N 1
ATOM 2944 C CA . VAL C 1 101 ? 7.832 104.401 -1.080 1.00 55.70 101 VAL C CA 1
ATOM 2945 C C . VAL C 1 101 ? 8.288 102.959 -0.968 1.00 53.59 101 VAL C C 1
ATOM 2946 O O . VAL C 1 101 ? 7.484 102.039 -1.091 1.00 54.16 101 VAL C O 1
ATOM 2950 N N . LEU C 1 102 ? 9.584 102.768 -0.743 1.00 50.09 102 LEU C N 1
ATOM 2951 C CA . LEU C 1 102 ? 10.143 101.434 -0.573 1.00 47.61 102 LEU C CA 1
ATOM 2952 C C . LEU C 1 102 ? 10.463 101.291 0.915 1.00 44.35 102 LEU C C 1
ATOM 2953 O O . LEU C 1 102 ? 11.014 102.211 1.517 1.00 43.81 102 LEU C O 1
ATOM 2958 N N . PRO C 1 103 ? 10.130 100.137 1.519 1.00 39.86 103 PRO C N 1
ATOM 2959 C CA . PRO C 1 103 ? 10.383 99.883 2.942 1.00 38.87 103 PRO C CA 1
ATOM 2960 C C . PRO C 1 103 ? 11.768 100.373 3.359 1.00 37.93 103 PRO C C 1
ATOM 2961 O O . PRO C 1 103 ? 12.769 100.032 2.729 1.00 38.03 103 PRO C O 1
ATOM 2965 N N . GLY C 1 104 ? 11.826 101.172 4.418 1.00 37.72 104 GLY C N 1
ATOM 2966 C CA . GLY C 1 104 ? 13.111 101.695 4.859 1.00 36.86 104 GLY C CA 1
ATOM 2967 C C . GLY C 1 104 ? 12.967 102.778 5.915 1.00 36.80 104 GLY C C 1
ATOM 2968 O O . GLY C 1 104 ? 11.855 103.098 6.347 1.00 36.57 104 GLY C O 1
ATOM 2969 N N . GLY C 1 105 ? 14.095 103.341 6.332 1.00 34.86 105 GLY C N 1
ATOM 2970 C CA . GLY C 1 105 ? 14.073 104.373 7.340 1.00 33.88 105 GLY C CA 1
ATOM 2971 C C . GLY C 1 105 ? 14.266 103.795 8.729 1.00 35.35 105 GLY C C 1
ATOM 2972 O O . GLY C 1 105 ? 15.228 103.060 8.999 1.00 34.62 105 GLY C O 1
ATOM 2973 N N . HIS C 1 106 ? 13.364 104.152 9.633 1.00 34.70 106 HIS C N 1
ATOM 2974 C CA . HIS C 1 106 ? 13.434 103.656 11.001 1.00 34.81 106 HIS C CA 1
ATOM 2975 C C . HIS C 1 106 ? 13.082 102.168 10.946 1.00 33.22 106 HIS C C 1
ATOM 2976 O O . HIS C 1 106 ? 12.297 101.752 10.100 1.00 32.71 106 HIS C O 1
ATOM 2983 N N . ILE C 1 107 ? 13.700 101.371 11.814 1.00 34.08 107 ILE C N 1
ATOM 2984 C CA . ILE C 1 107 ? 13.445 99.930 11.865 1.00 34.56 107 ILE C CA 1
ATOM 2985 C C . ILE C 1 107 ? 11.930 99.686 12.013 1.00 34.51 107 ILE C C 1
ATOM 2986 O O . ILE C 1 107 ? 11.340 98.915 11.248 1.00 36.99 107 ILE C O 1
ATOM 2991 N N . ALA C 1 108 ? 11.282 100.373 12.952 1.00 33.95 108 ALA C N 1
ATOM 2992 C CA . ALA C 1 108 ? 9.831 100.188 13.148 1.00 34.17 108 ALA C CA 1
ATOM 2993 C C . ALA C 1 108 ? 9.013 100.482 11.879 1.00 34.09 108 ALA C C 1
ATOM 2994 O O . ALA C 1 108 ? 8.002 99.815 11.591 1.00 33.76 108 ALA C O 1
ATOM 2996 N N . SER C 1 109 ? 9.438 101.487 11.123 1.00 34.55 109 SER C N 1
ATOM 2997 C CA . SER C 1 109 ? 8.755 101.821 9.874 1.00 35.44 109 SER C CA 1
ATOM 2998 C C . SER C 1 109 ? 8.821 100.630 8.907 1.00 34.86 109 SER C C 1
ATOM 2999 O O . SER C 1 109 ? 7.827 100.259 8.296 1.00 35.67 109 SER C O 1
ATOM 3002 N N . SER C 1 110 ? 10.005 100.032 8.774 1.00 35.68 110 SER C N 1
ATOM 3003 C CA . SER C 1 110 ? 10.190 98.882 7.886 1.00 35.31 110 SER C CA 1
ATOM 3004 C C . SER C 1 110 ? 9.308 97.707 8.351 1.00 34.54 110 SER C C 1
ATOM 3005 O O . SER C 1 110 ? 8.762 96.955 7.532 1.00 34.55 110 SER C O 1
ATOM 3008 N N . PHE C 1 111 ? 9.147 97.549 9.662 1.00 31.66 111 PHE C N 1
ATOM 3009 C CA . PHE C 1 111 ? 8.300 96.468 10.144 1.00 31.80 111 PHE C CA 1
ATOM 3010 C C . PHE C 1 111 ? 6.833 96.793 9.917 1.00 29.47 111 PHE C C 1
ATOM 3011 O O . PHE C 1 111 ? 6.003 95.887 9.791 1.00 29.58 111 PHE C O 1
ATOM 3019 N N . LEU C 1 112 ? 6.504 98.079 9.836 1.00 29.43 112 LEU C N 1
ATOM 3020 C CA . LEU C 1 112 ? 5.111 98.446 9.561 1.00 30.29 112 LEU C CA 1
ATOM 3021 C C . LEU C 1 112 ? 4.821 98.059 8.098 1.00 32.37 112 LEU C C 1
ATOM 3022 O O . LEU C 1 112 ? 3.735 97.577 7.762 1.00 33.17 112 LEU C O 1
ATOM 3027 N N . HIS C 1 113 ? 5.812 98.223 7.228 1.00 33.73 113 HIS C N 1
ATOM 3028 C CA . HIS C 1 113 ? 5.623 97.835 5.840 1.00 34.70 113 HIS C CA 1
ATOM 3029 C C . HIS C 1 113 ? 5.394 96.330 5.810 1.00 33.73 113 HIS C C 1
ATOM 3030 O O . HIS C 1 113 ? 4.497 95.852 5.099 1.00 33.93 113 HIS C O 1
ATOM 3037 N N . LEU C 1 114 ? 6.211 95.584 6.566 1.00 34.06 114 LEU C N 1
ATOM 3038 C CA . LEU C 1 114 ? 6.078 94.123 6.619 1.00 32.43 114 LEU C CA 1
ATOM 3039 C C . LEU C 1 114 ? 4.667 93.831 7.095 1.00 33.28 114 LEU C C 1
ATOM 3040 O O . LEU C 1 114 ? 3.980 92.975 6.539 1.00 33.40 114 LEU C O 1
ATOM 3045 N N . ALA C 1 115 ? 4.238 94.556 8.131 1.00 33.81 115 ALA C N 1
ATOM 3046 C CA . ALA C 1 115 ? 2.896 94.371 8.688 1.00 35.13 115 ALA C CA 1
ATOM 3047 C C . ALA C 1 115 ? 1.836 94.576 7.611 1.00 35.89 115 ALA C C 1
ATOM 3048 O O . ALA C 1 115 ? 0.887 93.791 7.506 1.00 36.78 115 ALA C O 1
ATOM 3050 N N . ARG C 1 116 ? 2.007 95.621 6.805 1.00 37.43 116 ARG C N 1
ATOM 3051 C CA . ARG C 1 116 ? 1.063 95.922 5.719 1.00 38.99 116 ARG C CA 1
ATOM 3052 C C . ARG C 1 116 ? 0.979 94.748 4.761 1.00 38.26 116 ARG C C 1
ATOM 3053 O O . ARG C 1 116 ? -0.109 94.334 4.361 1.00 38.32 116 ARG C O 1
ATOM 3061 N N . ALA C 1 117 ? 2.135 94.203 4.395 1.00 39.14 117 ALA C N 1
ATOM 3062 C CA . ALA C 1 117 ? 2.173 93.065 3.472 1.00 39.34 117 ALA C CA 1
ATOM 3063 C C . ALA C 1 117 ? 1.533 91.807 4.074 1.00 39.70 117 ALA C C 1
ATOM 3064 O O . ALA C 1 117 ? 0.787 91.083 3.396 1.00 42.41 117 ALA C O 1
ATOM 3066 N N . VAL C 1 118 ? 1.818 91.524 5.339 1.00 38.80 118 VAL C N 1
ATOM 3067 C CA . VAL C 1 118 ? 1.231 90.335 5.946 1.00 38.53 118 VAL C CA 1
ATOM 3068 C C . VAL C 1 118 ? -0.282 90.522 6.077 1.00 38.00 118 VAL C C 1
ATOM 3069 O O . VAL C 1 118 ? -1.048 89.585 5.852 1.00 38.98 118 VAL C O 1
ATOM 3073 N N . CYS C 1 119 ? -0.699 91.735 6.431 1.00 37.92 119 CYS C N 1
ATOM 3074 C CA . CYS C 1 119 ? -2.116 92.077 6.574 1.00 39.09 119 CYS C CA 1
ATOM 3075 C C . CYS C 1 119 ? -2.866 91.890 5.241 1.00 39.63 119 CYS C C 1
ATOM 3076 O O . CYS C 1 119 ? -4.010 91.400 5.207 1.00 36.44 119 CYS C O 1
ATOM 3079 N N . ARG C 1 120 ? -2.210 92.266 4.140 1.00 40.70 120 ARG C N 1
ATOM 3080 C CA . ARG C 1 120 ? -2.795 92.105 2.804 1.00 41.47 120 ARG C CA 1
ATOM 3081 C C . ARG C 1 120 ? -2.943 90.611 2.476 1.00 41.38 120 ARG C C 1
ATOM 3082 O O . ARG C 1 120 ? -3.952 90.182 1.903 1.00 41.88 120 ARG C O 1
ATOM 3090 N N . ARG C 1 121 ? -1.946 89.814 2.855 1.00 40.81 121 ARG C N 1
ATOM 3091 C CA . ARG C 1 121 ? -2.005 88.362 2.649 1.00 39.21 121 ARG C CA 1
ATOM 3092 C C . ARG C 1 121 ? -3.185 87.811 3.465 1.00 40.65 121 ARG C C 1
ATOM 3093 O O . ARG C 1 121 ? -3.963 86.979 2.984 1.00 41.52 121 ARG C O 1
ATOM 3101 N N . ALA C 1 122 ? -3.310 88.274 4.706 1.00 41.26 122 ALA C N 1
ATOM 3102 C CA . ALA C 1 122 ? -4.411 87.840 5.569 1.00 43.54 122 ALA C CA 1
ATOM 3103 C C . ALA C 1 122 ? -5.734 88.323 4.980 1.00 44.52 122 ALA C C 1
ATOM 3104 O O . ALA C 1 122 ? -6.772 87.691 5.151 1.00 43.86 122 ALA C O 1
ATOM 3106 N N . GLU C 1 123 ? -5.693 89.456 4.285 1.00 47.57 123 GLU C N 1
ATOM 3107 C CA . GLU C 1 123 ? -6.900 89.999 3.671 1.00 48.97 123 GLU C CA 1
ATOM 3108 C C . GLU C 1 123 ? -7.376 89.062 2.553 1.00 50.43 123 GLU C C 1
ATOM 3109 O O . GLU C 1 123 ? -8.573 88.791 2.424 1.00 50.52 123 GLU C O 1
ATOM 3115 N N . ARG C 1 124 ? -6.436 88.565 1.748 1.00 50.73 124 ARG C N 1
ATOM 3116 C CA . ARG C 1 124 ? -6.776 87.650 0.661 1.00 51.52 124 ARG C CA 1
ATOM 3117 C C . ARG C 1 124 ? -7.388 86.364 1.237 1.00 51.55 124 ARG C C 1
ATOM 3118 O O . ARG C 1 124 ? -8.387 85.845 0.715 1.00 51.47 124 ARG C O 1
ATOM 3126 N N . SER C 1 125 ? -6.790 85.861 2.319 1.00 49.50 125 SER C N 1
ATOM 3127 C CA . SER C 1 125 ? -7.261 84.633 2.954 1.00 47.74 125 SER C CA 1
ATOM 3128 C C . SER C 1 125 ? -8.677 84.773 3.491 1.00 46.40 125 SER C C 1
ATOM 3129 O O . SER C 1 125 ? -9.504 83.886 3.304 1.00 45.80 125 SER C O 1
ATOM 3132 N N . VAL C 1 126 ? -8.941 85.882 4.172 1.00 45.32 126 VAL C N 1
ATOM 3133 C CA . VAL C 1 126 ? -10.256 86.135 4.749 1.00 46.13 126 VAL C CA 1
ATOM 3134 C C . VAL C 1 126 ? -11.299 86.288 3.651 1.00 48.01 126 VAL C C 1
ATOM 3135 O O . VAL C 1 126 ? -12.445 85.840 3.801 1.00 48.76 126 VAL C O 1
ATOM 3139 N N . VAL C 1 127 ? -10.911 86.925 2.549 1.00 49.14 127 VAL C N 1
ATOM 3140 C CA . VAL C 1 127 ? -11.830 87.106 1.434 1.00 49.91 127 VAL C CA 1
ATOM 3141 C C . VAL C 1 127 ? -12.206 85.729 0.886 1.00 49.18 127 VAL C C 1
ATOM 3142 O O . VAL C 1 127 ? -13.354 85.486 0.535 1.00 49.89 127 VAL C O 1
ATOM 3146 N N . THR C 1 128 ? -11.237 84.824 0.837 1.00 48.46 128 THR C N 1
ATOM 3147 C CA . THR C 1 128 ? -11.476 83.465 0.358 1.00 47.69 128 THR C CA 1
ATOM 3148 C C . THR C 1 128 ? -12.550 82.757 1.200 1.00 49.71 128 THR C C 1
ATOM 3149 O O . THR C 1 128 ? -13.371 82.009 0.668 1.00 50.46 128 THR C O 1
ATOM 3153 N N . LEU C 1 129 ? -12.542 82.988 2.513 1.00 49.80 129 LEU C N 1
ATOM 3154 C CA . LEU C 1 129 ? -13.524 82.375 3.405 1.00 50.18 129 LEU C CA 1
ATOM 3155 C C . LEU C 1 129 ? -14.860 83.101 3.275 1.00 51.52 129 LEU C C 1
ATOM 3156 O O . LEU C 1 129 ? -15.919 82.518 3.479 1.00 50.18 129 LEU C O 1
ATOM 3161 N N . LEU C 1 130 ? -14.787 84.388 2.960 1.00 54.59 130 LEU C N 1
ATOM 3162 C CA . LEU C 1 130 ? -15.967 85.231 2.804 1.00 58.65 130 LEU C CA 1
ATOM 3163 C C . LEU C 1 130 ? -16.883 84.744 1.673 1.00 61.55 130 LEU C C 1
ATOM 3164 O O . LEU C 1 130 ? -18.115 84.754 1.795 1.00 61.81 130 LEU C O 1
ATOM 3169 N N . LYS C 1 131 ? -16.267 84.302 0.579 1.00 64.46 131 LYS C N 1
ATOM 3170 C CA . LYS C 1 131 ? -17.005 83.813 -0.577 1.00 66.82 131 LYS C CA 1
ATOM 3171 C C . LYS C 1 131 ? -17.648 82.449 -0.332 1.00 68.22 131 LYS C C 1
ATOM 3172 O O . LYS C 1 131 ? -18.358 81.931 -1.192 1.00 69.15 131 LYS C O 1
ATOM 3178 N N . GLU C 1 132 ? -17.385 81.865 0.833 1.00 68.11 132 GLU C N 1
ATOM 3179 C CA . GLU C 1 132 ? -17.953 80.572 1.186 1.00 67.91 132 GLU C CA 1
ATOM 3180 C C . GLU C 1 132 ? -18.792 80.745 2.437 1.00 66.74 132 GLU C C 1
ATOM 3181 O O . GLU C 1 132 ? -19.285 79.777 3.009 1.00 65.97 132 GLU C O 1
ATOM 3187 N N . SER C 1 133 ? -18.929 82.001 2.855 1.00 65.93 133 SER C N 1
ATOM 3188 C CA . SER C 1 133 ? -19.700 82.379 4.031 1.00 65.03 133 SER C CA 1
ATOM 3189 C C . SER C 1 133 ? -19.075 81.888 5.352 1.00 63.24 133 SER C C 1
ATOM 3190 O O . SER C 1 133 ? -19.791 81.549 6.299 1.00 63.86 133 SER C O 1
ATOM 3193 N N . LYS C 1 134 ? -17.742 81.858 5.416 1.00 60.17 134 LYS C N 1
ATOM 3194 C CA . LYS C 1 134 ? -17.021 81.420 6.614 1.00 57.26 134 LYS C CA 1
ATOM 3195 C C . LYS C 1 134 ? -16.312 82.593 7.290 1.00 55.88 134 LYS C C 1
ATOM 3196 O O . LYS C 1 134 ? -15.452 82.409 8.154 1.00 54.81 134 LYS C O 1
ATOM 3202 N N . ALA C 1 135 ? -16.685 83.800 6.879 1.00 53.29 135 ALA C N 1
ATOM 3203 C CA . ALA C 1 135 ? -16.139 85.031 7.437 1.00 51.90 135 ALA C CA 1
ATOM 3204 C C . ALA C 1 135 ? -17.156 86.145 7.182 1.00 50.62 135 ALA C C 1
ATOM 3205 O O . ALA C 1 135 ? -18.066 85.991 6.363 1.00 48.93 135 ALA C O 1
ATOM 3207 N N . LYS C 1 136 ? -17.014 87.256 7.892 1.00 49.01 136 LYS C N 1
ATOM 3208 C CA . LYS C 1 136 ? -17.939 88.375 7.740 1.00 48.22 136 LYS C CA 1
ATOM 3209 C C . LYS C 1 136 ? -17.331 89.453 6.864 1.00 48.57 136 LYS C C 1
ATOM 3210 O O . LYS C 1 136 ? -16.117 89.653 6.885 1.00 47.39 136 LYS C O 1
ATOM 3216 N N . GLU C 1 137 ? -18.164 90.143 6.087 1.00 49.25 137 GLU C N 1
ATOM 3217 C CA . GLU C 1 137 ? -17.651 91.208 5.236 1.00 50.18 137 GLU C CA 1
ATOM 3218 C C . GLU C 1 137 ? -16.884 92.230 6.060 1.00 47.12 137 GLU C C 1
ATOM 3219 O O . GLU C 1 137 ? -15.909 92.812 5.589 1.00 45.52 137 GLU C O 1
ATOM 3225 N N . VAL C 1 138 ? -17.322 92.443 7.297 1.00 44.71 138 VAL C N 1
ATOM 3226 C CA . VAL C 1 138 ? -16.660 93.404 8.163 1.00 42.97 138 VAL C CA 1
ATOM 3227 C C . VAL C 1 138 ? -15.226 92.948 8.486 1.00 42.38 138 VAL C C 1
ATOM 3228 O O . VAL C 1 138 ? -14.340 93.765 8.754 1.00 42.79 138 VAL C O 1
ATOM 3232 N N . HIS C 1 139 ? -14.998 91.639 8.451 1.00 41.23 139 HIS C N 1
ATOM 3233 C CA . HIS C 1 139 ? -13.659 91.081 8.703 1.00 38.68 139 HIS C CA 1
ATOM 3234 C C . HIS C 1 139 ? -12.715 91.490 7.557 1.00 37.04 139 HIS C C 1
ATOM 3235 O O . HIS C 1 139 ? -11.640 92.059 7.779 1.00 35.22 139 HIS C O 1
ATOM 3242 N N . ALA C 1 140 ? -13.129 91.191 6.333 1.00 36.87 140 ALA C N 1
ATOM 3243 C CA . ALA C 1 140 ? -12.328 91.515 5.164 1.00 39.60 140 ALA C CA 1
ATOM 3244 C C . ALA C 1 140 ? -12.210 93.028 5.027 1.00 40.46 140 ALA C C 1
ATOM 3245 O O . ALA C 1 140 ? -11.129 93.542 4.712 1.00 40.89 140 ALA C O 1
ATOM 3247 N N . LYS C 1 141 ? -13.302 93.745 5.297 1.00 40.65 141 LYS C N 1
ATOM 3248 C CA . LYS C 1 141 ? -13.263 95.194 5.185 1.00 42.01 141 LYS C CA 1
ATOM 3249 C C . LYS C 1 141 ? -12.342 95.827 6.222 1.00 41.33 141 LYS C C 1
ATOM 3250 O O . LYS C 1 141 ? -11.595 96.764 5.901 1.00 41.81 141 LYS C O 1
ATOM 3256 N N . TYR C 1 142 ? -12.401 95.342 7.462 1.00 39.73 142 TYR C N 1
ATOM 3257 C CA . TYR C 1 142 ? -11.530 95.867 8.516 1.00 37.98 142 TYR C CA 1
ATOM 3258 C C . TYR C 1 142 ? -10.064 95.667 8.072 1.00 36.77 142 TYR C C 1
ATOM 3259 O O . TYR C 1 142 ? -9.260 96.591 8.100 1.00 34.86 142 TYR C O 1
ATOM 3268 N N . LEU C 1 143 ? -9.725 94.460 7.641 1.00 38.35 143 LEU C N 1
ATOM 3269 C CA . LEU C 1 143 ? -8.360 94.184 7.201 1.00 40.53 143 LEU C CA 1
ATOM 3270 C C . LEU C 1 143 ? -7.968 95.075 6.008 1.00 41.98 143 LEU C C 1
ATOM 3271 O O . LEU C 1 143 ? -6.830 95.553 5.922 1.00 41.49 143 LEU C O 1
ATOM 3276 N N . ASN C 1 144 ? -8.918 95.317 5.105 1.00 43.48 144 ASN C N 1
ATOM 3277 C CA . ASN C 1 144 ? -8.657 96.169 3.947 1.00 44.36 144 ASN C CA 1
ATOM 3278 C C . ASN C 1 144 ? -8.222 97.561 4.402 1.00 44.11 144 ASN C C 1
ATOM 3279 O O . ASN C 1 144 ? -7.232 98.094 3.911 1.00 44.74 144 ASN C O 1
ATOM 3284 N N . ARG C 1 145 ? -8.950 98.154 5.347 1.00 43.88 145 ARG C N 1
ATOM 3285 C CA . ARG C 1 145 ? -8.583 99.483 5.840 1.00 43.84 145 ARG C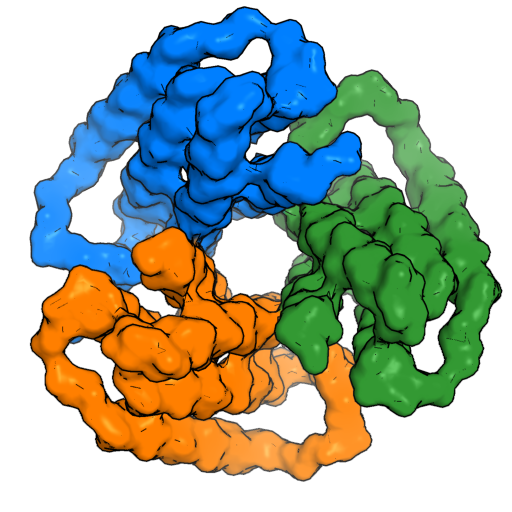 CA 1
ATOM 3286 C C . ARG C 1 145 ? -7.334 99.429 6.715 1.00 44.40 145 ARG C C 1
ATOM 3287 O O . ARG C 1 145 ? -6.545 100.380 6.744 1.00 45.26 145 ARG C O 1
ATOM 3295 N N . LEU C 1 146 ? -7.153 98.326 7.440 1.00 42.25 146 LEU C N 1
ATOM 3296 C CA . LEU C 1 146 ? -5.985 98.199 8.294 1.00 40.23 146 LEU C CA 1
ATOM 3297 C C . LEU C 1 146 ? -4.666 98.292 7.508 1.00 38.95 146 LEU C C 1
ATOM 3298 O O . LEU C 1 146 ? -3.758 99.017 7.920 1.00 37.73 146 LEU C O 1
ATOM 3303 N N . SER C 1 147 ? -4.544 97.584 6.386 1.00 37.51 147 SER C N 1
ATOM 3304 C CA . SER C 1 147 ? -3.299 97.680 5.627 1.00 39.87 147 SER C CA 1
ATOM 3305 C C . SER C 1 147 ? -2.983 99.131 5.259 1.00 39.83 147 SER C C 1
ATOM 3306 O O . SER C 1 147 ? -1.822 99.559 5.333 1.00 41.80 147 SER C O 1
ATOM 3309 N N . SER C 1 148 ? -4.007 99.894 4.893 1.00 39.10 148 SER C N 1
ATOM 3310 C CA . SER C 1 148 ? -3.823 101.304 4.547 1.00 39.49 148 SER C CA 1
ATOM 3311 C C . SER C 1 148 ? -3.293 102.074 5.750 1.00 39.35 148 SER C C 1
ATOM 3312 O O . SER C 1 148 ? -2.364 102.888 5.628 1.00 40.21 148 SER C O 1
ATOM 3315 N N . LEU C 1 149 ? -3.899 101.835 6.913 1.00 37.76 149 LEU C N 1
ATOM 3316 C CA . LEU C 1 149 ? -3.461 102.501 8.133 1.00 36.66 149 LEU C CA 1
ATOM 3317 C C . LEU C 1 149 ? -2.011 102.142 8.459 1.00 36.40 149 LEU C C 1
ATOM 3318 O O . LEU C 1 149 ? -1.235 102.989 8.903 1.00 36.32 149 LEU C O 1
ATOM 3323 N N . LEU C 1 150 ? -1.646 100.879 8.255 1.00 35.36 150 LEU C N 1
ATOM 3324 C CA . LEU C 1 150 ? -0.285 100.456 8.556 1.00 36.11 150 LEU C CA 1
ATOM 3325 C C . LEU C 1 150 ? 0.715 101.239 7.699 1.00 36.26 150 LEU C C 1
ATOM 3326 O O . LEU C 1 150 ? 1.781 101.643 8.186 1.00 35.33 150 LEU C O 1
ATOM 3331 N N . PHE C 1 151 ? 0.359 101.466 6.435 1.00 37.83 151 PHE C N 1
ATOM 3332 C CA . PHE C 1 151 ? 1.205 102.238 5.528 1.00 38.76 151 PHE C CA 1
ATOM 3333 C C . PHE C 1 151 ? 1.378 103.647 6.095 1.00 39.48 151 PHE C C 1
ATOM 3334 O O . PHE C 1 151 ? 2.501 104.145 6.232 1.00 39.79 151 PHE C O 1
ATOM 3342 N N . VAL C 1 152 ? 0.269 104.291 6.447 1.00 40.10 152 VAL C N 1
ATOM 3343 C CA . VAL C 1 152 ? 0.345 105.634 7.035 1.00 41.06 152 VAL C CA 1
ATOM 3344 C C . VAL C 1 152 ? 1.229 105.655 8.288 1.00 39.05 152 VAL C C 1
ATOM 3345 O O . VAL C 1 152 ? 2.004 106.594 8.499 1.00 41.26 152 VAL C O 1
ATOM 3349 N N . LEU C 1 153 ? 1.122 104.625 9.123 1.00 38.53 153 LEU C N 1
ATOM 3350 C CA . LEU C 1 153 ? 1.927 104.575 10.351 1.00 37.56 153 LEU C CA 1
ATOM 3351 C C . LEU C 1 153 ? 3.447 104.453 10.080 1.00 36.55 153 LEU C C 1
ATOM 3352 O O . LEU C 1 153 ? 4.270 104.983 10.836 1.00 35.02 153 LEU C O 1
ATOM 3357 N N . ALA C 1 154 ? 3.818 103.771 8.997 1.00 35.84 154 ALA C N 1
ATOM 3358 C CA . ALA C 1 154 ? 5.226 103.631 8.649 1.00 35.88 154 ALA C CA 1
ATOM 3359 C C . ALA C 1 154 ? 5.766 105.009 8.265 1.00 37.24 154 ALA C C 1
ATOM 3360 O O . ALA C 1 154 ? 6.893 105.372 8.622 1.00 38.80 154 ALA C O 1
ATOM 3362 N N . LEU C 1 155 ? 4.948 105.789 7.561 1.00 39.66 155 LEU C N 1
ATOM 3363 C CA . LEU C 1 155 ? 5.338 107.135 7.123 1.00 38.86 155 LEU C CA 1
ATOM 3364 C C . LEU C 1 155 ? 5.409 108.054 8.319 1.00 37.94 155 LEU C C 1
ATOM 3365 O O . LEU C 1 155 ? 6.262 108.943 8.381 1.00 37.56 155 LEU C O 1
ATOM 3370 N N . VAL C 1 156 ? 4.505 107.833 9.270 1.00 37.00 156 VAL C N 1
ATOM 3371 C CA . VAL C 1 156 ? 4.476 108.622 10.494 1.00 37.65 156 VAL C CA 1
ATOM 3372 C C . VAL C 1 156 ? 5.738 108.390 11.320 1.00 37.29 156 VAL C C 1
ATOM 3373 O O . VAL C 1 156 ? 6.366 109.342 11.788 1.00 39.31 156 VAL C O 1
ATOM 3377 N N . VAL C 1 157 ? 6.121 107.127 11.489 1.00 38.03 157 VAL C N 1
ATOM 3378 C CA . VAL C 1 157 ? 7.326 106.787 12.264 1.00 35.82 157 VAL C CA 1
ATOM 3379 C C . VAL C 1 157 ? 8.556 107.477 11.670 1.00 34.34 157 VAL C C 1
ATOM 3380 O O . VAL C 1 157 ? 9.359 108.068 12.393 1.00 34.62 157 VAL C O 1
ATOM 3384 N N . ASN C 1 158 ? 8.721 107.380 10.355 1.00 32.99 158 ASN C N 1
ATOM 3385 C CA . ASN C 1 158 ? 9.867 108.012 9.715 1.00 34.76 158 ASN C CA 1
ATOM 3386 C C . ASN C 1 158 ? 9.824 109.533 9.904 1.00 36.91 158 ASN C C 1
ATOM 3387 O O . ASN C 1 158 ? 10.849 110.164 10.197 1.00 38.53 158 ASN C O 1
ATOM 3392 N N . LYS C 1 159 ? 8.642 110.134 9.772 1.00 39.07 159 LYS C N 1
ATOM 3393 C CA . LYS C 1 159 ? 8.562 111.577 9.944 1.00 38.76 159 LYS C CA 1
ATOM 3394 C C . LYS C 1 159 ? 8.891 112.015 11.367 1.00 38.86 159 LYS C C 1
ATOM 3395 O O . LYS C 1 159 ? 9.597 112.996 11.564 1.00 39.72 159 LYS C O 1
ATOM 3401 N N . ARG C 1 160 ? 8.395 111.300 12.369 1.00 37.84 160 ARG C N 1
ATOM 3402 C CA . ARG C 1 160 ? 8.687 111.690 13.746 1.00 37.59 160 ARG C CA 1
ATOM 3403 C C . ARG C 1 160 ? 10.145 111.494 14.140 1.00 37.27 160 ARG C C 1
ATOM 3404 O O . ARG C 1 160 ? 10.678 112.224 14.982 1.00 35.83 160 ARG C O 1
ATOM 3412 N N . THR C 1 161 ? 10.794 110.519 13.511 1.00 36.88 161 THR C N 1
ATOM 3413 C CA . THR C 1 161 ? 12.181 110.200 13.829 1.00 37.41 161 THR C CA 1
ATOM 3414 C C . THR C 1 161 ? 13.162 110.782 12.815 1.00 38.27 161 THR C C 1
ATOM 3415 O O . THR C 1 161 ? 14.357 110.477 12.842 1.00 38.31 161 THR C O 1
ATOM 3419 N N . ASN C 1 162 ? 12.647 111.621 11.922 1.00 39.05 162 ASN C N 1
ATOM 3420 C CA . ASN C 1 162 ? 13.469 112.270 10.908 1.00 41.15 162 ASN C CA 1
ATOM 3421 C C . ASN C 1 162 ? 14.226 111.275 10.044 1.00 40.57 162 ASN C C 1
ATOM 3422 O O . ASN C 1 162 ? 15.429 111.366 9.891 1.00 40.17 162 ASN C O 1
ATOM 3427 N N . ASN C 1 163 ? 13.507 110.306 9.506 1.00 40.57 163 ASN C N 1
ATOM 3428 C CA . ASN C 1 163 ? 14.109 109.324 8.640 1.00 40.85 163 ASN C CA 1
ATOM 3429 C C . ASN C 1 163 ? 13.464 109.543 7.289 1.00 41.83 163 ASN C C 1
ATOM 3430 O O . ASN C 1 163 ? 12.249 109.510 7.159 1.00 40.73 163 ASN C O 1
ATOM 3435 N N . PRO C 1 164 ? 14.278 109.823 6.268 1.00 43.71 164 PRO C N 1
ATOM 3436 C CA . PRO C 1 164 ? 13.745 110.044 4.922 1.00 43.68 164 PRO C CA 1
ATOM 3437 C C . PRO C 1 164 ? 13.150 108.738 4.429 1.00 44.09 164 PRO C C 1
ATOM 3438 O O . PRO C 1 164 ? 13.659 107.668 4.753 1.00 45.08 164 PRO C O 1
ATOM 3442 N N . ASN C 1 165 ? 12.070 108.808 3.666 1.00 45.31 165 ASN C N 1
ATOM 3443 C CA . ASN C 1 165 ? 11.484 107.589 3.140 1.00 46.26 165 ASN C CA 1
ATOM 3444 C C . ASN C 1 165 ? 12.339 107.269 1.934 1.00 48.14 165 ASN C C 1
ATOM 3445 O O . ASN C 1 165 ? 13.000 108.161 1.397 1.00 47.12 165 ASN C O 1
ATOM 3450 N N . VAL C 1 166 ? 12.375 106.005 1.525 1.00 49.46 166 VAL C N 1
ATOM 3451 C CA . VAL C 1 166 ? 13.159 105.648 0.356 1.00 51.51 166 VAL C CA 1
ATOM 3452 C C . VAL C 1 166 ? 12.177 105.600 -0.805 1.00 53.06 166 VAL C C 1
ATOM 3453 O O . VAL C 1 166 ? 11.174 104.889 -0.750 1.00 53.23 166 VAL C O 1
ATOM 3457 N N . ILE C 1 167 ? 12.452 106.369 -1.851 1.00 54.72 167 ILE C N 1
ATOM 3458 C CA . ILE C 1 167 ? 11.563 106.397 -3.004 1.00 56.41 167 ILE C CA 1
ATOM 3459 C C . ILE C 1 167 ? 12.094 105.579 -4.172 1.00 56.01 167 ILE C C 1
ATOM 3460 O O . ILE C 1 167 ? 13.302 105.430 -4.347 1.00 55.94 167 ILE C O 1
ATOM 3465 N N . TRP C 1 168 ? 11.176 105.057 -4.974 1.00 56.77 168 TRP C N 1
ATOM 3466 C CA . TRP C 1 168 ? 11.535 104.249 -6.136 1.00 59.27 168 TRP C CA 1
ATOM 3467 C C . TRP C 1 168 ? 12.116 105.095 -7.286 1.00 58.94 168 TRP C C 1
ATOM 3468 O O . TRP C 1 168 ? 11.880 106.323 -7.290 1.00 57.68 168 TRP C O 1
#

Organism: Sulfurisphaera tokodaii (strain DSM 16993 / JCM 10545 / NBRC 100140 / 7) (NCBI:txid273063)